Protein AF-A0A9P6HDK7-F1 (afdb_monomer_lite)

Structure (mmCIF, N/CA/C/O backbone):
data_AF-A0A9P6HDK7-F1
#
_entry.id   AF-A0A9P6HDK7-F1
#
loop_
_atom_site.group_PDB
_atom_site.id
_atom_site.type_symbol
_atom_site.label_atom_id
_atom_site.label_alt_id
_atom_site.label_comp_id
_atom_site.label_asym_id
_atom_site.label_entity_id
_atom_site.label_seq_id
_atom_site.pdbx_PDB_ins_code
_atom_site.Cartn_x
_atom_site.Cartn_y
_atom_site.Cartn_z
_atom_site.occupancy
_atom_site.B_iso_or_equiv
_atom_site.auth_seq_id
_atom_site.auth_comp_id
_atom_site.auth_asym_id
_atom_site.auth_atom_id
_atom_site.pdbx_PDB_model_num
ATOM 1 N N . MET A 1 1 ? 44.008 28.160 -62.468 1.00 41.75 1 MET A N 1
ATOM 2 C CA . MET A 1 1 ? 43.367 28.700 -61.251 1.00 41.75 1 MET A CA 1
ATOM 3 C C . MET A 1 1 ? 42.923 27.518 -60.408 1.00 41.75 1 MET A C 1
ATOM 5 O O . MET A 1 1 ? 41.932 26.890 -60.746 1.00 41.75 1 MET A O 1
ATOM 9 N N . PHE A 1 2 ? 43.710 27.154 -59.396 1.00 43.47 2 PHE A N 1
ATOM 10 C CA . PHE A 1 2 ? 43.341 26.137 -58.410 1.00 43.47 2 PHE A CA 1
ATOM 11 C C . PHE A 1 2 ? 42.835 26.874 -57.169 1.00 43.47 2 PHE A C 1
ATOM 13 O O . PHE A 1 2 ? 43.587 27.640 -56.569 1.00 43.47 2 PHE A O 1
ATOM 20 N N . SER A 1 3 ? 41.558 26.700 -56.834 1.00 50.00 3 SER A N 1
ATOM 21 C CA . SER A 1 3 ? 40.968 27.258 -55.615 1.00 50.00 3 SER A CA 1
ATOM 22 C C . SER A 1 3 ? 41.380 26.408 -54.417 1.00 50.00 3 SER A C 1
ATOM 24 O O . SER A 1 3 ? 41.172 25.196 -54.413 1.00 50.00 3 SER A O 1
ATOM 26 N N . ALA A 1 4 ? 41.979 27.046 -53.414 1.00 47.69 4 ALA A N 1
ATOM 27 C CA . ALA A 1 4 ? 42.346 26.405 -52.159 1.00 47.69 4 ALA A CA 1
ATOM 28 C C . ALA A 1 4 ? 41.087 26.008 -51.355 1.00 47.69 4 ALA A C 1
ATOM 30 O O . ALA A 1 4 ? 40.116 26.772 -51.338 1.00 47.69 4 ALA A O 1
ATOM 31 N N . PRO A 1 5 ? 41.079 24.843 -50.682 1.00 58.12 5 PRO A N 1
ATOM 32 C CA . PRO A 1 5 ? 39.959 24.425 -49.851 1.00 58.12 5 PRO A CA 1
ATOM 33 C C . PRO A 1 5 ? 39.894 25.267 -48.570 1.00 58.12 5 PRO A C 1
ATOM 35 O O . PRO A 1 5 ? 40.908 25.552 -47.936 1.00 58.12 5 PRO A O 1
ATOM 38 N N . ASN A 1 6 ? 38.678 25.673 -48.211 1.00 60.56 6 ASN A N 1
ATOM 39 C CA . ASN A 1 6 ? 38.375 26.518 -47.061 1.00 60.56 6 ASN A CA 1
ATOM 40 C C . ASN A 1 6 ? 38.597 25.734 -45.744 1.00 60.56 6 ASN A C 1
ATOM 42 O O . ASN A 1 6 ? 37.865 24.774 -45.500 1.00 60.56 6 ASN A O 1
ATOM 46 N N . PRO A 1 7 ? 39.563 26.108 -44.882 1.00 51.38 7 PRO A N 1
ATOM 47 C CA . PRO A 1 7 ? 39.950 25.321 -43.704 1.00 51.38 7 PRO A CA 1
ATOM 48 C C . PRO A 1 7 ? 38.969 25.408 -42.517 1.00 51.38 7 PRO A C 1
ATOM 50 O O . PRO A 1 7 ? 39.287 24.940 -41.428 1.00 51.38 7 PRO A O 1
ATOM 53 N N . PHE A 1 8 ? 37.776 25.984 -42.701 1.00 51.53 8 PHE A N 1
ATOM 54 C CA . PHE A 1 8 ? 36.836 26.282 -41.610 1.00 51.53 8 PHE A CA 1
ATOM 55 C C . PHE A 1 8 ? 35.529 25.474 -41.619 1.00 51.53 8 PHE A C 1
ATOM 57 O O . PHE A 1 8 ? 34.615 25.786 -40.860 1.00 51.53 8 PHE A O 1
ATOM 64 N N . LEU A 1 9 ? 35.414 24.421 -42.431 1.00 54.66 9 LEU A N 1
ATOM 65 C CA . LEU A 1 9 ? 34.203 23.592 -42.495 1.00 54.66 9 LEU A CA 1
ATOM 66 C C . LEU A 1 9 ? 34.465 22.162 -42.017 1.00 54.66 9 LEU A C 1
ATOM 68 O O . LEU A 1 9 ? 34.482 21.239 -42.820 1.00 54.66 9 LEU A O 1
ATOM 72 N N . SER A 1 10 ? 34.669 21.982 -4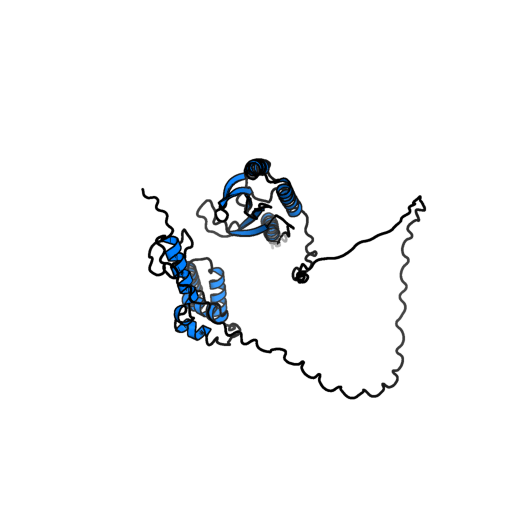0.711 1.00 54.62 10 SER A N 1
ATOM 73 C CA . SER A 1 10 ? 34.245 20.770 -39.992 1.00 54.62 10 SER A CA 1
ATOM 74 C C . SER A 1 10 ? 34.500 20.936 -38.494 1.00 54.62 10 SER A C 1
ATOM 76 O O . SER A 1 10 ? 35.514 20.498 -37.954 1.00 54.62 10 SER A O 1
ATOM 78 N N . THR A 1 11 ? 33.571 21.576 -37.795 1.00 50.28 11 THR A N 1
ATOM 79 C CA . THR A 1 11 ? 33.378 21.307 -36.371 1.00 50.28 11 THR A CA 1
ATOM 80 C C . THR A 1 11 ? 32.037 20.605 -36.260 1.00 50.28 11 THR A C 1
ATOM 82 O O . THR A 1 11 ? 30.977 21.208 -36.410 1.00 50.28 11 THR A O 1
ATOM 85 N N . SER A 1 12 ? 32.085 19.283 -36.079 1.00 56.12 12 SER A N 1
ATOM 86 C CA . SER A 1 12 ? 30.898 18.525 -35.681 1.00 56.12 12 SER A CA 1
ATOM 87 C C . SER A 1 12 ? 30.286 19.224 -34.461 1.00 56.12 12 SER A C 1
ATOM 89 O O . SER A 1 12 ? 31.049 19.617 -33.570 1.00 56.12 12 SER A O 1
ATOM 91 N N . PRO A 1 13 ? 28.958 19.441 -34.409 1.00 60.94 13 PRO A N 1
ATOM 92 C CA . PRO A 1 13 ? 28.339 20.097 -33.270 1.00 60.94 13 PRO A CA 1
ATOM 93 C C . PRO A 1 13 ? 28.726 19.315 -32.020 1.00 60.94 13 PRO A C 1
ATOM 95 O O . PRO A 1 13 ? 28.462 18.117 -31.929 1.00 60.94 13 PRO A O 1
ATOM 98 N N . VAL A 1 14 ? 29.409 19.989 -31.092 1.00 55.28 14 VAL A N 1
ATOM 99 C CA . VAL A 1 14 ? 29.781 19.427 -29.794 1.00 55.28 14 VAL A CA 1
ATOM 100 C C . VAL A 1 14 ? 28.498 18.890 -29.172 1.00 55.28 14 VAL A C 1
ATOM 102 O O . VAL A 1 14 ? 27.627 19.673 -28.783 1.00 55.28 14 VAL A O 1
ATOM 105 N N . GLN A 1 15 ? 28.349 17.563 -29.140 1.00 50.09 15 GLN A N 1
ATOM 106 C CA . GLN A 1 15 ? 27.247 16.914 -28.449 1.00 50.09 15 GLN A CA 1
ATOM 107 C C . GLN A 1 15 ? 27.383 17.296 -26.982 1.00 50.09 15 GLN A C 1
ATOM 109 O O . GLN A 1 15 ? 28.271 16.820 -26.275 1.00 50.09 15 GLN A O 1
ATOM 114 N N . ARG A 1 16 ? 26.540 18.230 -26.537 1.00 41.41 16 ARG A N 1
ATOM 115 C CA . ARG A 1 16 ? 26.439 18.542 -25.118 1.0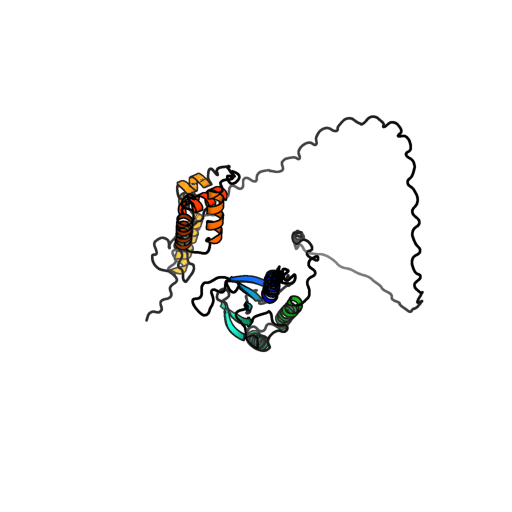0 41.41 16 ARG A CA 1
ATOM 116 C C . ARG A 1 16 ? 25.972 17.260 -24.429 1.00 41.41 16 ARG A C 1
ATOM 118 O O . ARG A 1 16 ? 24.997 16.673 -24.903 1.00 41.41 16 ARG A O 1
ATOM 125 N N . PRO A 1 17 ? 26.648 16.808 -23.361 1.00 45.66 17 PRO A N 1
ATOM 126 C CA . PRO A 1 17 ? 26.163 15.672 -22.596 1.00 45.66 17 PRO A CA 1
ATOM 127 C C . PRO A 1 17 ? 24.722 15.965 -22.178 1.00 45.66 17 PRO A C 1
ATOM 129 O O . PRO A 1 17 ? 24.416 17.074 -21.731 1.00 45.66 17 PRO A O 1
ATOM 132 N N . VAL A 1 18 ? 23.832 14.995 -22.391 1.00 56.94 18 VAL A N 1
ATOM 133 C CA . VAL A 1 18 ? 22.441 15.084 -21.948 1.00 56.94 18 VAL A CA 1
ATOM 134 C C . VAL A 1 18 ? 22.488 15.243 -20.435 1.00 56.94 18 VAL A C 1
ATOM 136 O O . VAL A 1 18 ? 22.852 14.308 -19.728 1.00 56.94 18 VAL A O 1
ATOM 139 N N . ILE A 1 19 ? 22.203 1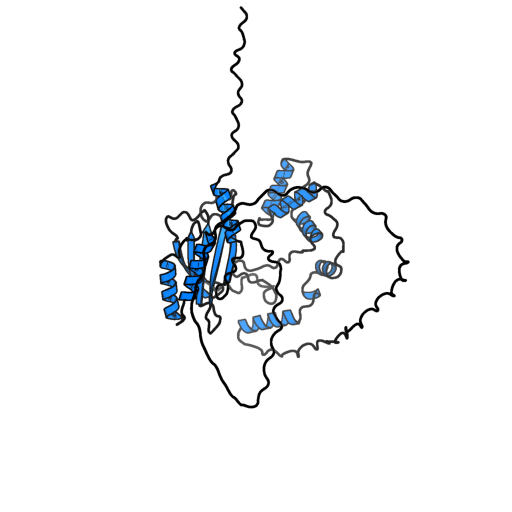6.450 -19.947 1.00 44.91 19 ILE A N 1
ATOM 140 C CA . ILE A 1 19 ? 22.095 16.709 -18.513 1.00 44.91 19 ILE A CA 1
ATOM 141 C C . ILE A 1 19 ? 20.895 15.876 -18.049 1.00 44.91 19 ILE A C 1
ATOM 143 O O . ILE A 1 19 ? 19.796 16.106 -18.564 1.00 44.91 19 ILE A O 1
ATOM 147 N N . PRO A 1 20 ? 21.076 14.888 -17.151 1.00 59.00 20 PRO A N 1
ATOM 148 C CA . PRO A 1 20 ? 19.958 14.141 -16.592 1.00 59.00 20 PRO A CA 1
ATOM 149 C C . PRO A 1 20 ? 18.943 15.132 -16.029 1.00 59.00 20 PRO A C 1
ATOM 151 O O . PRO A 1 20 ? 19.341 16.131 -15.427 1.00 59.00 20 PRO A O 1
ATOM 154 N N . ASP A 1 21 ? 17.650 14.893 -16.252 1.00 70.44 21 ASP A N 1
ATOM 155 C CA . ASP A 1 21 ? 16.604 15.766 -15.725 1.00 70.44 21 ASP A CA 1
ATOM 156 C C . ASP A 1 21 ? 16.749 15.850 -14.199 1.00 70.44 21 ASP A C 1
ATOM 158 O O . ASP A 1 21 ? 16.409 14.917 -13.470 1.00 70.44 21 ASP A O 1
ATOM 162 N N . ALA A 1 22 ? 17.292 16.969 -13.714 1.00 68.56 22 ALA A N 1
ATOM 163 C CA . ALA A 1 22 ? 17.588 17.168 -12.303 1.00 68.56 22 ALA A CA 1
ATOM 164 C C . ALA A 1 22 ? 16.329 17.006 -11.443 1.00 68.56 22 ALA A C 1
ATOM 166 O O . ALA A 1 22 ? 16.421 16.566 -10.299 1.00 68.56 22 ALA A O 1
ATOM 167 N N . ARG A 1 23 ? 15.142 17.295 -11.997 1.00 64.75 23 ARG A N 1
ATOM 168 C CA . ARG A 1 23 ? 13.869 17.083 -11.301 1.00 64.75 23 ARG A CA 1
ATOM 169 C C . ARG A 1 23 ? 13.606 15.604 -11.072 1.00 64.75 23 ARG A C 1
ATOM 171 O O . ARG A 1 23 ? 13.202 15.236 -9.974 1.00 64.75 23 ARG A O 1
ATOM 178 N N . ARG A 1 24 ? 13.887 14.765 -12.070 1.00 68.75 24 ARG A N 1
ATOM 179 C CA . ARG A 1 24 ? 13.762 13.313 -11.957 1.00 68.75 24 ARG A CA 1
ATOM 180 C C . ARG A 1 24 ? 14.722 12.755 -10.910 1.00 68.75 24 ARG A C 1
ATOM 182 O O . ARG A 1 24 ? 14.274 12.020 -10.043 1.00 68.75 24 ARG A O 1
ATOM 189 N N . SER A 1 25 ? 15.993 13.155 -10.924 1.00 72.44 25 SER A N 1
ATOM 190 C CA . SER A 1 25 ? 16.971 12.681 -9.931 1.00 72.44 25 SER A CA 1
ATOM 191 C C . SER A 1 25 ? 16.644 13.137 -8.505 1.00 72.44 25 SER A C 1
ATOM 193 O O . SER A 1 25 ? 16.777 12.358 -7.565 1.00 72.44 25 SER A O 1
ATOM 195 N N . ILE A 1 26 ? 16.168 14.377 -8.328 1.00 72.38 26 ILE A N 1
ATOM 196 C CA . ILE A 1 26 ? 15.697 14.872 -7.024 1.00 72.38 26 ILE A CA 1
ATOM 197 C C . ILE A 1 26 ? 14.477 14.075 -6.559 1.00 72.38 26 ILE A C 1
ATOM 199 O O . ILE A 1 26 ? 14.370 13.746 -5.380 1.00 72.38 26 ILE A O 1
ATOM 203 N N . TRP A 1 27 ? 13.555 13.765 -7.467 1.00 74.12 27 TRP A N 1
ATOM 204 C CA . TRP A 1 27 ? 12.338 13.044 -7.127 1.00 74.12 27 TRP A CA 1
ATOM 205 C C . TRP A 1 27 ? 12.604 11.563 -6.819 1.00 74.12 27 TRP A C 1
ATOM 207 O O . TRP A 1 27 ? 12.094 11.055 -5.829 1.00 74.12 27 TRP A O 1
ATOM 217 N N . GLU A 1 28 ? 13.477 10.895 -7.577 1.00 75.19 28 GLU A N 1
ATOM 218 C CA . GLU A 1 28 ? 13.961 9.541 -7.272 1.00 75.19 28 GLU A CA 1
ATOM 219 C C . GLU A 1 28 ? 14.665 9.497 -5.907 1.00 75.19 28 GLU A C 1
ATOM 221 O O . GLU A 1 28 ? 14.397 8.602 -5.108 1.00 75.19 28 GLU A O 1
ATOM 226 N N . TYR A 1 29 ? 15.492 10.499 -5.584 1.00 78.12 29 TYR A N 1
ATOM 227 C CA . TYR A 1 29 ? 16.086 10.631 -4.252 1.00 78.12 29 TYR A CA 1
ATOM 228 C C . TYR A 1 29 ? 15.018 10.783 -3.159 1.00 78.12 29 TYR A C 1
ATOM 230 O O . TYR A 1 29 ? 15.067 10.072 -2.157 1.00 78.12 29 TYR A O 1
ATOM 238 N N . LYS A 1 30 ? 14.026 11.661 -3.357 1.00 74.94 30 LYS A N 1
ATOM 239 C CA . LYS A 1 30 ? 12.909 11.853 -2.415 1.00 74.94 30 LYS A CA 1
ATOM 240 C C . LYS A 1 30 ? 12.080 10.580 -2.238 1.00 74.94 30 LYS A C 1
ATOM 242 O O . LYS A 1 30 ? 11.722 10.259 -1.114 1.00 74.94 30 LYS A O 1
ATOM 247 N N . LEU A 1 31 ? 11.838 9.830 -3.312 1.00 74.88 31 LEU A N 1
ATOM 248 C CA . LEU A 1 31 ? 11.148 8.543 -3.258 1.00 74.88 31 LEU A CA 1
ATOM 249 C C . LEU A 1 31 ? 11.963 7.494 -2.486 1.00 74.88 31 LEU A C 1
ATOM 251 O O . LEU A 1 31 ? 11.425 6.757 -1.672 1.00 74.88 31 LEU A O 1
ATOM 255 N N . ILE A 1 32 ? 13.275 7.415 -2.703 1.00 75.12 32 ILE A N 1
ATOM 256 C CA . ILE A 1 32 ? 14.125 6.498 -1.931 1.00 75.12 32 ILE A CA 1
ATOM 257 C C . ILE A 1 32 ? 14.120 6.897 -0.450 1.00 75.12 32 ILE A C 1
ATOM 259 O O . ILE A 1 32 ? 14.027 6.033 0.417 1.00 75.12 32 ILE A O 1
ATOM 263 N N . ARG A 1 33 ? 14.170 8.201 -0.153 1.00 73.44 33 ARG A N 1
ATOM 264 C CA . ARG A 1 33 ? 14.093 8.745 1.211 1.00 73.44 33 ARG A CA 1
ATOM 265 C C . ARG A 1 33 ? 12.756 8.450 1.879 1.00 73.44 33 ARG A C 1
ATOM 267 O O . ARG A 1 33 ? 12.758 8.090 3.049 1.00 73.44 33 ARG A O 1
ATOM 274 N N . SER A 1 34 ? 11.637 8.551 1.161 1.00 70.25 34 SER A N 1
ATOM 275 C CA . SER A 1 34 ? 10.319 8.233 1.717 1.00 70.25 34 SER A CA 1
ATOM 276 C C . SER A 1 34 ? 10.161 6.759 2.084 1.00 70.25 34 SER A C 1
ATOM 278 O O . SER A 1 34 ? 9.397 6.441 2.993 1.00 70.25 34 SER A O 1
ATOM 280 N N . LEU A 1 35 ? 10.901 5.877 1.408 1.00 67.88 35 LEU A N 1
ATOM 281 C CA . LEU A 1 35 ? 10.925 4.436 1.660 1.00 67.88 35 LEU A CA 1
ATOM 282 C C . LEU A 1 35 ? 11.931 4.013 2.736 1.00 67.88 35 LEU A C 1
ATOM 284 O O . LEU A 1 35 ? 11.882 2.869 3.191 1.00 67.88 35 LEU A O 1
ATOM 288 N N . GLN A 1 36 ? 12.845 4.894 3.154 1.00 67.50 36 GLN A N 1
ATOM 289 C CA . GLN A 1 36 ? 13.684 4.604 4.312 1.00 67.50 36 GLN A CA 1
ATOM 290 C C . GLN A 1 36 ? 12.775 4.492 5.535 1.00 67.50 36 GLN A C 1
ATOM 292 O O . GLN A 1 36 ? 11.951 5.369 5.789 1.00 67.50 36 GLN A O 1
ATOM 297 N N . VAL A 1 37 ? 12.903 3.383 6.267 1.00 56.88 37 VAL A N 1
ATOM 298 C CA . VAL A 1 37 ? 12.168 3.157 7.513 1.00 56.88 37 VAL A CA 1
ATOM 299 C C . VAL A 1 37 ? 12.607 4.235 8.497 1.00 56.88 37 VAL A C 1
ATOM 301 O O . VAL A 1 37 ? 13.642 4.108 9.154 1.00 56.88 37 VAL A O 1
ATOM 304 N N . ASN A 1 38 ? 11.842 5.320 8.575 1.00 54.56 38 ASN A N 1
ATOM 305 C CA . ASN A 1 38 ? 12.026 6.311 9.612 1.00 54.56 38 ASN A CA 1
ATOM 306 C C . ASN A 1 38 ? 11.535 5.659 10.900 1.00 54.56 38 ASN A C 1
ATOM 308 O O . ASN A 1 38 ? 10.346 5.405 11.082 1.00 54.56 38 ASN A O 1
ATOM 312 N N . ARG A 1 39 ? 12.486 5.311 11.771 1.00 49.25 39 ARG A N 1
ATOM 313 C CA . ARG A 1 39 ? 12.210 4.814 13.117 1.00 49.25 39 ARG A CA 1
ATOM 314 C C . ARG A 1 39 ? 11.599 5.951 13.929 1.00 49.25 39 ARG A C 1
ATOM 316 O O . ARG A 1 39 ? 12.302 6.667 14.632 1.00 49.25 39 ARG A O 1
ATOM 323 N N . THR A 1 40 ? 10.296 6.143 13.828 1.00 52.06 40 THR A N 1
ATOM 324 C CA . THR A 1 40 ? 9.562 6.900 14.836 1.00 52.06 40 THR A CA 1
ATOM 325 C C . THR A 1 40 ? 9.427 6.003 16.059 1.00 52.06 40 THR A C 1
ATOM 327 O O . THR A 1 40 ? 8.794 4.951 16.018 1.00 52.06 40 THR A O 1
ATOM 330 N N . ASN A 1 41 ? 10.104 6.376 17.141 1.00 51.25 41 ASN A N 1
ATOM 331 C CA . ASN A 1 41 ? 9.980 5.693 18.423 1.00 51.25 41 ASN A CA 1
ATOM 332 C C . ASN A 1 41 ? 8.571 5.933 19.003 1.00 51.25 41 ASN A C 1
ATOM 334 O O . ASN A 1 41 ? 8.119 7.075 19.047 1.00 51.25 41 ASN A O 1
ATOM 338 N N . GLY A 1 42 ? 7.909 4.891 19.518 1.00 58.97 42 GLY A N 1
ATOM 339 C CA . GLY A 1 42 ? 6.686 5.026 20.323 1.00 58.97 42 GLY A CA 1
ATOM 340 C C . GLY A 1 42 ? 5.363 4.910 19.550 1.00 58.97 42 GLY A C 1
ATOM 341 O O . GLY A 1 42 ? 5.171 3.972 18.784 1.00 58.97 42 GLY A O 1
ATOM 342 N N . LEU A 1 43 ? 4.429 5.834 19.818 1.00 52.19 43 LEU A N 1
ATOM 343 C CA . LEU A 1 43 ? 3.000 5.793 19.439 1.00 52.19 43 LEU A CA 1
ATOM 344 C C . LEU A 1 43 ? 2.702 5.892 17.932 1.00 52.19 43 LEU A C 1
ATOM 346 O O . LEU A 1 43 ? 1.545 5.778 17.535 1.00 52.19 43 LEU A O 1
ATOM 350 N N . LEU A 1 44 ? 3.714 6.107 17.095 1.00 58.53 44 LEU A N 1
ATOM 351 C CA . LEU A 1 44 ? 3.556 6.319 15.664 1.00 58.53 44 LEU A CA 1
ATOM 352 C C . LEU A 1 44 ? 4.075 5.103 14.901 1.00 58.53 44 LEU A C 1
ATOM 354 O O . LEU A 1 44 ? 5.273 4.820 14.865 1.00 58.53 44 LEU A O 1
ATOM 358 N N . THR A 1 45 ? 3.155 4.390 14.255 1.00 64.69 45 THR A N 1
ATOM 359 C CA . THR A 1 45 ? 3.510 3.356 13.283 1.00 64.69 45 THR A CA 1
ATOM 360 C C . THR A 1 45 ? 3.564 3.976 11.894 1.00 64.69 45 THR A C 1
ATOM 362 O O . THR A 1 45 ? 2.531 4.387 11.365 1.00 64.69 45 THR A O 1
ATOM 365 N N . HIS A 1 46 ? 4.770 4.065 11.327 1.00 72.31 46 HIS A N 1
ATOM 366 C CA . HIS A 1 46 ? 5.013 4.592 9.985 1.00 72.31 46 HIS A CA 1
ATOM 367 C C . HIS A 1 46 ? 5.076 3.447 8.970 1.00 72.31 46 HIS A C 1
ATOM 369 O O . HIS A 1 46 ? 5.981 2.616 9.013 1.00 72.31 46 HIS A O 1
ATOM 375 N N . PHE A 1 47 ? 4.127 3.422 8.033 1.00 69.50 47 PHE A N 1
ATOM 376 C CA . PHE A 1 47 ? 4.152 2.493 6.902 1.00 69.50 47 PHE A CA 1
ATOM 377 C C . PHE A 1 47 ? 4.418 3.260 5.608 1.00 69.50 47 PHE A C 1
ATOM 379 O O . PHE A 1 47 ? 3.497 3.899 5.088 1.00 69.50 47 PHE A O 1
ATOM 386 N N . PRO A 1 48 ? 5.652 3.234 5.080 1.00 70.44 48 PRO A N 1
ATOM 387 C CA . PRO A 1 48 ? 5.903 3.696 3.729 1.00 70.44 48 PRO A CA 1
ATOM 388 C C . PRO A 1 48 ? 5.432 2.624 2.743 1.00 70.44 48 PRO A C 1
ATOM 390 O O . PRO A 1 48 ? 5.922 1.494 2.758 1.00 70.44 48 PRO A O 1
ATOM 393 N N . TYR A 1 49 ? 4.481 2.966 1.876 1.00 70.81 49 TYR A N 1
ATOM 394 C CA . TYR A 1 49 ? 4.049 2.080 0.797 1.00 70.81 49 TYR A CA 1
ATOM 395 C C . TYR A 1 49 ? 4.253 2.732 -0.568 1.00 70.81 49 TYR A C 1
ATOM 397 O O . TYR A 1 49 ? 3.919 3.897 -0.795 1.00 70.81 49 TYR A O 1
ATOM 405 N N . TYR A 1 50 ? 4.804 1.947 -1.491 1.00 71.62 50 TYR A N 1
ATOM 406 C CA . TYR A 1 50 ? 4.976 2.333 -2.882 1.00 71.62 50 TYR A CA 1
ATOM 407 C C . TYR A 1 50 ? 3.643 2.227 -3.613 1.00 71.62 50 TYR A C 1
ATOM 409 O O . TYR A 1 50 ? 3.103 1.130 -3.759 1.00 71.62 50 TYR A O 1
ATOM 417 N N . ARG A 1 51 ? 3.130 3.349 -4.122 1.00 66.88 51 ARG A N 1
ATOM 418 C CA . ARG A 1 51 ? 1.878 3.347 -4.875 1.00 66.88 51 ARG A CA 1
ATOM 419 C C . ARG A 1 51 ? 2.139 3.680 -6.339 1.00 66.88 51 ARG A C 1
ATOM 421 O O . ARG A 1 51 ? 2.462 4.829 -6.652 1.00 66.88 51 ARG A O 1
ATOM 428 N N . PRO A 1 52 ? 1.976 2.719 -7.264 1.00 59.25 52 PRO A N 1
ATOM 429 C CA . PRO A 1 52 ? 1.880 3.062 -8.670 1.00 59.25 52 PRO A CA 1
ATOM 430 C C . PRO A 1 52 ? 0.558 3.812 -8.861 1.00 59.25 52 PRO A C 1
ATOM 432 O O . PRO A 1 52 ? -0.519 3.216 -8.814 1.00 59.25 52 PRO A O 1
ATOM 435 N N . PHE A 1 53 ? 0.615 5.131 -9.051 1.00 56.03 53 PHE A N 1
ATOM 436 C CA . PHE A 1 53 ? -0.547 5.849 -9.552 1.00 56.03 53 PHE A CA 1
ATOM 437 C C . PHE A 1 53 ? -0.669 5.489 -11.033 1.00 56.03 53 PHE A C 1
ATOM 439 O O . PHE A 1 53 ? 0.033 6.038 -11.883 1.00 56.03 53 PHE A O 1
ATOM 446 N N . ALA A 1 54 ? -1.548 4.537 -11.358 1.00 47.47 54 ALA A N 1
ATOM 447 C CA . ALA A 1 54 ? -2.124 4.512 -12.696 1.00 47.47 54 ALA A CA 1
ATOM 448 C C . ALA A 1 54 ? -2.721 5.909 -12.898 1.00 47.47 54 ALA A C 1
ATOM 450 O O . ALA A 1 54 ? -3.523 6.330 -12.064 1.00 47.47 54 ALA A O 1
ATOM 451 N N . ALA A 1 55 ? -2.216 6.653 -13.887 1.00 42.81 55 ALA A N 1
ATOM 452 C CA . ALA A 1 55 ? -2.525 8.062 -14.100 1.00 42.81 55 ALA A CA 1
ATOM 453 C C . ALA A 1 55 ? -4.019 8.317 -13.846 1.00 42.81 55 ALA A C 1
ATOM 455 O O . ALA A 1 55 ? -4.872 7.817 -14.575 1.00 42.81 55 ALA A O 1
ATOM 456 N N . LEU A 1 56 ? -4.326 9.033 -12.758 1.00 43.78 56 LEU A N 1
ATOM 457 C CA . LEU A 1 56 ? -5.705 9.313 -12.344 1.00 43.78 56 LEU A CA 1
ATOM 458 C C . LEU A 1 56 ? -6.430 10.236 -13.333 1.00 43.78 56 LEU A C 1
ATOM 460 O O . LEU A 1 56 ? -7.630 10.432 -13.197 1.00 43.78 56 LEU A O 1
ATOM 464 N N . ASP A 1 57 ? -5.729 10.746 -14.346 1.00 44.44 57 ASP A N 1
ATOM 465 C CA . ASP A 1 57 ? -6.318 11.468 -15.459 1.00 44.44 57 ASP A CA 1
ATOM 466 C C . ASP A 1 57 ? -5.614 11.121 -16.775 1.00 44.44 57 ASP A C 1
ATOM 468 O O . ASP A 1 57 ? -4.386 11.116 -16.862 1.00 44.44 57 ASP A O 1
ATOM 472 N N . ALA A 1 58 ? -6.441 10.911 -17.801 1.00 42.41 58 ALA A N 1
ATOM 473 C CA . ALA A 1 58 ? -6.125 10.672 -19.209 1.00 42.41 58 ALA A CA 1
ATOM 474 C C . ALA A 1 58 ? -5.515 9.299 -19.540 1.00 42.41 58 ALA A C 1
ATOM 476 O O . ALA A 1 58 ? -4.460 8.923 -19.046 1.00 42.41 58 ALA A O 1
ATOM 477 N N . GLY A 1 59 ? -6.173 8.571 -20.453 1.00 44.41 59 GLY A N 1
ATOM 478 C CA . GLY A 1 59 ? -5.793 7.247 -20.964 1.00 44.41 59 GLY A CA 1
ATOM 479 C C . GLY A 1 59 ? -4.501 7.233 -21.787 1.00 44.41 59 GLY A C 1
ATOM 480 O O . GLY A 1 59 ? -4.488 6.800 -22.935 1.00 44.41 59 GLY A O 1
ATOM 481 N N . VAL A 1 60 ? -3.414 7.702 -21.188 1.00 41.00 60 VAL A N 1
ATOM 482 C CA . VAL A 1 60 ? -2.055 7.670 -21.699 1.00 41.00 60 VAL A CA 1
ATOM 483 C C . VAL A 1 60 ? -1.293 6.703 -20.798 1.00 41.00 60 VAL A C 1
ATOM 485 O O . VAL A 1 60 ? -0.699 7.069 -19.791 1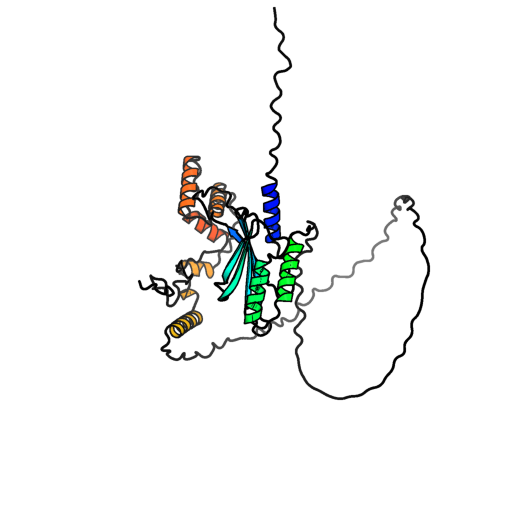.00 41.00 60 VAL A O 1
ATOM 488 N N . THR A 1 61 ? -1.352 5.423 -21.154 1.00 41.66 61 THR A N 1
ATOM 489 C CA . THR A 1 61 ? -0.636 4.321 -20.493 1.00 41.66 61 THR A CA 1
ATOM 490 C C . THR A 1 61 ? 0.819 4.218 -20.952 1.00 41.66 61 THR A C 1
ATOM 492 O O . THR A 1 61 ? 1.388 3.129 -20.950 1.00 41.66 61 THR A O 1
ATOM 495 N N . THR A 1 62 ? 1.438 5.311 -21.400 1.00 40.75 62 THR A N 1
ATOM 496 C CA . THR A 1 62 ? 2.856 5.278 -21.765 1.00 40.75 62 THR A CA 1
ATOM 497 C C . THR A 1 62 ? 3.712 5.533 -20.526 1.00 40.75 62 THR A C 1
ATOM 499 O O . THR A 1 62 ? 3.544 6.577 -19.892 1.00 40.75 62 THR A O 1
ATOM 502 N N . PRO A 1 63 ? 4.640 4.620 -20.186 1.00 44.75 63 PRO A N 1
ATOM 503 C CA . PRO A 1 63 ? 5.664 4.852 -19.176 1.00 44.75 63 PRO A CA 1
ATOM 504 C C . PRO A 1 63 ? 6.401 6.188 -19.393 1.00 44.75 63 PRO A C 1
ATOM 506 O O . PRO A 1 63 ? 6.555 6.617 -20.539 1.00 44.75 63 PRO A O 1
ATOM 509 N N . PRO A 1 64 ? 6.931 6.812 -18.327 1.00 48.53 64 PRO A N 1
ATOM 510 C CA . PRO A 1 64 ? 7.024 6.281 -16.969 1.00 48.53 64 PRO A CA 1
ATOM 511 C C . PRO A 1 64 ? 5.740 6.511 -16.162 1.00 48.53 64 PRO A C 1
ATOM 513 O O . PRO A 1 64 ? 5.171 7.600 -16.178 1.00 48.53 64 PRO A O 1
ATOM 516 N N . PHE A 1 65 ? 5.303 5.486 -15.425 1.00 53.12 65 PHE A N 1
ATOM 517 C CA . PHE A 1 65 ? 4.266 5.638 -14.405 1.00 53.12 65 PHE A CA 1
ATOM 518 C C . PHE A 1 65 ? 4.662 6.780 -13.462 1.00 53.12 65 PHE A C 1
ATOM 520 O O . PHE A 1 65 ? 5.816 6.846 -13.031 1.00 53.12 65 PHE A O 1
ATOM 527 N N . LEU A 1 66 ? 3.731 7.683 -13.150 1.00 58.78 66 LEU A N 1
ATOM 528 C CA . LEU A 1 66 ? 3.956 8.682 -12.109 1.00 58.78 66 LEU A CA 1
ATOM 529 C C . LEU A 1 66 ? 3.953 7.932 -10.780 1.00 58.78 66 LEU A C 1
ATOM 531 O O . LEU A 1 66 ? 2.913 7.561 -10.240 1.00 58.78 66 LEU A O 1
ATOM 535 N N . LEU A 1 67 ? 5.151 7.611 -10.315 1.00 67.88 67 LEU A N 1
ATOM 536 C CA . LEU A 1 67 ? 5.351 6.915 -9.060 1.00 67.88 67 LEU A CA 1
ATOM 537 C C . LEU A 1 67 ? 4.979 7.859 -7.915 1.00 67.88 67 LEU A C 1
ATOM 539 O O . LEU A 1 67 ? 5.121 9.073 -8.034 1.00 67.88 67 LEU A O 1
ATOM 543 N N . GLY A 1 68 ? 4.503 7.317 -6.804 1.00 82.25 68 GLY A N 1
ATOM 544 C CA . GLY A 1 68 ? 4.301 8.085 -5.586 1.00 82.25 68 GLY A CA 1
ATOM 545 C C . GLY A 1 68 ? 4.516 7.228 -4.350 1.00 82.25 68 GLY A C 1
ATOM 546 O O . GLY A 1 68 ? 4.756 6.021 -4.447 1.00 82.25 68 GLY A O 1
ATOM 547 N N . ALA A 1 69 ? 4.457 7.868 -3.191 1.00 86.38 69 ALA A N 1
ATOM 548 C CA . ALA A 1 69 ? 4.595 7.207 -1.903 1.00 86.38 69 ALA A CA 1
ATOM 549 C C . ALA A 1 69 ? 3.465 7.633 -0.973 1.00 86.38 69 ALA A C 1
ATOM 551 O O . ALA A 1 69 ? 3.088 8.803 -0.942 1.00 86.38 69 ALA A O 1
ATOM 552 N N . ASP A 1 70 ? 2.960 6.676 -0.205 1.00 88.25 70 ASP A N 1
ATOM 553 C CA . ASP A 1 70 ? 2.019 6.927 0.877 1.00 88.25 70 ASP A CA 1
ATOM 554 C C . ASP A 1 70 ? 2.743 6.693 2.211 1.00 88.25 70 ASP A C 1
ATOM 556 O O . ASP A 1 70 ? 3.395 5.665 2.401 1.00 88.25 70 ASP A O 1
ATOM 560 N N . HIS A 1 71 ? 2.627 7.646 3.134 1.00 90.50 71 HIS A N 1
ATOM 561 C CA . HIS A 1 71 ? 3.055 7.516 4.524 1.00 90.50 71 HIS A CA 1
ATOM 562 C C . HIS A 1 71 ? 1.817 7.453 5.402 1.00 90.50 71 HIS A C 1
ATOM 564 O O . HIS A 1 71 ? 1.065 8.424 5.469 1.00 90.50 71 HIS A O 1
ATOM 570 N N . GLN A 1 72 ? 1.600 6.325 6.065 1.00 92.12 72 GLN A N 1
ATOM 571 C CA . GLN A 1 72 ? 0.512 6.168 7.022 1.00 92.12 72 GLN A CA 1
ATOM 572 C C . GLN A 1 72 ? 1.024 6.360 8.447 1.00 92.12 72 GLN A C 1
ATOM 574 O O . GLN A 1 72 ? 2.057 5.798 8.802 1.00 92.12 72 GLN A O 1
ATOM 579 N N . PHE A 1 73 ? 0.262 7.104 9.245 1.00 92.75 73 PHE A N 1
ATOM 580 C CA . PHE A 1 73 ? 0.501 7.389 10.653 1.00 92.75 73 PHE A CA 1
ATOM 581 C C . PHE A 1 73 ? -0.755 7.022 11.447 1.00 92.75 73 PHE A C 1
ATOM 583 O O . PHE A 1 73 ? -1.843 7.522 11.153 1.00 92.75 73 PHE A O 1
ATOM 590 N N . LEU A 1 74 ? -0.624 6.139 12.433 1.00 92.69 74 LEU A N 1
ATOM 591 C CA . LEU A 1 74 ? -1.726 5.729 13.306 1.00 92.69 74 LEU A CA 1
ATOM 592 C C . LEU A 1 74 ? -1.623 6.452 14.648 1.00 92.69 74 LEU A C 1
ATOM 594 O O . LEU A 1 74 ? -0.550 6.469 15.242 1.00 92.69 74 LEU A O 1
ATOM 598 N N . TRP A 1 75 ? -2.735 7.012 15.118 1.00 93.44 75 TRP A N 1
ATOM 599 C CA . TRP A 1 75 ? -2.881 7.476 16.493 1.00 93.44 75 TRP A CA 1
ATOM 600 C C . TRP A 1 75 ? -3.712 6.451 17.259 1.00 93.44 75 TRP A C 1
ATOM 602 O O . TRP A 1 75 ? -4.884 6.245 16.938 1.00 93.44 75 TRP A O 1
ATOM 612 N N . ASN A 1 76 ? -3.097 5.785 18.233 1.00 91.62 76 ASN A N 1
ATOM 613 C CA . ASN A 1 76 ? -3.724 4.723 19.015 1.00 91.62 76 ASN A CA 1
ATOM 614 C C . ASN A 1 76 ? -4.159 5.239 20.386 1.00 91.62 76 ASN A C 1
ATOM 616 O O . ASN A 1 76 ? -3.535 6.135 20.942 1.00 91.62 76 ASN A O 1
ATOM 620 N N . SER A 1 77 ? -5.220 4.644 20.925 1.00 90.44 77 SER A N 1
ATOM 621 C CA . SER A 1 77 ? -5.681 4.911 22.281 1.00 90.44 77 SER A CA 1
ATOM 622 C C . SER A 1 77 ? -4.752 4.279 23.309 1.00 90.44 77 SER A C 1
ATOM 624 O O . SER A 1 77 ? -4.534 3.069 23.264 1.00 90.44 77 SER A O 1
ATOM 626 N N . ASP A 1 78 ? -4.321 5.052 24.305 1.00 87.06 78 ASP A N 1
ATOM 627 C CA . ASP A 1 78 ? -3.498 4.533 25.412 1.00 87.06 78 ASP A CA 1
ATOM 628 C C . ASP A 1 78 ? -4.237 3.519 26.306 1.00 87.06 78 ASP A C 1
ATOM 630 O O . ASP A 1 78 ? -3.617 2.761 27.047 1.00 87.06 78 ASP A O 1
ATOM 634 N N . LEU A 1 79 ? -5.575 3.516 26.272 1.00 89.44 79 LEU A N 1
ATOM 635 C CA . LEU A 1 79 ? -6.406 2.691 27.152 1.00 89.44 79 LEU A CA 1
ATOM 636 C C . LEU A 1 79 ? -6.847 1.391 26.483 1.00 89.44 79 LEU A C 1
ATOM 638 O O . LEU A 1 79 ? -6.904 0.350 27.132 1.00 89.44 79 LEU A O 1
ATOM 642 N N . THR A 1 80 ? -7.227 1.465 25.208 1.00 92.12 80 THR A N 1
ATOM 643 C CA . THR A 1 80 ? -7.833 0.342 24.479 1.00 92.12 80 THR A CA 1
ATOM 644 C C . THR A 1 80 ? -6.939 -0.215 23.381 1.00 92.12 80 THR A C 1
ATOM 646 O O . THR A 1 80 ? -7.333 -1.187 22.741 1.00 92.12 80 THR A O 1
ATOM 649 N N . GLU A 1 81 ? -5.800 0.427 23.104 1.00 89.25 81 GLU A N 1
ATOM 650 C CA . GLU A 1 81 ? -4.919 0.155 21.957 1.00 89.25 81 GLU A CA 1
ATOM 651 C C . GLU A 1 81 ? -5.619 0.271 20.586 1.00 89.25 81 GLU A C 1
ATOM 653 O O . GLU A 1 81 ? -5.042 -0.041 19.545 1.00 89.25 81 GLU A O 1
ATOM 658 N N . SER A 1 82 ? -6.868 0.749 20.545 1.00 91.69 82 SER A N 1
ATOM 659 C CA . SER A 1 82 ? -7.615 0.920 19.300 1.00 91.69 82 SER A CA 1
ATOM 660 C C . SER A 1 82 ? -7.172 2.178 18.561 1.00 91.69 82 SER A C 1
ATOM 662 O O . SER A 1 82 ? -6.915 3.206 19.186 1.00 91.69 82 SER A O 1
ATOM 664 N N . VAL A 1 83 ? -7.179 2.137 17.230 1.00 93.44 83 VAL A N 1
ATOM 665 C CA . VAL A 1 83 ? -6.848 3.294 16.386 1.00 93.44 83 VAL A CA 1
ATOM 666 C C . VAL A 1 83 ? -7.922 4.378 16.524 1.00 93.44 83 VAL A C 1
ATOM 668 O O . VAL A 1 83 ? -9.065 4.179 16.113 1.00 93.44 83 VAL A O 1
ATOM 671 N N . LEU A 1 84 ? -7.544 5.532 17.071 1.00 94.25 84 LEU A N 1
ATOM 672 C CA . LEU A 1 84 ? -8.399 6.712 17.222 1.00 94.25 84 LEU A CA 1
ATOM 673 C C . LEU A 1 84 ? -8.499 7.503 15.919 1.00 94.25 84 LEU A C 1
ATOM 675 O O . LEU A 1 84 ? -9.589 7.900 15.516 1.00 94.25 84 LEU A O 1
ATOM 679 N N . ALA A 1 85 ? -7.374 7.694 15.228 1.00 96.06 85 ALA A N 1
ATOM 680 C CA . ALA A 1 85 ? -7.337 8.348 13.927 1.00 96.06 85 ALA A CA 1
ATOM 681 C C . ALA A 1 85 ? -6.171 7.843 13.073 1.00 96.06 85 ALA A C 1
ATOM 683 O O . ALA A 1 85 ? -5.196 7.275 13.564 1.00 96.06 85 ALA A O 1
ATOM 684 N N . THR A 1 86 ? -6.264 8.066 11.766 1.00 95.81 86 THR A N 1
ATOM 685 C CA . THR A 1 86 ? -5.165 7.822 10.826 1.00 95.81 86 THR A CA 1
ATOM 686 C C . THR A 1 86 ? -4.837 9.095 10.056 1.00 95.81 86 THR A C 1
ATOM 688 O O . THR A 1 86 ? -5.739 9.758 9.552 1.00 95.81 86 THR A O 1
ATOM 691 N N . VAL A 1 87 ? -3.556 9.418 9.901 1.00 96.44 87 VAL A N 1
ATOM 692 C CA . VAL A 1 87 ? -3.089 10.480 9.002 1.00 96.44 87 VAL A CA 1
ATOM 693 C C . VAL A 1 87 ? -2.304 9.840 7.862 1.00 96.44 87 VAL A C 1
ATOM 695 O O . VAL A 1 87 ? -1.461 8.980 8.094 1.00 96.44 87 VAL A O 1
ATOM 698 N N . TYR A 1 88 ? -2.591 10.237 6.627 1.00 95.00 88 TYR A N 1
ATOM 699 C CA . TYR A 1 88 ? -1.871 9.810 5.432 1.00 95.00 88 TYR A CA 1
ATOM 700 C C . TYR A 1 88 ? -1.187 11.008 4.785 1.00 95.00 88 TYR A C 1
ATOM 702 O O . TYR A 1 88 ? -1.856 11.999 4.498 1.00 95.00 88 TYR A O 1
ATOM 710 N N . PHE A 1 89 ? 0.103 10.902 4.474 1.00 94.69 89 PHE A N 1
ATOM 711 C CA . PHE A 1 89 ? 0.762 11.792 3.517 1.00 94.69 89 PHE A CA 1
ATOM 712 C C . PHE A 1 89 ? 0.951 11.044 2.203 1.00 94.69 89 PHE A C 1
ATOM 714 O O . PHE A 1 89 ? 1.766 10.130 2.120 1.00 94.69 89 PHE A O 1
ATOM 721 N N . SER A 1 90 ? 0.178 11.419 1.188 1.00 92.69 90 SER A N 1
ATOM 722 C CA . SER A 1 90 ? 0.272 10.866 -0.159 1.00 92.69 90 SER A CA 1
ATOM 723 C C . SER A 1 90 ? 1.024 11.844 -1.048 1.00 92.69 90 SER A C 1
ATOM 725 O O . SER A 1 90 ? 0.535 12.942 -1.345 1.00 92.69 90 SER A O 1
ATOM 727 N N . ILE A 1 91 ? 2.232 11.451 -1.444 1.00 90.38 91 ILE A N 1
ATOM 728 C CA . ILE A 1 91 ? 3.121 12.266 -2.263 1.00 90.38 91 ILE A CA 1
ATOM 729 C C . ILE A 1 91 ? 3.195 11.732 -3.689 1.00 90.38 91 ILE A C 1
ATOM 731 O O . ILE A 1 91 ? 3.489 10.560 -3.925 1.00 90.38 91 ILE A O 1
ATOM 735 N N . SER A 1 92 ? 2.931 12.602 -4.661 1.00 87.62 92 SER A N 1
ATOM 736 C CA . SER A 1 92 ? 2.982 12.254 -6.082 1.00 87.62 92 SER A CA 1
ATOM 737 C C . SER A 1 92 ? 3.388 13.460 -6.924 1.00 87.62 92 SER A C 1
ATOM 739 O O . SER A 1 92 ? 2.856 14.550 -6.714 1.00 87.62 92 SER A O 1
ATOM 741 N N . PRO A 1 93 ? 4.253 13.301 -7.941 1.00 83.88 93 PRO A N 1
ATOM 742 C CA . PRO A 1 93 ? 4.602 14.385 -8.855 1.00 83.88 93 PRO A CA 1
ATOM 743 C C . PRO A 1 93 ? 3.383 14.888 -9.649 1.00 83.88 93 PRO A C 1
ATOM 745 O O . PRO A 1 93 ? 3.422 15.992 -10.186 1.00 83.88 93 PRO A O 1
ATOM 748 N N . ALA A 1 94 ? 2.287 14.117 -9.688 1.00 83.88 94 ALA A N 1
ATOM 749 C CA . ALA A 1 94 ? 1.010 14.542 -10.256 1.00 83.88 94 ALA A CA 1
ATOM 750 C C . ALA A 1 94 ? 0.269 15.585 -9.393 1.00 83.88 94 ALA A C 1
ATOM 752 O O . ALA A 1 94 ? -0.578 16.317 -9.901 1.00 83.88 94 ALA A O 1
ATOM 753 N N . PHE A 1 95 ? 0.559 15.675 -8.091 1.00 87.88 95 PHE A N 1
ATOM 754 C CA . PHE A 1 95 ? -0.145 16.545 -7.140 1.00 87.88 95 PHE A CA 1
ATOM 755 C C . PHE A 1 95 ? 0.439 17.963 -7.107 1.00 87.88 95 PHE A C 1
ATOM 757 O O . PHE A 1 95 ? 0.864 18.474 -6.066 1.00 87.88 95 PHE A O 1
ATOM 764 N N . TYR A 1 96 ? 0.452 18.621 -8.266 1.00 83.69 96 TYR A N 1
ATOM 765 C CA . TYR A 1 96 ? 0.949 19.987 -8.406 1.00 83.69 96 TYR A CA 1
ATOM 766 C C . TYR A 1 96 ? -0.117 21.012 -7.987 1.00 83.69 96 TYR A C 1
ATOM 768 O O . TYR A 1 96 ? -0.842 21.576 -8.808 1.00 83.69 96 TYR A O 1
ATOM 776 N N . PHE A 1 97 ? -0.227 21.234 -6.677 1.00 90.12 97 PHE A N 1
ATOM 777 C CA . PHE A 1 97 ? -1.108 22.236 -6.075 1.00 90.12 97 PHE A CA 1
ATOM 778 C C . PHE A 1 97 ? -0.292 23.371 -5.427 1.00 90.12 97 PHE A C 1
ATOM 780 O O . PHE A 1 97 ? 0.815 23.110 -4.945 1.00 90.12 97 PHE A O 1
ATOM 787 N N . PRO A 1 98 ? -0.833 24.607 -5.340 1.00 92.62 98 PRO A N 1
ATOM 788 C CA . PRO A 1 98 ? -0.175 25.719 -4.638 1.00 92.62 98 PRO A CA 1
ATOM 789 C C . PRO A 1 98 ? 0.059 25.457 -3.142 1.00 92.62 98 PRO A C 1
ATOM 791 O O . PRO A 1 98 ? 0.957 26.039 -2.545 1.00 92.62 98 PRO A O 1
ATOM 794 N N . SER A 1 99 ? -0.761 24.593 -2.545 1.00 94.50 99 SER A N 1
ATOM 795 C CA . SER A 1 99 ? -0.735 24.202 -1.136 1.00 94.50 99 SER A CA 1
ATOM 796 C C . SER A 1 99 ? -1.219 22.749 -0.990 1.00 94.50 99 SER A C 1
ATOM 798 O O . SER A 1 99 ? -1.919 22.256 -1.885 1.00 94.50 99 SER A O 1
ATOM 800 N N . PRO A 1 100 ? -0.862 22.044 0.101 1.00 96.38 100 PRO A N 1
ATOM 801 C CA . PRO A 1 100 ? -1.298 20.670 0.315 1.00 96.38 100 PRO A CA 1
ATOM 802 C C . PRO A 1 100 ? -2.818 20.610 0.428 1.00 96.38 100 PRO A C 1
ATOM 804 O O . PRO A 1 100 ? -3.438 21.417 1.126 1.00 96.38 100 PRO A O 1
ATOM 807 N N . ARG A 1 101 ? -3.427 19.633 -0.248 1.00 96.88 101 ARG A N 1
ATOM 808 C CA . ARG A 1 101 ? -4.867 19.384 -0.140 1.00 96.88 101 ARG A CA 1
ATOM 809 C C . ARG A 1 101 ? -5.127 18.389 0.973 1.00 96.88 101 ARG A C 1
ATOM 811 O O . ARG A 1 101 ? -4.497 17.340 1.010 1.00 96.88 101 ARG A O 1
ATOM 818 N N . VAL A 1 102 ? -6.066 18.710 1.854 1.00 97.19 102 VAL A N 1
ATOM 819 C CA . VAL A 1 102 ? -6.412 17.868 3.002 1.00 97.19 102 VAL A CA 1
ATOM 820 C C . VAL A 1 102 ? -7.848 17.384 2.849 1.00 97.19 102 VAL A C 1
ATOM 822 O O . VAL A 1 102 ? -8.752 18.181 2.605 1.00 97.19 102 VAL A O 1
ATOM 825 N N . HIS A 1 103 ? -8.048 16.076 2.969 1.00 96.38 103 HIS A N 1
ATOM 826 C CA . HIS A 1 103 ? -9.340 15.415 2.830 1.00 96.38 103 HIS A CA 1
ATOM 827 C C . HIS A 1 103 ? -9.640 14.555 4.054 1.00 96.38 103 HIS A C 1
ATOM 829 O O . HIS A 1 103 ? -8.759 13.866 4.561 1.00 96.38 103 HIS A O 1
ATOM 835 N N . LEU A 1 104 ? -10.899 14.557 4.488 1.00 96.62 104 LEU A N 1
ATOM 836 C CA . LEU A 1 104 ? -11.389 13.658 5.528 1.00 96.62 104 LEU A CA 1
ATOM 837 C C . LEU A 1 104 ? -12.011 12.413 4.892 1.00 96.62 104 LEU A C 1
ATOM 839 O O . LEU A 1 104 ? -12.734 12.509 3.900 1.00 96.62 104 LEU A O 1
ATOM 843 N N . THR A 1 105 ? -11.758 11.250 5.473 1.00 95.94 105 THR A N 1
ATOM 844 C CA . THR A 1 105 ? -12.362 9.978 5.073 1.00 95.94 105 THR A CA 1
ATOM 845 C C . THR A 1 105 ? -12.417 9.021 6.267 1.00 95.94 105 THR A C 1
ATOM 847 O O . THR A 1 105 ? -12.183 9.412 7.411 1.00 95.94 105 THR A O 1
ATOM 850 N N . THR A 1 106 ? -12.732 7.758 6.012 1.00 94.94 106 THR A N 1
ATOM 851 C CA . THR A 1 106 ? -12.668 6.670 6.986 1.00 94.94 106 THR A CA 1
ATOM 852 C C . THR A 1 106 ? -11.635 5.653 6.521 1.00 94.94 106 THR A C 1
ATOM 854 O O . THR A 1 106 ? -11.638 5.240 5.360 1.00 94.94 106 THR A O 1
ATOM 857 N N . ASN A 1 107 ? -10.748 5.236 7.421 1.00 92.62 107 ASN A N 1
ATOM 858 C CA . ASN A 1 107 ? -9.816 4.152 7.148 1.00 92.62 107 ASN A CA 1
ATOM 859 C C . ASN A 1 107 ? -10.609 2.841 7.018 1.00 92.62 107 ASN A C 1
ATOM 861 O O . ASN A 1 107 ? -11.322 2.437 7.934 1.00 92.62 107 ASN A O 1
ATOM 865 N N . ILE A 1 108 ? -10.505 2.177 5.867 1.00 88.00 108 ILE A N 1
ATOM 866 C CA . ILE A 1 108 ? -11.295 0.974 5.565 1.00 88.00 108 ILE A CA 1
ATOM 867 C C . ILE A 1 108 ? -10.911 -0.238 6.421 1.00 88.00 108 ILE A C 1
ATOM 869 O O . ILE A 1 108 ? -11.728 -1.141 6.576 1.00 88.00 108 ILE A O 1
ATOM 873 N N . HIS A 1 109 ? -9.688 -0.265 6.956 1.00 86.69 109 HIS A N 1
ATOM 874 C CA . HIS A 1 109 ? -9.168 -1.386 7.736 1.00 86.69 109 HIS A CA 1
ATOM 875 C C . HIS A 1 109 ? -9.488 -1.237 9.221 1.00 86.69 109 HIS A C 1
ATOM 877 O O . HIS A 1 109 ? -9.870 -2.207 9.868 1.00 86.69 109 HIS A O 1
ATOM 883 N N . THR A 1 110 ? -9.348 -0.025 9.759 1.00 90.81 110 THR A N 1
ATOM 884 C CA . THR A 1 110 ? -9.542 0.252 11.192 1.00 90.81 110 THR A CA 1
ATOM 885 C C . THR A 1 110 ? -10.929 0.808 11.504 1.00 90.81 110 THR A C 1
ATOM 887 O O . THR A 1 110 ? -11.302 0.890 12.669 1.00 90.81 110 THR A O 1
ATOM 890 N N . HIS A 1 111 ? -11.687 1.224 10.483 1.00 92.56 111 HIS A N 1
ATOM 891 C CA . HIS A 1 111 ? -12.942 1.974 10.605 1.00 92.56 111 HIS A CA 1
ATOM 892 C C . HIS A 1 111 ? -12.827 3.291 11.395 1.00 92.56 111 HIS A C 1
ATOM 894 O O . HIS A 1 111 ? -13.845 3.890 11.739 1.00 92.56 111 HIS A O 1
ATOM 900 N N . SER A 1 112 ? -11.606 3.773 11.641 1.00 94.56 112 SER A N 1
ATOM 901 C CA . SER A 1 112 ? -11.350 5.045 12.314 1.00 94.56 112 SER A CA 1
ATOM 902 C C . SER A 1 112 ? -11.456 6.220 11.332 1.00 94.56 112 SER A C 1
ATOM 904 O O . SER A 1 112 ? -11.266 6.043 10.120 1.00 94.56 112 SER A O 1
ATOM 906 N N . PRO A 1 113 ? -11.701 7.445 11.822 1.00 97.31 113 PRO A N 1
ATOM 907 C CA . PRO A 1 113 ? -11.504 8.651 11.033 1.00 97.31 113 PRO A CA 1
ATOM 908 C C . PRO A 1 113 ? -10.096 8.705 10.428 1.00 97.31 113 PRO A C 1
ATOM 910 O O . PRO A 1 113 ? -9.115 8.272 11.042 1.00 97.31 113 PRO A O 1
ATOM 913 N N . ALA A 1 114 ? -9.999 9.225 9.208 1.00 97.06 114 ALA A N 1
ATOM 914 C CA . ALA A 1 114 ? -8.744 9.354 8.489 1.00 97.06 114 ALA A CA 1
ATOM 915 C C . ALA A 1 114 ? -8.611 10.724 7.820 1.00 97.06 114 ALA A C 1
ATOM 917 O O . ALA A 1 114 ? -9.561 11.239 7.232 1.00 97.06 114 ALA A O 1
ATOM 918 N N . ILE A 1 115 ? -7.409 11.289 7.883 1.00 97.88 115 ILE A N 1
ATOM 919 C CA . ILE A 1 115 ? -7.028 12.549 7.248 1.00 97.88 115 ILE A CA 1
ATOM 920 C C . ILE A 1 115 ? -6.017 12.218 6.154 1.00 97.88 115 ILE A C 1
ATOM 922 O O . ILE A 1 115 ? -4.983 11.619 6.430 1.00 97.88 115 ILE A O 1
ATOM 926 N N . ILE A 1 116 ? -6.297 12.597 4.913 1.00 96.62 116 ILE A N 1
ATOM 927 C CA . ILE A 1 116 ? -5.398 12.401 3.775 1.00 96.62 116 ILE A CA 1
ATOM 928 C C . ILE A 1 116 ? -4.852 13.755 3.342 1.00 96.62 116 ILE A C 1
ATOM 930 O O . ILE A 1 116 ? -5.616 14.633 2.947 1.00 96.62 116 ILE A O 1
ATOM 934 N N . VAL A 1 117 ? -3.532 13.900 3.366 1.00 96.75 117 VAL A N 1
ATOM 935 C CA . VAL A 1 117 ? -2.800 15.043 2.825 1.00 96.75 117 VAL A CA 1
ATOM 936 C C . VAL A 1 117 ? -2.227 14.648 1.467 1.00 96.75 117 VAL A C 1
ATOM 938 O O . VAL A 1 117 ? -1.394 13.750 1.382 1.00 96.75 117 VAL A O 1
ATOM 941 N N . LEU A 1 118 ? -2.683 15.308 0.405 1.00 95.00 118 LEU A N 1
ATOM 942 C CA . LEU A 1 118 ? -2.217 15.116 -0.967 1.00 95.00 118 LEU A CA 1
ATOM 943 C C . LEU A 1 118 ? -1.288 16.264 -1.356 1.00 95.00 118 LEU A C 1
ATOM 945 O O . LEU A 1 118 ? -1.710 17.429 -1.352 1.00 95.00 118 LEU A O 1
ATOM 949 N N . TRP A 1 119 ? -0.048 15.952 -1.737 1.00 94.56 119 TRP A N 1
ATOM 950 C CA . TRP A 1 119 ? 0.876 16.965 -2.250 1.00 94.56 119 TRP A CA 1
ATOM 951 C C . TRP A 1 119 ? 1.994 16.385 -3.128 1.00 94.56 119 TRP A C 1
ATOM 953 O O . TRP A 1 119 ? 2.110 15.176 -3.282 1.00 94.56 119 TRP A O 1
ATOM 963 N N . TRP A 1 120 ? 2.819 17.230 -3.748 1.00 90.38 120 TRP A N 1
ATOM 964 C CA . TRP A 1 120 ? 3.962 16.766 -4.544 1.00 90.38 120 TRP A CA 1
ATOM 965 C C . TRP A 1 120 ? 5.189 16.429 -3.685 1.00 90.38 120 TRP A C 1
ATOM 967 O O . TRP A 1 120 ? 6.135 15.818 -4.182 1.00 90.38 120 TRP A O 1
ATOM 977 N N . GLU A 1 121 ? 5.157 16.790 -2.399 1.00 91.12 121 GLU A N 1
ATOM 978 C CA . GLU A 1 121 ? 6.212 16.568 -1.412 1.00 91.12 121 GLU A CA 1
ATOM 979 C C . GLU A 1 121 ? 5.638 16.541 0.020 1.00 91.12 121 GLU A C 1
ATOM 981 O O . GLU A 1 121 ? 4.531 17.025 0.255 1.00 91.12 121 GLU A O 1
ATOM 986 N N . ILE A 1 122 ? 6.384 15.978 0.980 1.00 92.44 122 ILE A N 1
ATOM 987 C CA . ILE A 1 122 ? 6.044 16.048 2.408 1.00 92.44 122 ILE A CA 1
ATOM 988 C C . ILE A 1 122 ? 6.084 17.514 2.862 1.00 92.44 122 ILE A C 1
ATOM 990 O O . ILE A 1 122 ? 7.086 18.199 2.623 1.00 92.44 122 ILE A O 1
ATOM 994 N N . PRO A 1 123 ? 5.019 18.015 3.510 1.00 94.00 123 PRO A N 1
ATOM 995 C CA . PRO A 1 123 ? 4.969 19.403 3.938 1.00 94.00 123 PRO A CA 1
ATOM 996 C C . PRO A 1 123 ? 6.089 19.698 4.948 1.00 94.00 123 PRO A C 1
ATOM 998 O O . PRO A 1 123 ? 6.427 18.849 5.765 1.00 94.00 123 PRO A O 1
ATOM 1001 N N . THR A 1 124 ? 6.680 20.894 4.904 1.00 92.69 124 THR A N 1
ATOM 1002 C CA . THR A 1 124 ? 7.716 21.306 5.875 1.00 92.69 124 THR A CA 1
ATOM 1003 C C . THR A 1 124 ? 7.155 21.480 7.285 1.00 92.69 124 THR A C 1
ATOM 1005 O O . THR A 1 124 ? 7.875 21.321 8.264 1.00 92.69 124 THR A O 1
ATOM 1008 N N . GLU A 1 125 ? 5.865 21.794 7.378 1.00 94.75 125 GLU A N 1
ATOM 1009 C CA . GLU A 1 125 ? 5.104 21.978 8.612 1.00 94.75 125 GLU A CA 1
ATOM 1010 C C . GLU A 1 125 ? 3.731 21.330 8.444 1.00 94.75 125 GLU A C 1
ATOM 1012 O O . GLU A 1 125 ? 3.180 21.319 7.339 1.00 94.75 125 GLU A O 1
ATOM 1017 N N . LEU A 1 126 ? 3.153 20.789 9.516 1.00 96.12 126 LEU A N 1
ATOM 1018 C CA . LEU A 1 126 ? 1.846 20.147 9.426 1.00 96.12 126 LEU A CA 1
ATOM 1019 C C . LEU A 1 126 ? 0.769 21.166 8.987 1.00 96.12 126 LEU A C 1
ATOM 1021 O O . LEU A 1 126 ? 0.648 22.224 9.607 1.00 96.12 126 LEU A O 1
ATOM 1025 N N . PRO A 1 127 ? -0.042 20.882 7.945 1.00 97.25 127 PRO A N 1
ATOM 1026 C CA . PRO A 1 127 ? -1.077 21.816 7.515 1.00 97.25 127 PRO A CA 1
ATOM 1027 C C . PRO A 1 127 ? -2.077 22.095 8.642 1.00 97.25 127 PRO A C 1
ATOM 1029 O O . PRO A 1 127 ? -2.551 21.166 9.293 1.00 97.25 127 PRO A O 1
ATOM 1032 N N . TYR A 1 128 ? -2.455 23.363 8.829 1.00 96.94 128 TYR A N 1
ATOM 1033 C CA . TYR A 1 128 ? -3.360 23.781 9.909 1.00 96.94 128 TYR A CA 1
ATOM 1034 C C . TYR A 1 128 ? -4.684 23.000 9.933 1.00 96.94 128 TYR A C 1
ATOM 1036 O O . TYR A 1 128 ? -5.153 22.610 10.997 1.00 96.94 128 TYR A O 1
ATOM 1044 N N . SER A 1 129 ? -5.240 22.678 8.763 1.00 97.19 129 SER A N 1
ATOM 1045 C CA . SER A 1 129 ? -6.460 21.872 8.651 1.00 97.19 129 SER A CA 1
ATOM 1046 C C . SER A 1 129 ? -6.311 20.457 9.218 1.00 97.19 129 SER A C 1
ATOM 1048 O O . SER A 1 129 ? -7.275 19.909 9.740 1.00 97.19 129 SER A O 1
ATOM 1050 N N . VAL A 1 130 ? -5.115 19.857 9.171 1.00 97.06 130 VAL A N 1
ATOM 1051 C CA . VAL A 1 130 ? -4.857 18.564 9.829 1.00 97.06 130 VAL A CA 1
ATOM 1052 C C . VAL A 1 130 ? -4.980 18.718 11.343 1.00 97.06 130 VAL A C 1
ATOM 1054 O O . VAL A 1 130 ? -5.631 17.895 11.980 1.00 97.06 130 VAL A O 1
ATOM 1057 N N . ILE A 1 131 ? -4.411 19.789 11.907 1.00 96.94 131 ILE A N 1
ATOM 1058 C CA . ILE A 1 131 ? -4.492 20.090 13.342 1.00 96.94 131 ILE A CA 1
ATOM 1059 C C . ILE A 1 131 ? -5.953 20.315 13.750 1.00 96.94 131 ILE A C 1
ATOM 1061 O O . ILE A 1 131 ? -6.406 19.710 14.715 1.00 96.94 131 ILE A O 1
ATOM 1065 N N . GLU A 1 132 ? -6.719 21.104 12.989 1.00 96.69 132 GLU A N 1
ATOM 1066 C CA . GLU A 1 132 ? -8.148 21.325 13.258 1.00 96.69 132 GLU A CA 1
ATOM 1067 C C . GLU A 1 132 ? -8.950 20.015 13.299 1.00 96.69 132 GLU A C 1
ATOM 1069 O O . GLU A 1 132 ? -9.780 19.821 14.192 1.00 96.69 132 GLU A O 1
ATOM 1074 N N . TYR A 1 133 ? -8.695 19.094 12.365 1.00 97.00 133 TYR A N 1
ATOM 1075 C CA . TYR A 1 133 ? -9.359 17.792 12.370 1.00 97.00 133 TYR A CA 1
ATOM 1076 C C . TYR A 1 133 ? -8.939 16.930 13.561 1.00 97.00 133 TYR A C 1
ATOM 1078 O O . TYR A 1 133 ? -9.802 16.309 14.181 1.00 97.00 133 TYR A O 1
ATOM 1086 N N . LEU A 1 134 ? -7.658 16.918 13.927 1.00 95.50 134 LEU A N 1
ATOM 1087 C CA . LEU A 1 134 ? -7.194 16.163 15.091 1.00 95.50 134 LEU A CA 1
ATOM 1088 C C . LEU A 1 134 ? -7.788 16.703 16.403 1.00 95.50 134 LEU A C 1
ATOM 1090 O O . LEU A 1 134 ? -8.289 15.906 17.191 1.00 95.50 134 LEU A O 1
ATOM 1094 N N . VAL A 1 135 ? -7.875 18.028 16.576 1.00 95.31 135 VAL A N 1
ATOM 1095 C CA . VAL A 1 135 ? -8.593 18.660 17.705 1.00 95.31 135 VAL A CA 1
ATOM 1096 C C . VAL A 1 135 ? -10.059 18.218 17.739 1.00 95.31 135 VAL A C 1
ATOM 1098 O O . VAL A 1 135 ? -10.641 18.003 18.802 1.00 95.31 135 VAL A O 1
ATOM 1101 N N . SER A 1 136 ? -10.697 18.082 16.572 1.00 94.06 136 SER A N 1
ATOM 1102 C CA . SER A 1 136 ? -12.083 17.608 16.514 1.00 94.06 136 SER A CA 1
ATOM 1103 C C . SER A 1 136 ? -12.227 16.151 16.972 1.00 94.06 136 SER A C 1
ATOM 1105 O O . SER A 1 136 ? -13.245 15.812 17.571 1.00 94.06 136 SER A O 1
ATOM 1107 N N . PHE A 1 137 ? -11.214 15.311 16.736 1.00 92.12 137 PHE A N 1
ATOM 1108 C CA . PHE A 1 137 ? -11.195 13.909 17.156 1.00 92.12 137 PHE A CA 1
ATOM 1109 C C . PHE A 1 137 ? -10.834 13.740 18.633 1.00 92.12 137 PHE A C 1
ATOM 1111 O O . PHE A 1 137 ? -11.471 12.930 19.299 1.00 92.12 137 PHE A O 1
ATOM 1118 N N . GLU A 1 138 ? -9.904 14.539 19.164 1.00 89.69 138 GLU A N 1
ATOM 1119 C CA . GLU A 1 138 ? -9.586 14.597 20.602 1.00 89.69 138 GLU A CA 1
ATOM 1120 C C . GLU A 1 138 ? -10.850 14.783 21.445 1.00 89.69 138 GLU A C 1
ATOM 1122 O O . GLU A 1 138 ? -11.087 14.044 22.399 1.00 89.69 138 GLU A O 1
ATOM 1127 N N . ARG A 1 139 ? -11.717 15.718 21.042 1.00 88.88 139 ARG A N 1
ATOM 1128 C CA . ARG A 1 139 ? -12.990 15.990 21.730 1.00 88.88 139 ARG A CA 1
ATOM 1129 C C . ARG A 1 139 ? -13.951 14.800 21.756 1.00 88.88 139 ARG A C 1
ATOM 1131 O O . ARG A 1 139 ? -14.924 14.838 22.500 1.00 88.88 139 ARG A O 1
ATOM 1138 N N . LEU A 1 140 ? -13.737 13.795 20.907 1.00 86.50 140 LEU A N 1
ATOM 1139 C CA . LEU A 1 140 ? -14.541 12.574 20.861 1.00 86.50 140 LEU A CA 1
ATOM 1140 C C . LEU A 1 140 ? -13.914 11.433 21.670 1.00 86.50 140 LEU A C 1
ATOM 1142 O O . LEU A 1 140 ? -14.642 10.523 22.063 1.00 86.50 140 LEU A O 1
ATOM 1146 N N . SER A 1 141 ? -12.595 11.449 21.882 1.00 88.38 141 SER A N 1
ATOM 1147 C CA . SER A 1 141 ? -11.858 10.369 22.547 1.00 88.38 141 SER A CA 1
ATOM 1148 C C . SER A 1 141 ? -11.412 10.685 23.975 1.00 88.38 141 SER A C 1
ATOM 1150 O O . SER A 1 141 ? -10.976 9.762 24.659 1.00 88.38 141 SER A O 1
ATOM 1152 N N . ASP A 1 142 ? -11.485 11.947 24.415 1.00 90.81 142 ASP A N 1
ATOM 1153 C CA . ASP A 1 142 ? -10.954 12.431 25.702 1.00 90.81 142 ASP A CA 1
ATOM 1154 C C . ASP A 1 142 ? -9.460 12.083 25.909 1.00 90.81 142 ASP A C 1
ATOM 1156 O O . ASP A 1 142 ? -9.004 11.862 27.032 1.00 90.81 142 ASP A O 1
ATOM 1160 N N . GLN A 1 143 ? -8.684 12.008 24.818 1.00 90.00 143 GLN A N 1
ATOM 1161 C CA . GLN A 1 143 ? -7.247 11.701 24.846 1.00 90.00 143 GLN A CA 1
ATOM 1162 C C . GLN A 1 143 ? -6.423 12.842 24.266 1.00 90.00 143 GLN A C 1
ATOM 1164 O O . GLN A 1 143 ? -6.761 13.354 23.203 1.00 90.00 143 GLN A O 1
ATOM 1169 N N . ASP A 1 144 ? -5.313 13.162 24.932 1.00 91.81 144 ASP A N 1
ATOM 1170 C CA . ASP A 1 144 ? -4.368 14.182 24.483 1.00 91.81 144 ASP A CA 1
ATOM 1171 C C . ASP A 1 144 ? -3.690 13.753 23.171 1.00 91.81 144 ASP A C 1
ATOM 1173 O O . ASP A 1 144 ? -3.000 12.732 23.098 1.00 91.81 144 ASP A O 1
ATOM 1177 N N . PHE A 1 145 ? -3.913 14.533 22.116 1.00 92.75 145 PHE A N 1
ATOM 1178 C CA . PHE A 1 145 ? -3.367 14.288 20.780 1.00 92.75 145 PHE A CA 1
ATOM 1179 C C . PHE A 1 145 ? -2.057 15.050 20.525 1.00 92.75 145 PHE A C 1
ATOM 1181 O O . PHE A 1 145 ? -1.402 14.826 19.501 1.00 92.75 145 PHE A O 1
ATOM 1188 N N . GLU A 1 146 ? -1.649 15.933 21.440 1.00 94.31 146 GLU A N 1
ATOM 1189 C CA . GLU A 1 146 ? -0.471 16.787 21.297 1.00 94.31 146 GLU A CA 1
ATOM 1190 C C . GLU A 1 146 ? 0.827 15.980 21.078 1.00 94.31 146 GLU A C 1
ATOM 1192 O O . GLU A 1 146 ? 1.580 16.314 20.155 1.00 94.31 146 GLU A O 1
ATOM 1197 N N . PRO A 1 147 ? 1.088 14.856 21.788 1.00 92.50 147 PRO A N 1
ATOM 1198 C CA . PRO A 1 147 ? 2.264 14.028 21.514 1.00 92.50 147 PRO A CA 1
ATOM 1199 C C . PRO A 1 147 ? 2.287 13.469 20.084 1.00 92.50 147 PRO A C 1
ATOM 1201 O O . PRO A 1 147 ? 3.352 13.360 19.473 1.00 92.50 147 PRO A O 1
ATOM 1204 N N . PHE A 1 148 ? 1.119 13.135 19.525 1.00 92.75 148 PHE A N 1
ATOM 1205 C CA . PHE A 1 148 ? 1.002 12.635 18.155 1.00 92.75 148 PHE A CA 1
ATOM 1206 C C . PHE A 1 148 ? 1.288 13.743 17.130 1.00 92.75 148 PHE A C 1
ATOM 1208 O O . PHE A 1 148 ? 2.037 13.525 16.176 1.00 92.75 148 PHE A O 1
ATOM 1215 N N . VAL A 1 149 ? 0.778 14.958 17.355 1.00 94.75 149 VAL A N 1
ATOM 1216 C CA . VAL A 1 149 ? 1.079 16.131 16.511 1.00 94.75 149 VAL A CA 1
ATOM 1217 C C . VAL A 1 149 ? 2.557 16.488 16.543 1.00 94.75 149 VAL A C 1
ATOM 1219 O O . VAL A 1 149 ? 3.137 16.788 15.497 1.00 94.75 149 VAL A O 1
ATOM 1222 N N . GLN A 1 150 ? 3.188 16.438 17.715 1.00 93.38 150 GLN A N 1
ATOM 1223 C CA . GLN A 1 150 ? 4.621 16.690 17.852 1.00 93.38 150 GLN A CA 1
ATOM 1224 C C . GLN A 1 150 ? 5.441 15.685 17.040 1.00 93.38 150 GLN A C 1
ATOM 1226 O O . GLN A 1 150 ? 6.350 16.089 16.318 1.00 93.38 150 GLN A O 1
ATOM 1231 N N . GLN A 1 151 ? 5.077 14.400 17.071 1.00 91.62 151 GLN A N 1
ATOM 1232 C CA . GLN A 1 151 ? 5.743 13.374 16.263 1.00 91.62 151 GLN A CA 1
ATOM 1233 C C . GLN A 1 151 ? 5.528 13.574 14.754 1.00 91.62 151 GLN A C 1
ATOM 1235 O O . GLN A 1 151 ? 6.474 13.414 13.984 1.00 91.62 151 GLN A O 1
ATOM 1240 N N . LEU A 1 152 ? 4.328 13.978 14.318 1.00 92.94 152 LEU A N 1
ATOM 1241 C CA . LEU A 1 152 ? 4.072 14.319 12.912 1.00 92.94 152 LEU A CA 1
ATOM 1242 C C . LEU A 1 152 ? 4.900 15.527 12.453 1.00 92.94 152 LEU A C 1
ATOM 1244 O O . LEU A 1 152 ? 5.490 15.494 11.375 1.00 92.94 152 LEU A O 1
ATOM 1248 N N . ASN A 1 153 ? 4.973 16.582 13.267 1.00 93.56 153 ASN A N 1
ATOM 1249 C CA . ASN A 1 153 ? 5.796 17.754 12.967 1.00 93.56 153 ASN A CA 1
ATOM 1250 C C . ASN A 1 153 ? 7.286 17.407 12.925 1.00 93.56 153 ASN A C 1
ATOM 1252 O O . ASN A 1 153 ? 7.983 17.841 12.009 1.00 93.56 153 ASN A O 1
ATOM 1256 N N . GLN A 1 154 ? 7.762 16.594 13.870 1.00 90.44 154 GLN A N 1
ATOM 1257 C CA . GLN A 1 154 ? 9.144 16.124 13.879 1.00 90.44 154 GLN A CA 1
ATOM 1258 C C . GLN A 1 154 ? 9.456 15.325 12.611 1.00 90.44 154 GLN A C 1
ATOM 1260 O O . GLN A 1 154 ? 10.457 15.593 11.955 1.00 90.44 154 GLN A O 1
ATOM 1265 N N . PHE A 1 155 ? 8.561 14.422 12.194 1.00 90.06 155 PHE A N 1
ATOM 1266 C CA . PHE A 1 155 ? 8.705 13.693 10.934 1.00 90.06 155 PHE A CA 1
ATOM 1267 C C . PHE A 1 155 ? 8.818 14.641 9.729 1.00 90.06 155 PHE A C 1
ATOM 1269 O O . PHE A 1 155 ? 9.703 14.461 8.891 1.00 90.06 155 PHE A O 1
ATOM 1276 N N . CYS A 1 156 ? 7.953 15.660 9.640 1.00 91.50 156 CYS A N 1
ATOM 1277 C CA . CYS A 1 156 ? 8.006 16.656 8.567 1.00 91.50 156 CYS A CA 1
ATOM 1278 C C . CYS A 1 156 ? 9.368 17.368 8.516 1.00 91.50 156 CYS A C 1
ATOM 1280 O O . CYS A 1 156 ? 9.925 17.543 7.435 1.00 91.50 156 CYS A O 1
ATOM 1282 N N . GLN A 1 157 ? 9.937 17.728 9.668 1.00 90.44 157 GLN A N 1
ATOM 1283 C CA . GLN A 1 157 ? 11.245 18.387 9.759 1.00 90.44 157 GLN A CA 1
ATOM 1284 C C . GLN A 1 157 ? 12.406 17.437 9.419 1.00 90.44 157 GLN A C 1
ATOM 1286 O O . GLN A 1 157 ? 13.296 17.780 8.634 1.00 90.44 157 GLN A O 1
ATOM 1291 N N . ASP A 1 158 ? 12.380 16.219 9.958 1.00 85.75 158 ASP A N 1
ATOM 1292 C CA . ASP A 1 158 ? 13.414 15.201 9.748 1.00 85.75 158 ASP A CA 1
ATOM 1293 C C . ASP A 1 158 ? 13.476 14.739 8.291 1.00 85.75 158 ASP A C 1
ATOM 1295 O O . ASP A 1 158 ? 14.556 14.451 7.767 1.00 85.75 158 ASP A O 1
ATOM 1299 N N . TYR A 1 159 ? 12.333 14.718 7.599 1.00 86.12 159 TYR A N 1
ATOM 1300 C CA . TYR A 1 159 ? 12.257 14.363 6.183 1.00 86.12 159 TYR A CA 1
ATOM 1301 C C . TYR A 1 159 ? 13.174 15.244 5.317 1.00 86.12 159 TYR A C 1
ATOM 1303 O O . TYR A 1 159 ? 13.872 14.743 4.427 1.00 86.12 159 TYR A O 1
ATOM 1311 N N . HIS A 1 160 ? 13.226 16.544 5.624 1.00 86.25 160 HIS A N 1
ATOM 1312 C CA . HIS A 1 160 ? 14.039 17.538 4.913 1.00 86.25 160 HIS A CA 1
ATOM 1313 C C . HIS A 1 160 ? 15.480 17.630 5.420 1.00 86.25 160 HIS A C 1
ATOM 1315 O O . HIS A 1 160 ? 16.314 18.290 4.794 1.00 86.25 160 HIS A O 1
ATOM 1321 N N . SER A 1 161 ? 15.802 16.960 6.526 1.00 84.75 161 SER A N 1
ATOM 1322 C CA . SER A 1 161 ? 17.155 16.968 7.068 1.00 84.75 161 SER A CA 1
ATOM 1323 C C . SER A 1 161 ? 18.111 16.179 6.157 1.00 84.75 161 SER A C 1
ATOM 1325 O O . SER A 1 161 ? 17.768 15.080 5.700 1.00 84.75 161 SER A O 1
ATOM 1327 N N . PRO A 1 162 ? 19.316 16.707 5.857 1.00 77.06 162 PRO A N 1
ATOM 1328 C CA . PRO A 1 162 ? 20.293 15.998 5.040 1.00 77.06 162 PRO A CA 1
ATOM 1329 C C . PRO A 1 162 ? 20.691 14.692 5.725 1.00 77.06 162 PRO A C 1
ATOM 1331 O O . PRO A 1 162 ? 21.202 14.714 6.842 1.00 77.06 162 PRO A O 1
ATOM 1334 N N . VAL A 1 163 ? 20.511 13.558 5.048 1.00 67.94 163 VAL A N 1
ATOM 1335 C CA . VAL A 1 163 ? 21.078 12.293 5.519 1.00 67.94 163 VAL A CA 1
ATOM 1336 C C . VAL A 1 163 ? 22.393 12.056 4.817 1.00 67.94 163 VAL A C 1
ATOM 1338 O O . VAL A 1 163 ? 22.477 12.009 3.589 1.00 67.94 163 VAL A O 1
ATOM 1341 N N . HIS A 1 164 ? 23.446 11.940 5.620 1.00 62.78 164 HIS A N 1
ATOM 1342 C CA . HIS A 1 164 ? 24.761 11.632 5.102 1.00 62.78 164 HIS A CA 1
ATOM 1343 C C . HIS A 1 164 ? 24.722 10.207 4.522 1.00 62.78 164 HIS A C 1
ATOM 1345 O O . HIS A 1 164 ? 24.368 9.277 5.248 1.00 62.78 164 HIS A O 1
ATOM 1351 N N . PRO A 1 165 ? 25.129 9.986 3.257 1.00 53.66 165 PRO A N 1
ATOM 1352 C CA . PRO A 1 165 ? 25.056 8.671 2.608 1.00 53.66 165 PRO A CA 1
ATOM 1353 C C . PRO A 1 165 ? 25.896 7.577 3.295 1.00 53.66 165 PRO A C 1
ATOM 1355 O O . PRO A 1 165 ? 25.789 6.414 2.934 1.00 53.66 165 PRO A O 1
ATOM 1358 N N . TYR A 1 166 ? 26.712 7.942 4.289 1.00 52.12 166 TYR A N 1
ATOM 1359 C CA . TYR A 1 166 ? 27.599 7.052 5.040 1.00 52.12 166 TYR A CA 1
ATOM 1360 C C . TYR A 1 166 ? 27.150 6.797 6.489 1.00 52.12 166 TYR A C 1
ATOM 1362 O O . TYR A 1 166 ? 27.853 6.110 7.219 1.00 52.12 166 TYR A O 1
ATOM 1370 N N . GLN A 1 167 ? 26.000 7.329 6.920 1.00 47.16 167 GLN A N 1
ATOM 1371 C CA . GLN A 1 167 ? 25.420 7.052 8.246 1.00 47.16 167 GLN A CA 1
ATOM 1372 C C . GLN A 1 167 ? 24.454 5.856 8.237 1.00 47.16 167 GLN A C 1
ATOM 1374 O O . GLN A 1 167 ? 23.605 5.724 9.114 1.00 47.16 167 GLN A O 1
ATOM 1379 N N . THR A 1 168 ? 24.581 4.957 7.259 1.00 46.66 168 THR A N 1
ATOM 1380 C CA . THR A 1 168 ? 23.971 3.624 7.323 1.00 46.66 168 THR A CA 1
ATOM 1381 C C . THR A 1 168 ? 24.769 2.786 8.321 1.00 46.66 168 THR A C 1
ATOM 1383 O O . THR A 1 168 ? 25.537 1.903 7.947 1.00 46.66 168 THR A O 1
ATOM 1386 N N . GLU A 1 169 ? 24.641 3.079 9.616 1.00 42.25 169 GLU A N 1
ATOM 1387 C CA . GLU A 1 169 ? 24.962 2.050 10.598 1.00 42.25 169 GLU A CA 1
ATOM 1388 C C . GLU A 1 169 ? 24.057 0.846 10.308 1.00 42.25 169 GLU A C 1
ATOM 1390 O O . GLU A 1 169 ? 22.850 0.976 10.095 1.00 42.25 169 GLU A O 1
ATOM 1395 N N . SER A 1 170 ? 24.692 -0.315 10.171 1.00 35.03 170 SER A N 1
ATOM 1396 C CA . SER A 1 170 ? 24.101 -1.576 9.728 1.00 35.03 170 SER A CA 1
ATOM 1397 C C . SER A 1 170 ? 22.767 -1.874 10.442 1.00 35.03 170 SER A C 1
ATOM 1399 O O . SER A 1 170 ? 22.771 -2.046 11.661 1.00 35.03 170 SER A O 1
ATOM 1401 N N . PRO A 1 171 ? 21.623 -2.015 9.744 1.00 41.69 171 PRO A N 1
ATOM 1402 C CA . PRO A 1 171 ? 20.336 -2.283 10.392 1.00 41.69 171 PRO A CA 1
ATOM 1403 C C . PRO A 1 171 ? 20.122 -3.762 10.773 1.00 41.69 171 PRO A C 1
ATOM 1405 O O . PRO A 1 171 ? 19.001 -4.145 11.091 1.00 41.69 171 PRO A O 1
ATOM 1408 N N . LEU A 1 172 ? 21.165 -4.600 10.764 1.00 32.78 172 LEU A N 1
ATOM 1409 C CA . LEU A 1 172 ? 21.078 -6.027 11.111 1.00 32.78 172 LEU A CA 1
ATOM 1410 C C . LEU A 1 172 ? 21.876 -6.406 12.366 1.00 32.78 172 LEU A C 1
ATOM 1412 O O . LEU A 1 172 ? 22.363 -7.527 12.471 1.00 32.78 172 LEU A O 1
ATOM 1416 N N . SER A 1 173 ? 21.973 -5.509 13.348 1.00 31.98 173 SER A N 1
ATOM 1417 C CA . SER A 1 173 ? 22.089 -5.969 14.734 1.00 31.98 173 SER A CA 1
ATOM 1418 C C . SER A 1 173 ? 20.673 -6.029 15.297 1.00 31.98 173 SER A C 1
ATOM 1420 O O . SER A 1 173 ? 20.118 -5.029 15.747 1.00 31.98 173 SER A O 1
ATOM 1422 N N . LEU A 1 174 ? 20.043 -7.197 15.162 1.00 33.31 174 LEU A N 1
ATOM 1423 C CA . LEU A 1 174 ? 18.907 -7.563 15.998 1.00 33.31 174 LEU A CA 1
ATOM 1424 C C . LEU A 1 174 ? 19.445 -7.611 17.427 1.00 33.31 174 LEU A C 1
ATOM 1426 O O . LEU A 1 174 ? 20.030 -8.616 17.832 1.00 33.31 174 LEU A O 1
ATOM 1430 N N . ASP A 1 175 ? 19.297 -6.518 18.169 1.00 30.91 175 ASP A N 1
ATOM 1431 C CA . ASP A 1 175 ? 19.440 -6.579 19.614 1.00 30.91 175 ASP A CA 1
ATOM 1432 C C . ASP A 1 175 ? 18.383 -7.563 20.115 1.00 30.91 175 ASP A C 1
ATOM 1434 O O . ASP A 1 175 ? 17.174 -7.326 20.050 1.00 30.91 175 ASP A O 1
ATOM 1438 N N . ILE A 1 176 ? 18.873 -8.728 20.531 1.00 34.25 176 ILE A N 1
ATOM 1439 C CA . ILE A 1 176 ? 18.123 -9.748 21.248 1.00 34.25 176 ILE A CA 1
ATOM 1440 C C . ILE A 1 176 ? 17.418 -9.026 22.407 1.00 34.25 176 ILE A C 1
ATOM 1442 O O . ILE A 1 176 ? 18.104 -8.365 23.194 1.00 34.25 176 ILE A O 1
ATOM 1446 N N . PRO A 1 177 ? 16.081 -9.104 22.538 1.00 36.31 177 PRO A N 1
ATOM 1447 C CA . PRO A 1 177 ? 15.412 -8.492 23.675 1.00 36.31 177 PRO A CA 1
ATOM 1448 C C . PRO A 1 177 ? 15.966 -9.109 24.970 1.00 36.31 177 PRO A C 1
ATOM 1450 O O . PRO A 1 177 ? 16.199 -10.323 25.013 1.00 36.31 177 PRO A O 1
ATOM 1453 N N . PRO A 1 178 ? 16.195 -8.315 26.032 1.00 39.41 178 PRO A N 1
ATOM 1454 C CA . PRO A 1 178 ? 16.615 -8.868 27.312 1.00 39.41 178 PRO A CA 1
ATOM 1455 C C . PRO A 1 178 ? 15.572 -9.895 27.787 1.00 39.41 178 PRO A C 1
ATOM 1457 O O . PRO A 1 178 ? 14.377 -9.713 27.527 1.00 39.41 178 PRO A O 1
ATOM 1460 N N . PRO A 1 179 ? 15.989 -10.983 28.461 1.00 34.38 179 PRO A N 1
ATOM 1461 C CA . PRO A 1 179 ? 15.061 -12.022 28.877 1.00 34.38 179 PRO A CA 1
ATOM 1462 C C . PRO A 1 179 ? 13.990 -11.430 29.795 1.00 34.38 179 PRO A C 1
ATOM 1464 O O . PRO A 1 179 ? 14.281 -10.628 30.687 1.00 34.38 179 PRO A O 1
ATOM 1467 N N . LEU A 1 180 ? 12.746 -11.838 29.545 1.00 29.75 180 LEU A N 1
ATOM 1468 C CA . LEU A 1 180 ? 11.566 -11.439 30.302 1.00 29.75 180 LEU A CA 1
ATOM 1469 C C . LEU A 1 180 ? 11.796 -11.671 31.800 1.00 29.75 180 LEU A C 1
ATOM 1471 O O . LEU A 1 180 ? 11.980 -12.799 32.256 1.00 29.75 180 LEU A O 1
ATOM 1475 N N . ILE A 1 181 ? 11.766 -10.578 32.559 1.00 31.97 181 ILE A N 1
ATOM 1476 C CA . ILE A 1 181 ? 11.769 -10.593 34.018 1.00 31.97 181 ILE A CA 1
ATOM 1477 C C . ILE A 1 181 ? 10.448 -11.215 34.481 1.00 31.97 181 ILE A C 1
ATOM 1479 O O . ILE A 1 181 ? 9.380 -10.613 34.376 1.00 31.97 181 ILE A O 1
ATOM 1483 N N . SER A 1 182 ? 10.528 -12.424 35.023 1.00 32.44 182 SER A N 1
ATOM 1484 C CA . SER A 1 182 ? 9.458 -13.055 35.791 1.00 32.44 182 SER A CA 1
ATOM 1485 C C . SER A 1 182 ? 9.224 -12.304 37.110 1.00 32.44 182 SER A C 1
ATOM 1487 O O . SER A 1 182 ? 10.152 -12.100 37.891 1.00 32.44 182 SER A O 1
ATOM 1489 N N . THR A 1 183 ? 7.974 -11.945 37.391 1.00 33.94 183 THR A N 1
ATOM 1490 C CA . THR A 1 183 ? 7.469 -11.501 38.709 1.00 33.94 183 THR A CA 1
ATOM 1491 C C . THR A 1 183 ? 6.291 -12.404 39.118 1.00 33.94 183 THR A C 1
ATOM 1493 O O . THR A 1 183 ? 5.741 -13.060 38.233 1.00 33.94 183 THR A O 1
ATOM 1496 N N . PRO A 1 184 ? 5.794 -12.429 40.379 1.00 45.75 184 PRO A N 1
ATOM 1497 C CA . PRO A 1 184 ? 6.354 -11.998 41.671 1.00 45.75 184 PRO A CA 1
ATOM 1498 C C . PRO A 1 184 ? 6.225 -13.064 42.799 1.00 45.75 184 PRO A C 1
ATOM 1500 O O . PRO A 1 184 ? 5.384 -13.958 42.755 1.00 45.75 184 PRO A O 1
ATOM 1503 N N . GLY A 1 185 ? 6.987 -12.903 43.889 1.00 30.30 185 GLY A N 1
ATOM 1504 C CA . GLY A 1 185 ? 6.798 -13.631 45.153 1.00 30.30 185 GLY A CA 1
ATOM 1505 C C . GLY A 1 185 ? 7.207 -12.778 46.362 1.00 30.30 185 GLY A C 1
ATOM 1506 O O . GLY A 1 185 ? 8.368 -12.424 46.513 1.00 30.30 185 GLY A O 1
ATOM 1507 N N . THR A 1 186 ? 6.218 -12.410 47.175 1.00 34.84 186 THR A N 1
ATOM 1508 C CA . THR A 1 186 ? 6.206 -11.527 48.370 1.00 34.84 186 THR A CA 1
ATOM 1509 C C . THR A 1 186 ? 6.971 -12.080 49.608 1.00 34.84 186 THR A C 1
ATOM 1511 O O . THR A 1 186 ? 7.458 -13.202 49.553 1.00 34.84 186 THR A O 1
ATOM 1514 N N . PRO A 1 187 ? 6.892 -11.462 50.814 1.00 55.06 187 PRO A N 1
ATOM 1515 C CA . PRO A 1 187 ? 7.554 -10.239 51.306 1.00 55.06 187 PRO A CA 1
ATOM 1516 C C . PRO A 1 187 ? 8.378 -10.509 52.605 1.00 55.06 187 PRO A C 1
ATOM 1518 O O . PRO A 1 187 ? 8.212 -11.561 53.199 1.00 55.06 187 PRO A O 1
ATOM 1521 N N . PHE A 1 188 ? 9.208 -9.572 53.107 1.00 30.89 188 PHE A N 1
ATOM 1522 C CA . PHE A 1 188 ? 9.315 -9.215 54.551 1.00 30.89 188 PHE A CA 1
ATOM 1523 C C . PHE A 1 188 ? 10.451 -8.210 54.892 1.00 30.89 188 PHE A C 1
ATOM 1525 O O . PHE A 1 188 ? 11.602 -8.406 54.528 1.00 30.89 188 PHE A O 1
ATOM 1532 N N . LYS A 1 189 ? 10.067 -7.228 55.737 1.00 32.12 189 LYS A N 1
ATOM 1533 C CA . LYS A 1 189 ? 10.784 -6.522 56.838 1.00 32.12 189 LYS A CA 1
ATOM 1534 C C . LYS A 1 189 ? 11.920 -5.497 56.571 1.00 32.12 189 LYS A C 1
ATOM 1536 O O . LYS A 1 189 ? 13.069 -5.856 56.376 1.00 32.12 189 LYS A O 1
ATOM 1541 N N . THR A 1 190 ? 11.557 -4.207 56.734 1.00 32.94 190 THR A N 1
ATOM 1542 C CA . THR A 1 190 ? 12.069 -3.172 57.699 1.00 32.94 190 THR A CA 1
ATOM 1543 C C . THR A 1 190 ? 13.468 -3.393 58.324 1.00 32.94 190 THR A C 1
ATOM 1545 O O . THR A 1 190 ? 13.700 -4.487 58.822 1.00 32.94 190 THR A O 1
ATOM 1548 N N . ARG A 1 191 ? 14.387 -2.427 58.541 1.00 35.00 191 ARG A N 1
ATOM 1549 C CA . ARG A 1 191 ? 14.337 -0.986 58.936 1.00 35.00 191 ARG A CA 1
ATOM 1550 C C . ARG A 1 191 ? 15.809 -0.396 58.922 1.00 35.00 191 ARG A C 1
ATOM 1552 O O . ARG A 1 191 ? 16.646 -1.076 58.346 1.00 35.00 191 ARG A O 1
ATOM 1559 N N . PRO A 1 192 ? 16.175 0.785 59.499 1.00 55.81 192 PRO A N 1
ATOM 1560 C CA . PRO A 1 192 ? 16.620 2.003 58.789 1.00 55.81 192 PRO A CA 1
ATOM 1561 C C . PRO A 1 192 ? 18.036 2.539 59.195 1.00 55.81 192 PRO A C 1
ATOM 1563 O O . PRO A 1 192 ? 18.792 1.818 59.835 1.00 55.81 192 PRO A O 1
ATOM 1566 N N . ASP A 1 193 ? 18.294 3.827 58.873 1.00 35.41 193 ASP A N 1
ATOM 1567 C CA . ASP A 1 193 ? 19.258 4.815 59.448 1.00 35.41 193 ASP A CA 1
ATOM 1568 C C . ASP A 1 193 ? 20.518 5.151 58.600 1.00 35.41 193 ASP A C 1
ATOM 1570 O O . ASP A 1 193 ? 21.383 4.307 58.410 1.00 35.41 193 ASP A O 1
ATOM 1574 N N . THR A 1 194 ? 20.517 6.271 57.836 1.00 39.12 194 THR A N 1
ATOM 1575 C CA . THR A 1 194 ? 21.025 7.669 58.096 1.00 39.12 194 THR A CA 1
ATOM 1576 C C . THR A 1 194 ? 22.560 7.859 57.977 1.00 39.12 194 THR A C 1
ATOM 1578 O O . THR A 1 194 ? 23.286 6.891 58.151 1.00 39.12 194 THR A O 1
ATOM 1581 N N . PRO A 1 195 ? 23.128 9.084 57.797 1.00 51.12 195 PRO A N 1
ATOM 1582 C CA . PRO A 1 195 ? 22.692 10.297 57.074 1.00 51.12 195 PRO A CA 1
ATOM 1583 C C . PRO A 1 195 ? 23.794 10.955 56.168 1.00 51.12 195 PRO A C 1
ATOM 1585 O O . PRO A 1 195 ? 24.952 10.550 56.142 1.00 51.12 195 PRO A O 1
ATOM 1588 N N . HIS A 1 196 ? 23.394 12.025 55.459 1.00 38.38 196 HIS A N 1
ATOM 1589 C CA . HIS A 1 196 ? 24.174 13.068 54.735 1.00 38.38 196 HIS A CA 1
ATOM 1590 C C . HIS A 1 196 ? 25.211 13.816 55.628 1.00 38.38 196 HIS A C 1
ATOM 1592 O O . HIS A 1 196 ? 25.049 13.744 56.849 1.00 38.38 196 HIS A O 1
ATOM 1598 N N . PRO A 1 197 ? 26.222 14.579 55.109 1.00 51.25 197 PRO A N 1
ATOM 1599 C CA . PRO A 1 197 ? 26.049 15.913 54.459 1.00 51.25 197 PRO A CA 1
ATOM 1600 C C . PRO A 1 197 ? 27.051 16.224 53.297 1.00 51.25 197 PRO A C 1
ATOM 1602 O O . PRO A 1 197 ? 28.114 15.631 53.202 1.00 51.25 197 PRO A O 1
ATOM 1605 N N . SER A 1 198 ? 26.668 16.942 52.229 1.00 37.38 198 SER A N 1
ATOM 1606 C CA . SER A 1 198 ? 26.710 18.412 51.992 1.00 37.38 198 SER A CA 1
ATOM 1607 C C . SER A 1 198 ? 28.108 19.065 51.947 1.00 37.38 198 SER A C 1
ATOM 1609 O O . SER A 1 198 ? 28.778 19.108 52.972 1.00 37.38 198 SER A O 1
ATOM 1611 N N . ALA A 1 199 ? 28.487 19.626 50.782 1.00 33.88 199 ALA A N 1
ATOM 1612 C CA . ALA A 1 199 ? 28.926 21.027 50.575 1.00 33.88 199 ALA A CA 1
ATOM 1613 C C . ALA A 1 199 ? 29.813 21.208 49.312 1.00 33.88 199 ALA A C 1
ATOM 1615 O O . ALA A 1 199 ? 30.901 20.653 49.207 1.00 33.88 199 ALA A O 1
ATOM 1616 N N . ASN A 1 200 ? 29.351 22.053 48.384 1.00 38.06 200 ASN A N 1
ATOM 1617 C CA . ASN A 1 200 ? 30.156 22.835 47.417 1.00 38.06 200 ASN A CA 1
ATOM 1618 C C . ASN A 1 200 ? 30.800 24.042 48.161 1.00 38.06 200 ASN A C 1
ATOM 1620 O O . ASN A 1 200 ? 30.276 24.329 49.244 1.00 38.06 200 ASN A O 1
ATOM 1624 N N . PRO A 1 201 ? 31.806 24.823 47.654 1.00 49.19 201 PRO A N 1
ATOM 1625 C CA . PRO A 1 201 ? 31.801 25.446 46.303 1.00 49.19 201 PRO A CA 1
ATOM 1626 C C . PRO A 1 201 ? 33.156 25.922 45.649 1.00 49.19 201 PRO A C 1
ATOM 1628 O O . PRO A 1 201 ? 34.215 25.892 46.261 1.00 49.19 201 PRO A O 1
ATOM 1631 N N . LEU A 1 202 ? 33.036 26.496 44.428 1.00 34.59 202 LEU A N 1
ATOM 1632 C CA . LEU A 1 202 ? 33.801 27.624 43.804 1.00 34.59 202 LEU A CA 1
ATOM 1633 C C . LEU A 1 202 ? 35.239 27.447 43.205 1.00 34.59 202 LEU A C 1
ATOM 1635 O O . LEU A 1 202 ? 36.219 27.552 43.924 1.00 34.59 202 LEU A O 1
ATOM 1639 N N . ALA A 1 203 ? 35.306 27.328 41.854 1.00 34.59 203 ALA A N 1
ATOM 1640 C CA . ALA A 1 203 ? 36.041 28.116 40.803 1.00 34.59 203 ALA A CA 1
ATOM 1641 C C . ALA A 1 203 ? 37.541 28.563 40.960 1.00 34.59 203 ALA A C 1
ATOM 1643 O O . ALA A 1 203 ? 38.077 28.544 42.057 1.00 34.59 203 ALA A O 1
ATOM 1644 N N . PRO A 1 204 ? 38.204 29.203 39.952 1.00 50.59 204 PRO A N 1
ATOM 1645 C CA . PRO A 1 204 ? 38.435 28.865 38.528 1.00 50.59 204 PRO A CA 1
ATOM 1646 C C . PRO A 1 204 ? 39.920 29.057 38.067 1.00 50.59 204 PRO A C 1
ATOM 1648 O O . PRO A 1 204 ? 40.608 29.960 38.526 1.00 50.59 204 PRO A O 1
ATOM 1651 N N . HIS A 1 205 ? 40.400 28.328 37.051 1.00 38.75 205 HIS A N 1
ATOM 1652 C CA . HIS A 1 205 ? 41.621 28.635 36.262 1.00 38.75 205 HIS A CA 1
ATOM 1653 C C . HIS A 1 205 ? 41.559 27.825 34.951 1.00 38.75 205 HIS A C 1
ATOM 1655 O O . HIS A 1 205 ? 40.995 26.742 34.962 1.00 38.75 205 HIS A O 1
ATOM 1661 N N . LYS A 1 206 ? 42.113 28.180 33.791 1.00 40.09 206 LYS A N 1
ATOM 1662 C CA . LYS A 1 206 ? 42.682 29.382 33.164 1.00 40.09 206 LYS A CA 1
ATOM 1663 C C . LYS A 1 206 ? 42.762 29.012 31.667 1.00 40.09 206 LYS A C 1
ATOM 1665 O O . LYS A 1 206 ? 43.038 27.860 31.347 1.00 40.09 206 LYS A O 1
ATOM 1670 N N . HIS A 1 207 ? 42.532 29.969 30.773 1.00 39.59 207 HIS A N 1
ATOM 1671 C CA . HIS A 1 207 ? 42.846 29.835 29.348 1.00 39.59 207 HIS A CA 1
ATOM 1672 C C . HIS A 1 207 ? 44.354 29.617 29.150 1.00 39.59 207 HIS A C 1
ATOM 1674 O O . HIS A 1 207 ? 45.141 30.415 29.658 1.00 39.59 207 HIS A O 1
ATOM 1680 N N . GLU A 1 208 ? 44.750 28.612 28.366 1.00 39.62 208 GLU A N 1
ATOM 1681 C CA . GLU A 1 208 ? 46.098 28.533 27.800 1.00 39.62 208 GLU A CA 1
ATOM 1682 C C . GLU A 1 208 ? 46.046 28.169 26.311 1.00 39.62 208 GLU A C 1
ATOM 1684 O O . GLU A 1 208 ? 45.149 27.480 25.827 1.00 39.62 208 GLU A O 1
ATOM 1689 N N . ILE A 1 209 ? 46.974 28.790 25.596 1.00 42.72 209 ILE A N 1
ATOM 1690 C CA . ILE A 1 209 ? 46.966 29.144 24.184 1.00 42.72 209 ILE A CA 1
ATOM 1691 C C . ILE A 1 209 ? 47.559 28.019 23.332 1.00 42.72 209 ILE A C 1
ATOM 1693 O O . ILE A 1 209 ? 48.569 27.412 23.679 1.00 42.72 209 ILE A O 1
ATOM 1697 N N . SER A 1 210 ? 46.937 27.809 22.175 1.00 37.50 210 SER A N 1
ATOM 1698 C CA . SER A 1 210 ? 47.363 26.943 21.079 1.00 37.50 210 SER A CA 1
ATOM 1699 C C . SER A 1 210 ? 48.826 27.155 20.663 1.00 37.50 210 SER A C 1
ATOM 1701 O O . SER A 1 210 ? 49.222 28.267 20.316 1.00 37.50 210 SER A O 1
ATOM 1703 N N . GLN A 1 211 ? 49.597 26.067 20.584 1.00 47.50 211 GLN A N 1
ATOM 1704 C CA . GLN A 1 211 ? 50.837 25.997 19.803 1.00 47.50 211 GLN A CA 1
ATOM 1705 C C . GLN A 1 211 ? 50.679 25.010 18.630 1.00 47.50 211 GLN A C 1
ATOM 1707 O O . GLN A 1 211 ? 49.991 23.996 18.777 1.00 47.50 211 GLN A O 1
ATOM 1712 N N . PRO A 1 212 ? 51.282 25.294 17.458 1.00 53.16 212 PRO A N 1
ATOM 1713 C CA . PRO A 1 212 ? 51.141 24.481 16.251 1.00 53.16 212 PRO A CA 1
ATOM 1714 C C . PRO A 1 212 ? 52.071 23.249 16.248 1.00 53.16 212 PRO A C 1
ATOM 1716 O O . PRO A 1 212 ? 53.136 23.275 16.869 1.00 53.16 212 PRO A O 1
ATOM 1719 N N . PRO A 1 213 ? 51.711 22.169 15.524 1.00 55.19 213 PRO A N 1
ATOM 1720 C CA . PRO A 1 213 ? 52.477 20.928 15.520 1.00 55.19 213 PRO A CA 1
ATOM 1721 C C . PRO A 1 213 ? 53.750 21.021 14.665 1.00 55.19 213 PRO A C 1
ATOM 1723 O O . PRO A 1 213 ? 53.743 21.493 13.529 1.00 55.19 213 PRO A O 1
ATOM 1726 N N . THR A 1 214 ? 54.848 20.514 15.223 1.00 47.75 214 THR A N 1
ATOM 1727 C CA . THR A 1 214 ? 56.156 20.332 14.575 1.00 47.75 214 THR A CA 1
ATOM 1728 C C . THR A 1 214 ? 56.169 19.058 13.704 1.00 47.75 214 THR A C 1
ATOM 1730 O O . THR A 1 214 ? 55.453 18.101 14.014 1.00 47.75 214 THR A O 1
ATOM 1733 N N . PRO A 1 215 ? 56.977 18.986 12.624 1.00 52.22 215 PRO A N 1
ATOM 1734 C CA . PRO A 1 215 ? 56.954 17.865 11.686 1.00 52.22 215 PRO A CA 1
ATOM 1735 C C . PRO A 1 215 ? 57.665 16.622 12.244 1.00 52.22 215 PRO A C 1
ATOM 1737 O O . PRO A 1 215 ? 58.782 16.702 12.756 1.00 52.22 215 PRO A O 1
ATOM 1740 N N . ARG A 1 216 ? 57.028 15.451 12.097 1.00 44.97 216 ARG A N 1
ATOM 1741 C CA . ARG A 1 216 ? 57.597 14.138 12.439 1.00 44.97 216 ARG A CA 1
ATOM 1742 C C . ARG A 1 216 ? 58.783 13.798 11.535 1.00 44.97 216 ARG A C 1
ATOM 1744 O O . ARG A 1 216 ? 58.640 13.673 10.323 1.00 44.97 216 ARG A 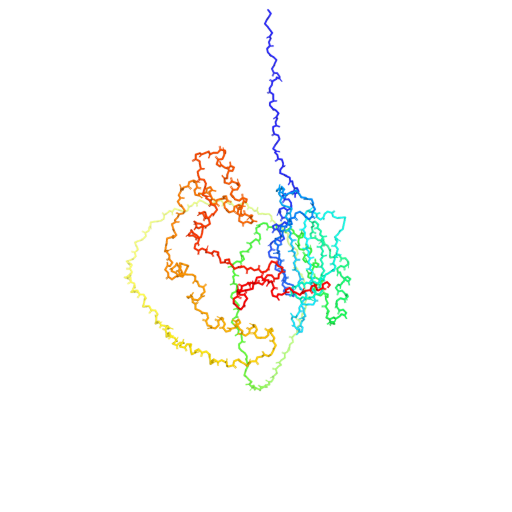O 1
ATOM 1751 N N . ASN A 1 217 ? 59.925 13.576 12.174 1.00 47.09 217 ASN A N 1
ATOM 1752 C CA . ASN A 1 217 ? 61.141 13.027 11.591 1.00 47.09 217 ASN A CA 1
ATOM 1753 C C . ASN A 1 217 ? 60.985 11.502 11.422 1.00 47.09 217 ASN A C 1
ATOM 1755 O O . ASN A 1 217 ? 60.716 10.793 12.395 1.00 47.09 217 ASN A O 1
ATOM 1759 N N . LEU A 1 218 ? 61.120 10.999 10.194 1.00 45.53 218 LEU A N 1
ATOM 1760 C CA . LEU A 1 218 ? 61.067 9.571 9.867 1.00 45.53 218 LEU A CA 1
ATOM 1761 C C . LEU A 1 218 ? 62.379 8.897 10.292 1.00 45.53 218 LEU A C 1
ATOM 1763 O O . LEU A 1 218 ? 63.448 9.244 9.796 1.00 45.53 218 LEU A O 1
ATOM 1767 N N . SER A 1 219 ? 62.300 7.928 11.204 1.00 55.41 219 SER A N 1
ATOM 1768 C CA . SER A 1 219 ? 63.429 7.053 11.548 1.00 55.41 219 SER A CA 1
ATOM 1769 C C . SER A 1 219 ? 63.496 5.840 10.604 1.00 55.41 219 SER A C 1
ATOM 1771 O O . SER A 1 219 ? 62.445 5.332 10.207 1.00 55.41 219 SER A O 1
ATOM 1773 N N . PRO A 1 220 ? 64.702 5.361 10.241 1.00 66.44 220 PRO A N 1
ATOM 1774 C CA . PRO A 1 220 ? 64.891 4.215 9.350 1.00 66.44 220 PRO A CA 1
ATOM 1775 C C . PRO A 1 220 ? 64.585 2.870 10.043 1.00 66.44 220 PRO A C 1
ATOM 1777 O O . PRO A 1 220 ? 64.597 2.793 11.275 1.00 66.44 220 PRO A O 1
ATOM 1780 N N . PRO A 1 221 ? 64.315 1.798 9.272 1.00 57.16 221 PRO A N 1
ATOM 1781 C CA . PRO A 1 221 ? 63.860 0.522 9.816 1.00 57.16 221 PRO A CA 1
ATOM 1782 C C . PRO A 1 221 ? 64.981 -0.237 10.548 1.00 57.16 221 PRO A C 1
ATOM 1784 O O . PRO A 1 221 ? 66.148 -0.156 10.149 1.00 57.16 221 PRO A O 1
ATOM 1787 N N . PRO A 1 222 ? 64.652 -1.014 11.598 1.00 54.78 222 PRO A N 1
ATOM 1788 C CA . PRO A 1 222 ? 65.636 -1.789 12.330 1.00 54.78 222 PRO A CA 1
ATOM 1789 C C . PRO A 1 222 ? 66.052 -3.054 11.570 1.00 54.78 222 PRO A C 1
ATOM 1791 O O . PRO A 1 222 ? 65.268 -3.732 10.909 1.00 54.78 222 PRO A O 1
ATOM 1794 N N . ARG A 1 223 ? 67.342 -3.346 11.714 1.00 52.62 223 ARG A N 1
ATOM 1795 C CA . ARG A 1 223 ? 68.095 -4.468 11.156 1.00 52.62 223 ARG A CA 1
ATOM 1796 C C . ARG A 1 223 ? 67.612 -5.797 11.751 1.00 52.62 223 ARG A C 1
ATOM 1798 O O . ARG A 1 223 ? 67.505 -5.930 12.968 1.00 52.62 223 ARG A O 1
ATOM 1805 N N . SER A 1 224 ? 67.365 -6.778 10.891 1.00 47.03 224 SER A N 1
ATOM 1806 C CA . SER A 1 224 ? 66.956 -8.145 11.223 1.00 47.03 224 SER A CA 1
ATOM 1807 C C . SER A 1 224 ? 67.990 -8.867 12.099 1.00 47.03 224 SER A C 1
ATOM 1809 O O . SER A 1 224 ? 69.152 -9.012 11.717 1.00 47.03 224 SER A O 1
ATOM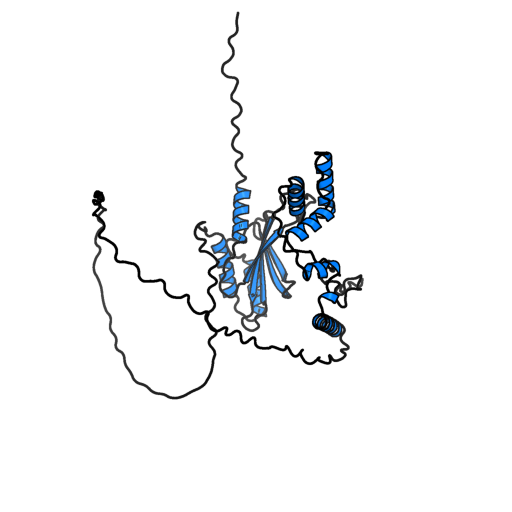 1811 N N . GLN A 1 225 ? 67.557 -9.330 13.276 1.00 57.62 225 GLN A N 1
ATOM 1812 C CA . GLN A 1 225 ? 68.316 -10.248 14.132 1.00 57.62 225 GLN A CA 1
ATOM 1813 C C . GLN A 1 225 ? 68.051 -11.718 13.746 1.00 57.62 225 GLN A C 1
ATOM 1815 O O . GLN A 1 225 ? 66.963 -12.023 13.250 1.00 57.62 225 GLN A O 1
ATOM 1820 N N . PRO A 1 226 ? 69.009 -12.639 13.975 1.00 53.38 226 PRO A N 1
ATOM 1821 C CA . PRO A 1 226 ? 68.841 -14.057 13.679 1.00 53.38 226 PRO A CA 1
ATOM 1822 C C . PRO A 1 226 ? 67.953 -14.745 14.722 1.00 53.38 226 PRO A C 1
ATOM 1824 O O . PRO A 1 226 ? 68.123 -14.572 15.927 1.00 53.38 226 PRO A O 1
ATOM 1827 N N . SER A 1 227 ? 67.019 -15.555 14.236 1.00 48.72 227 SER A N 1
ATOM 1828 C CA . SER A 1 227 ? 66.075 -16.356 15.013 1.00 48.72 227 SER A CA 1
ATOM 1829 C C . SER A 1 227 ? 66.754 -17.517 15.749 1.00 48.72 227 SER A C 1
ATOM 1831 O O . SER A 1 227 ? 67.341 -18.400 15.123 1.00 48.72 227 SER A O 1
ATOM 1833 N N . SER A 1 228 ? 66.614 -17.538 17.075 1.00 62.91 228 SER A N 1
ATOM 1834 C CA . SER A 1 228 ? 66.927 -18.683 17.940 1.00 62.91 228 SER A CA 1
ATOM 1835 C C . SER A 1 228 ? 66.035 -19.900 17.626 1.00 62.91 228 SER A C 1
ATOM 1837 O O . SER A 1 228 ? 64.895 -19.724 17.185 1.00 62.91 228 SER A O 1
ATOM 1839 N N . PRO A 1 229 ? 66.509 -21.139 17.866 1.00 60.22 229 PRO A N 1
ATOM 1840 C CA . PRO A 1 229 ? 65.766 -22.351 17.538 1.00 60.22 229 PRO A CA 1
ATOM 1841 C C . PRO A 1 229 ? 64.525 -22.521 18.425 1.00 60.22 229 PRO A C 1
ATOM 1843 O O . PRO A 1 229 ? 64.577 -22.398 19.649 1.00 60.22 229 PRO A O 1
ATOM 1846 N N . ARG A 1 230 ? 63.396 -22.815 17.774 1.00 63.34 230 ARG A N 1
ATOM 1847 C CA . ARG A 1 230 ? 62.088 -23.056 18.394 1.00 63.34 230 ARG A CA 1
ATOM 1848 C C . ARG A 1 230 ? 62.107 -24.388 19.167 1.00 63.34 230 ARG A C 1
ATOM 1850 O O . ARG A 1 230 ? 62.573 -25.380 18.608 1.00 63.34 230 ARG A O 1
ATOM 1857 N N . PRO A 1 231 ? 61.585 -24.452 20.404 1.00 68.56 231 PRO A N 1
ATOM 1858 C CA . PRO A 1 231 ? 61.417 -25.720 21.109 1.00 68.56 231 PRO A CA 1
ATOM 1859 C C . PRO A 1 231 ? 60.379 -26.619 20.405 1.00 68.56 231 PRO A C 1
ATOM 1861 O O . PRO A 1 231 ? 59.497 -26.107 19.701 1.00 68.56 231 PRO A O 1
ATOM 1864 N N . PRO A 1 232 ? 60.475 -27.953 20.565 1.00 69.38 232 PRO A N 1
ATOM 1865 C CA . PRO A 1 232 ? 59.572 -28.896 19.916 1.00 69.38 232 PRO A CA 1
ATOM 1866 C C . PRO A 1 232 ? 58.133 -28.693 20.397 1.00 69.38 232 PRO A C 1
ATOM 1868 O O . PRO A 1 232 ? 57.873 -28.424 21.569 1.00 69.38 232 PRO A O 1
ATOM 1871 N N . SER A 1 233 ? 57.198 -28.788 19.452 1.00 70.00 233 SER A N 1
ATOM 1872 C CA . SER A 1 233 ? 55.770 -28.592 19.710 1.00 70.00 233 SER A CA 1
ATOM 1873 C C . SER A 1 233 ? 55.212 -29.754 20.544 1.00 70.00 233 SER A C 1
ATOM 1875 O O . SER A 1 233 ? 55.586 -30.900 20.285 1.00 70.00 233 SER A O 1
ATOM 1877 N N . PRO A 1 234 ? 54.332 -29.494 21.527 1.00 74.12 234 PRO A N 1
ATOM 1878 C CA . PRO A 1 234 ? 53.656 -30.557 22.261 1.00 74.12 234 PRO A CA 1
ATOM 1879 C C . PRO A 1 234 ? 52.723 -31.355 21.331 1.00 74.12 234 PRO A C 1
ATOM 1881 O O . PRO A 1 234 ? 52.263 -30.819 20.317 1.00 74.12 234 PRO A O 1
ATOM 1884 N N . PRO A 1 235 ? 52.448 -32.632 21.652 1.00 78.00 235 PRO A N 1
ATOM 1885 C CA . PRO A 1 235 ? 51.577 -33.476 20.844 1.00 78.00 235 PRO A CA 1
ATOM 1886 C C . PRO A 1 235 ? 50.142 -32.921 20.794 1.00 78.00 235 PRO A C 1
ATOM 1888 O O . PRO A 1 235 ? 49.703 -32.262 21.742 1.00 78.00 235 PRO A O 1
ATOM 1891 N N . PRO A 1 236 ? 49.409 -33.175 19.694 1.00 71.56 236 PRO A N 1
ATOM 1892 C CA . PRO A 1 236 ? 48.058 -32.665 19.505 1.00 71.56 236 PRO A CA 1
ATOM 1893 C C . PRO A 1 236 ? 47.115 -33.213 20.579 1.00 71.56 236 PRO A C 1
ATOM 1895 O O . PRO A 1 236 ? 47.114 -34.409 20.874 1.00 71.56 236 PRO A O 1
ATOM 1898 N N . ALA A 1 237 ? 46.317 -32.317 21.160 1.00 69.25 237 ALA A N 1
ATOM 1899 C CA . ALA A 1 237 ? 45.269 -32.689 22.098 1.00 69.25 237 ALA A CA 1
ATOM 1900 C C . ALA A 1 237 ? 44.239 -33.608 21.410 1.00 69.25 237 ALA A C 1
ATOM 1902 O O . ALA A 1 237 ? 43.960 -33.424 20.219 1.00 69.25 237 ALA A O 1
ATOM 1903 N N . PRO A 1 238 ? 43.666 -34.589 22.131 1.00 76.44 238 PRO A N 1
ATOM 1904 C CA . PRO A 1 238 ? 42.585 -35.406 21.599 1.00 76.44 238 PRO A CA 1
ATOM 1905 C C . PRO A 1 238 ? 41.369 -34.529 21.249 1.00 76.44 238 PRO A C 1
ATOM 1907 O O . PRO A 1 238 ? 41.163 -33.487 21.880 1.00 76.44 238 PRO A O 1
ATOM 1910 N N . PRO A 1 239 ? 40.565 -34.928 20.247 1.00 74.06 239 PRO A N 1
ATOM 1911 C CA . PRO A 1 239 ? 39.404 -34.158 19.828 1.00 74.06 239 PRO A CA 1
ATOM 1912 C C . PRO A 1 239 ? 38.410 -34.010 20.990 1.00 74.06 239 PRO A C 1
ATOM 1914 O O . PRO A 1 239 ? 38.243 -34.953 21.772 1.00 74.06 239 PRO A O 1
ATOM 1917 N N . PRO A 1 240 ? 37.751 -32.844 21.119 1.00 64.62 240 PRO A N 1
ATOM 1918 C CA . PRO A 1 240 ? 36.755 -32.633 22.154 1.00 64.62 240 PRO A CA 1
ATOM 1919 C C . PRO A 1 240 ? 35.629 -33.651 21.991 1.00 64.62 240 PRO A C 1
ATOM 1921 O O . PRO A 1 240 ? 35.119 -33.880 20.892 1.00 64.62 240 PRO A O 1
ATOM 1924 N N . THR A 1 241 ? 35.266 -34.284 23.101 1.00 67.56 241 THR A N 1
ATOM 1925 C CA . THR A 1 241 ? 34.109 -35.172 23.181 1.00 67.56 241 THR A CA 1
ATOM 1926 C C . THR A 1 241 ? 32.863 -34.357 22.819 1.00 67.56 241 THR A C 1
ATOM 1928 O O . THR A 1 241 ? 32.731 -33.235 23.319 1.00 67.56 241 THR A O 1
ATOM 1931 N N . PRO A 1 242 ? 31.967 -34.858 21.948 1.00 67.25 242 PRO A N 1
ATOM 1932 C CA . PRO A 1 242 ? 30.724 -34.157 21.662 1.00 67.25 242 PRO A CA 1
ATOM 1933 C C . PRO A 1 242 ? 29.942 -33.960 22.970 1.00 67.25 242 PRO A C 1
ATOM 1935 O O . PRO A 1 242 ? 29.956 -34.858 23.820 1.00 67.25 242 PRO A O 1
ATOM 1938 N N . PRO A 1 243 ? 29.299 -32.795 23.165 1.00 61.56 243 PRO A N 1
ATOM 1939 C CA . PRO A 1 243 ? 28.462 -32.575 24.334 1.00 61.56 243 PRO A CA 1
ATOM 1940 C C . PRO A 1 243 ? 27.357 -33.643 24.390 1.00 61.56 243 PRO A C 1
ATOM 1942 O O . PRO A 1 243 ? 26.935 -34.131 23.334 1.00 61.56 243 PRO A O 1
ATOM 1945 N N . PRO A 1 244 ? 26.887 -34.020 25.594 1.00 48.34 244 PRO A N 1
ATOM 1946 C CA . PRO A 1 244 ? 25.736 -34.897 25.720 1.00 48.34 244 PRO A CA 1
ATOM 1947 C C . PRO A 1 244 ? 24.576 -34.287 24.935 1.00 48.34 244 PRO A C 1
ATOM 1949 O O . PRO A 1 244 ? 24.289 -33.095 25.047 1.00 48.34 244 PRO A O 1
ATOM 1952 N N . SER A 1 245 ? 23.955 -35.096 24.087 1.00 53.44 245 SER A N 1
ATOM 1953 C CA . SER A 1 245 ? 22.761 -34.711 23.357 1.00 53.44 245 SER A CA 1
ATOM 1954 C C . SER A 1 245 ? 21.604 -34.562 24.345 1.00 53.44 245 SER A C 1
ATOM 1956 O O . SER A 1 245 ? 20.864 -35.515 24.559 1.00 53.44 245 SER A O 1
ATOM 1958 N N . ASP A 1 246 ? 21.414 -33.362 24.894 1.00 42.72 246 ASP A N 1
ATOM 1959 C CA . ASP A 1 246 ? 20.204 -32.945 25.628 1.00 42.72 246 ASP A CA 1
ATOM 1960 C C . ASP A 1 246 ? 18.987 -32.770 24.692 1.00 42.72 246 ASP A C 1
ATOM 1962 O O . ASP A 1 246 ? 18.067 -32.001 24.950 1.00 42.72 246 ASP A O 1
ATOM 1966 N N . PHE A 1 247 ? 18.954 -33.516 23.587 1.00 45.06 247 PHE A N 1
ATOM 1967 C CA . PHE A 1 247 ? 17.717 -33.798 22.878 1.00 45.06 247 PHE A CA 1
ATOM 1968 C C . PHE A 1 247 ? 17.140 -35.093 23.447 1.00 45.06 247 PHE A C 1
ATOM 1970 O O . PHE A 1 247 ? 16.992 -36.087 22.732 1.00 45.06 247 PHE A O 1
ATOM 1977 N N . ASP A 1 248 ? 16.769 -35.057 24.730 1.00 43.34 248 ASP A N 1
ATOM 1978 C CA . ASP A 1 248 ? 15.551 -35.749 25.130 1.00 43.34 248 ASP A CA 1
ATOM 1979 C C . ASP A 1 248 ? 14.443 -35.069 24.334 1.00 43.34 248 ASP A C 1
ATOM 1981 O O . ASP A 1 248 ? 13.968 -33.970 24.615 1.00 43.34 248 ASP A O 1
ATOM 1985 N N . ARG A 1 249 ? 14.175 -35.694 23.194 1.00 47.66 249 ARG A N 1
ATOM 1986 C CA . ARG A 1 249 ? 13.083 -35.402 22.297 1.00 47.66 249 ARG A CA 1
ATOM 1987 C C . ARG A 1 249 ? 11.844 -35.629 23.144 1.00 47.66 249 ARG A C 1
ATOM 1989 O O . ARG A 1 249 ? 11.398 -36.765 23.262 1.00 47.66 249 ARG A O 1
ATOM 1996 N N . ASP A 1 250 ? 11.368 -34.562 23.785 1.00 38.97 250 ASP A N 1
ATOM 1997 C CA . ASP A 1 250 ? 10.054 -34.529 24.396 1.00 38.97 250 ASP A CA 1
ATOM 1998 C C . ASP A 1 250 ? 9.109 -35.107 23.355 1.00 38.97 250 ASP A C 1
ATOM 2000 O O . ASP A 1 250 ? 8.881 -34.533 22.283 1.00 38.97 250 ASP A O 1
ATOM 2004 N N . ASP A 1 251 ? 8.644 -36.308 23.667 1.00 43.56 251 ASP A N 1
ATOM 2005 C CA . ASP A 1 251 ? 7.627 -37.049 22.963 1.00 43.56 251 ASP A CA 1
ATOM 2006 C C . ASP A 1 251 ? 6.331 -36.268 23.211 1.00 43.56 251 ASP A C 1
ATOM 2008 O O . ASP A 1 251 ? 5.453 -36.648 23.984 1.00 43.56 251 ASP A O 1
ATOM 2012 N N . TYR A 1 252 ? 6.247 -35.082 22.601 1.00 48.28 252 TYR A N 1
ATOM 2013 C CA . TYR A 1 252 ? 5.041 -34.291 22.472 1.00 48.28 252 TYR A CA 1
ATOM 2014 C C . TYR A 1 252 ? 4.177 -35.054 21.475 1.00 48.28 252 TYR A C 1
ATOM 2016 O O . TYR A 1 252 ? 3.963 -34.652 20.330 1.00 48.28 252 TYR A O 1
ATOM 2024 N N . VAL A 1 253 ? 3.666 -36.200 21.925 1.00 45.50 253 VAL A N 1
ATOM 2025 C CA . VAL A 1 253 ? 2.428 -36.759 21.426 1.00 45.50 253 VAL A CA 1
ATOM 2026 C C . VAL A 1 253 ? 1.422 -35.636 21.630 1.00 45.50 253 VAL A C 1
ATOM 2028 O O . VAL A 1 253 ? 0.861 -35.466 22.713 1.00 45.50 253 VAL A O 1
ATOM 2031 N N . ARG A 1 254 ? 1.257 -34.799 20.596 1.00 48.75 254 ARG A N 1
ATOM 2032 C CA . ARG A 1 254 ? 0.128 -33.888 20.452 1.00 48.75 254 ARG A CA 1
ATOM 2033 C C . ARG A 1 254 ? -1.087 -34.789 20.515 1.00 48.75 254 ARG A C 1
ATOM 2035 O O . ARG A 1 254 ? -1.528 -35.342 19.512 1.00 48.75 254 ARG A O 1
ATOM 2042 N N . THR A 1 255 ? -1.599 -34.977 21.721 1.00 50.72 255 THR A N 1
ATOM 2043 C CA . THR A 1 255 ? -2.952 -35.451 21.902 1.00 50.72 255 THR A CA 1
ATOM 2044 C C . THR A 1 255 ? -3.800 -34.423 21.164 1.00 50.72 255 THR A C 1
ATOM 2046 O O . THR A 1 255 ? -3.719 -33.233 21.489 1.00 50.72 255 THR A O 1
ATOM 2049 N N . PRO A 1 256 ? -4.502 -34.819 20.086 1.00 54.38 256 PRO A N 1
ATOM 2050 C CA . PRO A 1 256 ? -5.326 -33.878 19.355 1.00 54.38 256 PRO A CA 1
ATOM 2051 C C . PRO A 1 256 ? -6.285 -33.248 20.367 1.00 54.38 256 PRO A C 1
ATOM 2053 O O . PRO A 1 256 ? -6.818 -33.977 21.217 1.00 54.38 256 PRO A O 1
ATOM 2056 N N . PRO A 1 257 ? -6.464 -31.915 20.339 1.00 54.22 257 PRO A N 1
ATOM 2057 C CA . PRO A 1 257 ? -7.364 -31.257 21.267 1.00 54.22 257 PRO A CA 1
ATOM 2058 C C . PRO A 1 257 ? -8.719 -31.974 21.227 1.00 54.22 257 PRO A C 1
ATOM 2060 O O . PRO A 1 257 ? -9.149 -32.418 20.154 1.00 54.22 257 PRO A O 1
ATOM 2063 N N . PRO A 1 258 ? -9.374 -32.165 22.385 1.00 55.84 258 PRO A N 1
ATOM 2064 C CA . PRO A 1 258 ? -10.649 -32.861 22.436 1.00 55.84 258 PRO A CA 1
ATOM 2065 C C . PRO A 1 258 ? -11.598 -32.202 21.438 1.00 55.84 258 PRO A C 1
ATOM 2067 O O . PRO A 1 258 ? -11.819 -30.996 21.521 1.00 55.84 258 PRO A O 1
ATOM 2070 N N . ARG A 1 259 ? -12.121 -32.993 20.485 1.00 56.22 259 ARG A N 1
ATOM 2071 C CA . ARG A 1 259 ? -13.046 -32.526 19.442 1.00 56.22 259 ARG A CA 1
ATOM 2072 C C . ARG A 1 259 ? -14.181 -31.756 20.106 1.00 56.22 259 ARG A C 1
ATOM 2074 O O . ARG A 1 259 ? -15.088 -32.357 20.690 1.00 56.22 259 ARG A O 1
ATOM 2081 N N . VAL A 1 260 ? -14.111 -30.429 20.044 1.00 55.94 260 VAL A N 1
ATOM 2082 C CA . VAL A 1 260 ? -15.137 -29.558 20.601 1.00 55.94 260 VAL A CA 1
ATOM 2083 C C . VAL A 1 260 ? -16.390 -29.821 19.781 1.00 55.94 260 VAL A C 1
ATOM 2085 O O . VAL A 1 260 ? -16.418 -29.599 18.573 1.00 55.94 260 VAL A O 1
ATOM 2088 N N . LYS A 1 261 ? -17.438 -30.352 20.417 1.00 56.41 261 LYS A N 1
ATOM 2089 C CA . LYS A 1 261 ? -18.749 -30.461 19.775 1.00 56.41 261 LYS A CA 1
ATOM 2090 C C . LYS A 1 261 ? -19.285 -29.048 19.610 1.00 56.41 261 LYS A C 1
ATOM 2092 O O . LYS A 1 261 ? -19.827 -28.470 20.549 1.00 56.41 261 LYS A O 1
ATOM 2097 N N . ILE A 1 262 ? -19.077 -28.489 18.428 1.00 55.66 262 ILE A N 1
ATOM 2098 C CA . ILE A 1 262 ? -19.533 -27.153 18.085 1.00 55.66 262 ILE A CA 1
ATOM 2099 C C . ILE A 1 262 ? -21.073 -27.149 18.114 1.00 55.66 262 ILE A C 1
ATOM 2101 O O . ILE A 1 262 ? -21.697 -27.970 17.435 1.00 55.66 262 ILE A O 1
ATOM 2105 N N . PRO A 1 263 ? -21.715 -26.265 18.898 1.00 59.84 263 PRO A N 1
ATOM 2106 C CA . PRO A 1 263 ? -23.167 -26.183 18.940 1.00 59.84 263 PRO A CA 1
ATOM 2107 C C . PRO A 1 263 ? -23.725 -25.767 17.573 1.00 59.84 263 PRO A C 1
ATOM 2109 O O . PRO A 1 263 ? -23.176 -24.895 16.900 1.00 59.84 263 PRO A O 1
ATOM 2112 N N . HIS A 1 264 ? -24.850 -26.361 17.167 1.00 59.03 264 HIS A N 1
ATOM 2113 C CA . HIS A 1 264 ? -25.587 -25.913 15.985 1.00 59.03 264 HIS A CA 1
ATOM 2114 C C . HIS A 1 264 ? -26.073 -24.475 16.206 1.00 59.03 264 HIS A C 1
ATOM 2116 O O . HIS A 1 264 ? -27.001 -24.233 16.977 1.00 59.03 264 HIS A O 1
ATOM 2122 N N . THR A 1 265 ? -25.430 -23.511 15.545 1.00 65.00 265 THR A N 1
ATOM 2123 C CA . THR A 1 265 ? -25.792 -22.091 15.653 1.00 65.00 265 THR A CA 1
ATOM 2124 C C . THR A 1 265 ? -26.767 -21.706 14.543 1.00 65.00 265 THR A C 1
ATOM 2126 O O . THR A 1 265 ? -26.591 -22.089 13.386 1.00 65.00 265 THR A O 1
ATOM 2129 N N . ILE A 1 266 ? -27.784 -20.914 14.889 1.00 71.50 266 ILE A N 1
ATOM 2130 C CA . ILE A 1 266 ? -28.776 -20.388 13.937 1.00 71.50 266 ILE A CA 1
ATOM 2131 C C . ILE A 1 266 ? -28.214 -19.165 13.181 1.00 71.50 266 ILE A C 1
ATOM 2133 O O . ILE A 1 266 ? -28.750 -18.767 12.150 1.00 71.50 266 ILE A O 1
ATOM 2137 N N . ILE A 1 267 ? -27.110 -18.574 13.656 1.00 80.94 267 ILE A N 1
ATOM 2138 C CA . ILE A 1 267 ? -26.526 -17.354 13.089 1.00 80.94 267 ILE A CA 1
ATOM 2139 C C . ILE A 1 267 ? -25.644 -17.725 11.881 1.00 80.94 267 ILE A C 1
ATOM 2141 O O . ILE A 1 267 ? -24.580 -18.320 12.071 1.00 80.94 267 ILE A O 1
ATOM 2145 N N . PRO A 1 268 ? -26.007 -17.334 10.640 1.00 78.06 268 PRO A N 1
ATOM 2146 C CA . PRO A 1 268 ? -25.328 -17.817 9.434 1.00 78.06 268 PRO A CA 1
ATOM 2147 C C . PRO A 1 268 ? -23.829 -17.506 9.384 1.00 78.06 268 PRO A C 1
ATOM 2149 O O . PRO A 1 268 ? -23.045 -18.343 8.952 1.00 78.06 268 PRO A O 1
ATOM 2152 N N . LYS A 1 269 ? -23.417 -16.325 9.865 1.00 75.94 269 LYS A N 1
ATOM 2153 C CA . LYS A 1 269 ? -21.999 -15.936 9.906 1.00 75.94 269 LYS A CA 1
ATOM 2154 C C . LYS A 1 269 ? -21.184 -16.830 10.834 1.00 75.94 269 LYS A C 1
ATOM 2156 O O . LYS A 1 269 ? -20.108 -17.266 10.455 1.00 75.94 269 LYS A O 1
ATOM 2161 N N . ILE A 1 270 ? -21.723 -17.125 12.018 1.00 83.88 270 ILE A N 1
ATOM 2162 C CA . ILE A 1 270 ? -21.056 -17.991 12.993 1.00 83.88 270 ILE A CA 1
ATOM 2163 C C . ILE A 1 270 ? -20.964 -19.408 12.425 1.00 83.88 270 ILE A C 1
ATOM 2165 O O . ILE A 1 270 ? -19.900 -20.009 12.485 1.00 83.88 270 ILE A O 1
ATOM 2169 N N . ARG A 1 271 ? -22.033 -19.911 11.791 1.00 84.81 271 ARG A N 1
ATOM 2170 C CA . ARG A 1 271 ? -22.012 -21.217 11.118 1.00 84.81 271 ARG A CA 1
ATOM 2171 C C . ARG A 1 271 ? -20.893 -21.316 10.078 1.00 84.81 271 ARG A C 1
ATOM 2173 O O . ARG A 1 271 ? -20.124 -22.265 10.130 1.00 84.81 271 ARG A O 1
ATOM 2180 N N . ILE A 1 272 ? -20.766 -20.328 9.193 1.00 85.75 272 ILE A N 1
ATOM 2181 C CA . ILE A 1 272 ? -19.706 -20.324 8.175 1.00 85.75 272 ILE A CA 1
ATOM 2182 C C . ILE A 1 272 ? -18.312 -20.258 8.813 1.00 85.75 272 ILE A C 1
ATOM 2184 O O . ILE A 1 272 ? -17.424 -21.000 8.406 1.00 85.75 272 ILE A O 1
ATOM 2188 N N . SER A 1 273 ? -18.107 -19.420 9.836 1.00 86.88 273 SER A N 1
ATOM 2189 C CA . SER A 1 273 ? -16.828 -19.377 10.559 1.00 86.88 273 SER A CA 1
ATOM 2190 C C . SER A 1 273 ? -16.467 -20.733 11.171 1.00 86.88 273 SER A C 1
ATOM 2192 O O . SER A 1 273 ? -15.318 -21.151 11.092 1.00 86.88 273 SER A O 1
ATOM 2194 N N . LEU A 1 274 ? -17.443 -21.439 11.743 1.00 87.19 274 LEU A N 1
ATOM 2195 C CA . LEU A 1 274 ? -17.245 -22.771 12.315 1.00 87.19 274 LEU A CA 1
ATOM 2196 C C . LEU A 1 274 ? -16.952 -23.832 11.246 1.00 87.19 274 LEU A C 1
ATOM 2198 O O . LEU A 1 274 ? -16.141 -24.721 11.486 1.00 87.19 274 LEU A O 1
ATOM 2202 N N . GLU A 1 275 ? -17.568 -23.732 10.066 1.00 88.19 275 GLU A N 1
ATOM 2203 C CA . GLU A 1 275 ? -17.251 -24.601 8.927 1.00 88.19 275 GLU A CA 1
ATOM 2204 C C . GLU A 1 275 ? -15.810 -24.382 8.444 1.00 88.19 275 GLU A C 1
ATOM 2206 O O . GLU A 1 275 ? -15.091 -25.357 8.244 1.00 88.19 275 GLU A O 1
ATOM 2211 N N . PHE A 1 276 ? -15.342 -23.132 8.349 1.00 89.00 276 PHE A N 1
ATOM 2212 C CA . PHE A 1 276 ? -13.933 -22.845 8.056 1.00 89.00 276 PHE A CA 1
ATOM 2213 C C . PHE A 1 276 ? -12.987 -23.410 9.121 1.00 89.00 276 PHE A C 1
ATOM 2215 O O . PHE A 1 276 ? -11.997 -24.041 8.762 1.00 89.00 276 PHE A O 1
ATOM 2222 N N . ILE A 1 277 ? -13.293 -23.225 10.412 1.00 87.56 277 ILE A N 1
ATOM 2223 C CA . ILE A 1 277 ? -12.489 -23.788 11.513 1.00 87.56 277 ILE A CA 1
ATOM 2224 C C . ILE A 1 277 ? -12.368 -25.302 11.348 1.00 87.56 277 ILE A C 1
ATOM 2226 O O . ILE A 1 277 ? -11.262 -25.832 11.360 1.00 87.56 277 ILE A O 1
ATOM 2230 N N . ARG A 1 278 ? -13.491 -25.984 11.107 1.00 87.31 278 ARG A N 1
ATOM 2231 C CA . ARG A 1 278 ? -13.508 -27.430 10.899 1.00 87.31 278 ARG A CA 1
ATOM 2232 C C . ARG A 1 278 ? -12.656 -27.852 9.703 1.00 87.31 278 ARG A C 1
ATOM 2234 O O . ARG A 1 278 ? -11.916 -28.821 9.803 1.00 87.31 278 ARG A O 1
ATOM 2241 N N . MET A 1 279 ? -12.736 -27.127 8.589 1.00 87.25 279 MET A N 1
ATOM 2242 C CA . MET A 1 279 ? -11.921 -27.430 7.412 1.00 87.25 279 MET A CA 1
ATOM 2243 C C . MET A 1 279 ? -10.428 -27.244 7.671 1.00 87.25 279 MET A C 1
ATOM 2245 O O . MET A 1 279 ? -9.640 -28.014 7.145 1.00 87.25 279 MET A O 1
ATOM 2249 N N . VAL A 1 280 ? -10.034 -26.260 8.482 1.00 87.31 280 VAL A N 1
ATOM 2250 C CA . VAL A 1 280 ? -8.631 -26.078 8.883 1.00 87.31 280 VAL A CA 1
ATOM 2251 C C . VAL A 1 280 ? -8.180 -27.196 9.828 1.00 87.31 280 VAL A C 1
ATOM 2253 O O . VAL A 1 280 ? -7.072 -27.697 9.679 1.00 87.31 280 VAL A O 1
ATOM 2256 N N . GLU A 1 281 ? -9.029 -27.618 10.768 1.00 86.19 281 GLU A N 1
ATOM 2257 C CA . GLU A 1 281 ? -8.739 -28.736 11.681 1.00 86.19 281 GLU A CA 1
ATOM 2258 C C . GLU A 1 281 ? -8.623 -30.087 10.956 1.00 86.19 281 GLU A C 1
ATOM 2260 O O . GLU A 1 281 ? -7.826 -30.935 11.356 1.00 86.19 281 GLU A O 1
ATOM 2265 N N . GLU A 1 282 ? -9.427 -30.297 9.911 1.00 87.25 282 GLU A N 1
ATOM 2266 C CA . GLU A 1 282 ? -9.458 -31.524 9.104 1.00 87.25 282 GLU A CA 1
ATOM 2267 C C . GLU A 1 282 ? -8.522 -31.462 7.879 1.00 87.25 282 GLU A C 1
ATOM 2269 O O . GLU A 1 282 ? -8.401 -32.458 7.168 1.00 87.25 282 GLU A O 1
ATOM 2274 N N . ALA A 1 283 ? -7.862 -30.326 7.620 1.00 85.12 283 ALA A N 1
ATOM 2275 C CA . ALA A 1 283 ? -7.013 -30.141 6.447 1.00 85.12 283 ALA A CA 1
ATOM 2276 C C . ALA A 1 283 ? -5.808 -31.089 6.474 1.00 85.12 283 ALA A C 1
ATOM 2278 O O . ALA A 1 283 ? -4.967 -31.032 7.372 1.00 85.12 283 ALA A O 1
ATOM 2279 N N . THR A 1 284 ? -5.683 -31.903 5.432 1.00 84.31 284 THR A N 1
ATOM 2280 C CA . THR A 1 284 ? -4.475 -32.680 5.136 1.00 84.31 284 THR A CA 1
ATOM 2281 C C . THR A 1 284 ? -3.853 -32.199 3.830 1.00 84.31 284 THR A C 1
ATOM 2283 O O . THR A 1 284 ? -4.529 -31.565 3.014 1.00 84.31 284 THR A O 1
ATOM 2286 N N . LEU A 1 285 ? -2.571 -32.498 3.604 1.00 79.25 285 LEU A N 1
ATOM 2287 C CA . LEU A 1 285 ? -1.898 -32.115 2.359 1.00 79.25 285 LEU A CA 1
ATOM 2288 C C . LEU A 1 285 ? -2.632 -32.694 1.134 1.00 79.25 285 LEU A C 1
ATOM 2290 O O . LEU A 1 285 ? -2.872 -31.987 0.163 1.00 79.25 285 LEU A O 1
ATOM 2294 N N . GLU A 1 286 ? -3.121 -33.928 1.219 1.00 79.56 286 GLU A N 1
ATOM 2295 C CA . GLU A 1 286 ? -3.876 -34.601 0.153 1.00 79.56 286 GLU A CA 1
ATOM 2296 C C . GLU A 1 286 ? -5.205 -33.916 -0.175 1.00 79.56 286 GLU A C 1
ATOM 2298 O O . GLU A 1 286 ? -5.686 -33.998 -1.300 1.00 79.56 286 GLU A O 1
ATOM 2303 N N . THR A 1 287 ? -5.824 -33.257 0.808 1.00 73.44 287 THR A N 1
ATOM 2304 C CA . THR A 1 287 ? -7.085 -32.532 0.591 1.00 73.44 287 THR A CA 1
ATOM 2305 C C . THR A 1 287 ? -6.886 -31.139 0.009 1.00 73.44 287 THR A C 1
ATOM 2307 O O . THR A 1 287 ? -7.841 -30.570 -0.515 1.00 73.44 287 THR A O 1
ATOM 2310 N N . GLN A 1 288 ? -5.673 -30.589 0.116 1.00 72.88 288 GLN A N 1
ATOM 2311 C CA . GLN A 1 288 ? -5.375 -29.211 -0.269 1.00 72.88 288 GLN A CA 1
ATOM 2312 C C . GLN A 1 288 ? -4.590 -29.114 -1.573 1.00 72.88 288 GLN A C 1
ATOM 2314 O O . GLN A 1 288 ? -4.735 -28.117 -2.268 1.00 72.88 288 GLN A O 1
ATOM 2319 N N . PHE A 1 289 ? -3.791 -30.125 -1.917 1.00 72.06 289 PHE A N 1
ATOM 2320 C CA . PHE A 1 289 ? -2.936 -30.123 -3.102 1.00 72.06 289 PHE A CA 1
ATOM 2321 C C . PHE A 1 289 ? -3.451 -31.097 -4.166 1.00 72.06 289 PHE A C 1
ATOM 2323 O O . PHE A 1 289 ? -3.959 -32.176 -3.853 1.00 72.06 289 PHE A O 1
ATOM 2330 N N . GLY A 1 290 ? -3.303 -30.723 -5.441 1.00 77.00 290 GLY A N 1
ATOM 2331 C CA . GLY A 1 290 ? -3.485 -31.663 -6.544 1.00 77.00 290 GLY A CA 1
ATOM 2332 C C . GLY A 1 290 ? -2.444 -32.789 -6.480 1.00 77.00 290 GLY A C 1
ATOM 2333 O O . GLY A 1 290 ? -1.407 -32.627 -5.839 1.00 77.00 290 GLY A O 1
ATOM 2334 N N . PRO A 1 291 ? -2.681 -33.936 -7.141 1.00 75.88 291 PRO A N 1
ATOM 2335 C CA . PRO A 1 291 ? -1.758 -35.071 -7.085 1.00 75.88 291 PRO A CA 1
ATOM 2336 C C . PRO A 1 291 ? -0.350 -34.719 -7.589 1.00 75.88 291 PRO A C 1
ATOM 2338 O O . PRO A 1 291 ? 0.626 -35.217 -7.036 1.00 75.88 291 PRO A O 1
ATOM 2341 N N . ASP A 1 292 ? -0.251 -33.842 -8.592 1.00 74.88 292 ASP A N 1
ATOM 2342 C CA . ASP A 1 292 ? 1.025 -33.408 -9.164 1.00 74.88 292 ASP A CA 1
ATOM 2343 C C . ASP A 1 292 ? 1.777 -32.461 -8.210 1.00 74.88 292 ASP A C 1
ATOM 2345 O O . ASP A 1 292 ? 2.938 -32.713 -7.892 1.00 74.88 292 ASP A O 1
ATOM 2349 N N . ASP A 1 293 ? 1.099 -31.436 -7.676 1.00 74.69 293 ASP A N 1
ATOM 2350 C CA . ASP A 1 293 ? 1.689 -30.477 -6.724 1.00 74.69 293 ASP A CA 1
ATOM 2351 C C . ASP A 1 293 ? 2.105 -31.164 -5.419 1.00 74.69 293 ASP A C 1
ATOM 2353 O O . ASP A 1 293 ? 3.130 -30.841 -4.822 1.00 74.69 293 ASP A O 1
ATOM 2357 N N . LEU A 1 294 ? 1.305 -32.134 -4.965 1.00 80.88 294 LEU A N 1
ATOM 2358 C CA . LEU A 1 294 ? 1.603 -32.911 -3.771 1.00 80.88 294 LEU A CA 1
ATOM 2359 C C . LEU A 1 294 ? 2.830 -33.800 -3.980 1.00 80.88 294 LEU A C 1
ATOM 2361 O O . LEU A 1 294 ? 3.655 -33.904 -3.078 1.00 80.88 294 LEU A O 1
ATOM 2365 N N . ALA A 1 295 ? 2.958 -34.435 -5.149 1.00 80.44 295 ALA A N 1
ATOM 2366 C CA . ALA A 1 295 ? 4.137 -35.228 -5.476 1.00 80.44 295 ALA A CA 1
ATOM 2367 C C . ALA A 1 295 ? 5.405 -34.359 -5.482 1.00 80.44 295 ALA A C 1
ATOM 2369 O O . ALA A 1 295 ? 6.416 -34.769 -4.922 1.00 80.44 295 ALA A O 1
ATOM 2370 N N . GLU A 1 296 ? 5.329 -33.146 -6.035 1.00 75.50 296 GLU A N 1
ATOM 2371 C CA . GLU A 1 296 ? 6.438 -32.184 -6.029 1.00 75.50 296 GLU A CA 1
ATOM 2372 C C . GLU A 1 296 ? 6.764 -31.662 -4.619 1.00 75.50 296 GLU A C 1
ATOM 2374 O O . GLU A 1 296 ? 7.932 -31.505 -4.269 1.00 75.50 296 GLU A O 1
ATOM 2379 N N . LEU A 1 297 ? 5.753 -31.439 -3.774 1.00 75.12 297 LEU A N 1
ATOM 2380 C CA . LEU A 1 297 ? 5.945 -30.989 -2.393 1.00 75.12 297 LEU A CA 1
ATOM 2381 C C . LEU A 1 297 ? 6.552 -32.080 -1.495 1.00 75.12 297 LEU A C 1
ATOM 2383 O O . LEU A 1 297 ? 7.338 -31.778 -0.595 1.00 75.12 297 LEU A O 1
ATOM 2387 N N . LEU A 1 298 ? 6.155 -33.339 -1.704 1.00 80.75 298 LEU A N 1
ATOM 2388 C CA . LEU A 1 298 ? 6.632 -34.489 -0.930 1.00 80.75 298 LEU A CA 1
ATOM 2389 C C . LEU A 1 298 ? 8.008 -34.982 -1.388 1.00 80.75 298 LEU A C 1
ATOM 2391 O O . LEU A 1 298 ? 8.742 -35.538 -0.571 1.00 80.75 298 LEU A O 1
ATOM 2395 N N . ASP A 1 299 ? 8.357 -34.767 -2.657 1.00 77.75 299 ASP A N 1
ATOM 2396 C CA . ASP A 1 299 ? 9.665 -35.081 -3.235 1.00 77.75 299 ASP A CA 1
ATOM 2397 C C . ASP A 1 299 ? 10.239 -33.847 -3.960 1.00 77.75 299 ASP A C 1
ATOM 2399 O O . ASP A 1 299 ? 10.224 -33.777 -5.196 1.00 77.75 299 ASP A O 1
ATOM 2403 N N . PRO A 1 300 ? 10.719 -32.834 -3.205 1.00 66.94 300 PRO A N 1
ATOM 2404 C CA . PRO A 1 300 ? 11.277 -31.627 -3.794 1.00 66.94 300 PRO A CA 1
ATOM 2405 C C . PRO A 1 300 ? 12.514 -32.003 -4.603 1.00 66.94 300 PRO A C 1
ATOM 2407 O O . PRO A 1 300 ? 13.509 -32.474 -4.048 1.00 66.94 300 PRO A O 1
ATOM 2410 N N . GLN A 1 301 ? 12.489 -31.786 -5.918 1.00 65.75 301 GLN A N 1
ATOM 2411 C CA . GLN A 1 301 ? 13.671 -32.061 -6.729 1.00 65.75 301 GLN A CA 1
ATOM 2412 C C . GLN A 1 301 ? 14.824 -31.153 -6.275 1.00 65.75 301 GLN A C 1
ATOM 2414 O O . GLN A 1 301 ? 14.760 -29.937 -6.440 1.00 65.75 301 GLN A O 1
ATOM 2419 N N . GLU A 1 302 ? 15.917 -31.731 -5.761 1.00 58.75 302 GLU A N 1
ATOM 2420 C CA . GLU A 1 302 ? 17.126 -31.012 -5.302 1.00 58.75 302 GLU A CA 1
ATOM 2421 C C . GLU A 1 302 ? 17.876 -30.247 -6.417 1.00 58.75 302 GLU A C 1
ATOM 2423 O O . GLU A 1 302 ? 18.981 -29.732 -6.232 1.00 58.75 302 GLU A O 1
ATOM 2428 N N . HIS A 1 303 ? 17.303 -30.129 -7.610 1.00 55.34 303 HIS A N 1
ATOM 2429 C CA . HIS A 1 303 ? 17.952 -29.510 -8.747 1.00 55.34 303 HIS A CA 1
ATOM 2430 C C . HIS A 1 303 ? 17.669 -28.010 -8.808 1.00 55.34 303 HIS A C 1
ATOM 2432 O O . HIS A 1 303 ? 16.998 -27.532 -9.724 1.00 55.34 303 HIS A O 1
ATOM 2438 N N . VAL A 1 304 ? 18.337 -27.238 -7.943 1.00 54.88 304 VAL A N 1
ATOM 2439 C CA . VAL A 1 304 ? 18.741 -25.874 -8.324 1.00 54.88 304 VAL A CA 1
ATOM 2440 C C . VAL A 1 304 ? 19.799 -26.018 -9.417 1.00 54.88 304 VAL A C 1
ATOM 2442 O O . VAL A 1 304 ? 21.003 -25.902 -9.200 1.00 54.88 304 VAL A O 1
ATOM 2445 N N . SER A 1 305 ? 19.346 -26.358 -10.622 1.00 57.19 305 SER A N 1
ATOM 2446 C CA . SER A 1 305 ? 20.176 -26.232 -11.805 1.00 57.19 305 SER A CA 1
ATOM 2447 C C . SER A 1 305 ? 20.477 -24.750 -11.936 1.00 57.19 305 SER A C 1
ATOM 2449 O O . SER A 1 305 ? 19.551 -23.942 -12.043 1.00 57.19 305 SER A O 1
ATOM 2451 N N . THR A 1 306 ? 21.759 -24.384 -11.925 1.00 59.59 306 THR A N 1
ATOM 2452 C CA . THR A 1 306 ? 22.177 -23.062 -12.392 1.00 59.59 306 THR A CA 1
ATOM 2453 C C . THR A 1 306 ? 21.418 -22.761 -13.682 1.00 59.59 306 THR A C 1
ATOM 2455 O O . THR A 1 306 ? 21.353 -23.663 -14.530 1.00 59.59 306 THR A O 1
ATOM 2458 N N . PRO A 1 307 ? 20.808 -21.566 -13.828 1.00 61.25 307 PRO A N 1
ATOM 2459 C CA . PRO A 1 307 ? 20.060 -21.231 -15.027 1.00 61.25 307 PRO A CA 1
ATOM 2460 C C . PRO A 1 307 ? 20.925 -21.599 -16.232 1.00 61.25 307 PRO A C 1
ATOM 2462 O O . PRO A 1 307 ? 22.089 -21.187 -16.259 1.00 61.25 307 PRO A O 1
ATOM 2465 N N . PRO A 1 308 ? 20.426 -22.426 -17.167 1.00 63.59 308 PRO A N 1
ATOM 2466 C CA . PRO A 1 308 ? 21.174 -22.742 -18.370 1.00 63.59 308 PRO A CA 1
ATOM 2467 C C . PRO A 1 308 ? 21.659 -21.434 -18.994 1.00 63.59 308 PRO A C 1
ATOM 2469 O O . PRO A 1 308 ? 20.891 -20.468 -19.031 1.00 63.59 308 PRO A O 1
ATOM 2472 N N . ASP A 1 309 ? 22.896 -21.394 -19.492 1.00 78.56 309 ASP A N 1
ATOM 2473 C CA . ASP A 1 309 ? 23.410 -20.260 -20.276 1.00 78.56 309 ASP A CA 1
ATOM 2474 C C . ASP A 1 309 ? 22.778 -20.264 -21.684 1.00 78.56 309 ASP A C 1
ATOM 2476 O O . ASP A 1 309 ? 23.447 -20.263 -22.711 1.00 78.56 309 ASP A O 1
ATOM 2480 N N . ASP A 1 310 ? 21.450 -20.384 -21.717 1.00 88.31 310 ASP A N 1
ATOM 2481 C CA . ASP A 1 310 ? 20.606 -20.342 -22.894 1.00 88.31 310 ASP A CA 1
ATOM 2482 C C . ASP A 1 310 ? 20.104 -18.896 -23.062 1.00 88.31 310 ASP A C 1
ATOM 2484 O O . ASP A 1 310 ? 19.291 -18.414 -22.255 1.00 88.31 310 ASP A O 1
ATOM 2488 N N . PRO A 1 311 ? 20.562 -18.181 -24.106 1.00 90.31 311 PRO A N 1
ATOM 2489 C CA . PRO A 1 311 ? 20.149 -16.811 -24.379 1.00 90.31 311 PRO A CA 1
ATOM 2490 C C . PRO A 1 311 ? 18.635 -16.668 -24.556 1.00 90.31 311 PRO A C 1
ATOM 2492 O O . PRO A 1 311 ? 18.072 -15.638 -24.180 1.00 90.31 311 PRO A O 1
ATOM 2495 N N . VAL A 1 312 ? 17.967 -17.688 -25.106 1.00 92.56 312 VAL A N 1
ATOM 2496 C CA . VAL A 1 312 ? 16.525 -17.665 -25.383 1.00 92.56 312 VAL A CA 1
ATOM 2497 C C . VAL A 1 312 ? 15.735 -17.799 -24.090 1.00 92.56 312 VAL A C 1
ATOM 2499 O O . VAL A 1 312 ? 14.799 -17.026 -23.857 1.00 92.56 312 VAL A O 1
ATOM 2502 N N . LEU A 1 313 ? 16.136 -18.714 -23.204 1.00 92.06 313 LEU A N 1
ATOM 2503 C CA . LEU A 1 313 ? 15.555 -18.821 -21.869 1.00 92.06 313 LEU A CA 1
ATOM 2504 C C . LEU A 1 313 ? 15.770 -17.534 -21.066 1.00 92.06 313 LEU A C 1
ATOM 2506 O O . LEU A 1 313 ? 14.824 -17.029 -20.462 1.00 92.06 313 LEU A O 1
ATOM 2510 N N . ARG A 1 314 ? 16.979 -16.960 -21.097 1.00 91.81 314 ARG A N 1
ATOM 2511 C CA . ARG A 1 314 ? 17.279 -15.696 -20.409 1.00 91.81 314 ARG A CA 1
ATOM 2512 C C . ARG A 1 314 ? 16.412 -14.549 -20.922 1.00 91.81 314 ARG A C 1
ATOM 2514 O O . ARG A 1 314 ? 15.847 -13.814 -20.114 1.00 91.81 314 ARG A O 1
ATOM 2521 N N . LEU A 1 315 ? 16.280 -14.404 -22.241 1.00 93.44 315 LEU A N 1
ATOM 2522 C CA . LEU A 1 315 ? 15.393 -13.412 -22.850 1.00 93.44 315 LEU A CA 1
ATOM 2523 C C . LEU A 1 315 ? 13.938 -13.639 -22.425 1.00 93.44 315 LEU A C 1
ATOM 2525 O O . LEU A 1 315 ? 13.266 -12.696 -22.016 1.00 93.44 315 LEU A O 1
ATOM 2529 N N . SER A 1 316 ? 13.471 -14.888 -22.468 1.00 94.75 316 SER A N 1
ATOM 2530 C CA . SER A 1 316 ? 12.106 -15.256 -22.083 1.00 94.75 316 SER A CA 1
ATOM 2531 C C . SER A 1 316 ? 11.822 -14.929 -20.613 1.00 94.75 316 SER A C 1
ATOM 2533 O O . SER A 1 316 ? 10.763 -14.376 -20.321 1.00 94.75 316 SER A O 1
ATOM 2535 N N . LEU A 1 317 ? 12.772 -15.200 -19.707 1.00 92.62 317 LEU A N 1
ATOM 2536 C CA . LEU A 1 317 ? 12.685 -14.879 -18.277 1.00 92.62 317 LEU A CA 1
ATOM 2537 C C . LEU A 1 317 ? 12.668 -13.370 -18.031 1.00 92.62 317 LEU A C 1
ATOM 2539 O O . LEU A 1 317 ? 11.812 -12.886 -17.298 1.00 92.62 317 LEU A O 1
ATOM 2543 N N . LEU A 1 318 ? 13.579 -12.614 -18.653 1.00 91.81 318 LEU A N 1
ATOM 2544 C CA . LEU A 1 318 ? 13.610 -11.152 -18.526 1.00 91.81 318 LEU A CA 1
ATOM 2545 C C . LEU A 1 318 ? 12.309 -10.523 -19.026 1.00 91.81 318 LEU A C 1
ATOM 2547 O O . LEU A 1 318 ? 11.779 -9.606 -18.393 1.00 91.81 318 LEU A O 1
ATOM 2551 N N . ASN A 1 319 ? 11.781 -11.046 -20.132 1.00 92.38 319 ASN A N 1
ATOM 2552 C CA . ASN A 1 319 ? 10.490 -10.638 -20.652 1.00 92.38 319 ASN A CA 1
ATOM 2553 C C . ASN A 1 319 ? 9.392 -10.968 -19.627 1.00 92.38 319 ASN A C 1
ATOM 2555 O O . ASN A 1 319 ? 8.680 -10.082 -19.180 1.00 92.38 319 ASN A O 1
ATOM 2559 N N . TYR A 1 320 ? 9.327 -12.205 -19.134 1.00 93.44 320 TYR A N 1
ATOM 2560 C CA . TYR A 1 320 ? 8.314 -12.626 -18.162 1.00 93.44 320 TYR A CA 1
ATOM 2561 C C . TYR A 1 320 ? 8.323 -11.765 -16.891 1.00 93.44 320 TYR A C 1
ATOM 2563 O O . TYR A 1 320 ? 7.281 -11.247 -16.498 1.00 93.44 320 TYR A O 1
ATOM 2571 N N . ILE A 1 321 ? 9.505 -11.512 -16.319 1.00 89.81 321 ILE A N 1
ATOM 2572 C CA . ILE A 1 321 ? 9.700 -10.640 -15.150 1.00 89.81 321 ILE A CA 1
ATOM 2573 C C . ILE A 1 321 ? 9.190 -9.216 -15.429 1.00 89.81 321 ILE A C 1
ATOM 2575 O O . ILE A 1 321 ? 8.493 -8.633 -14.600 1.00 89.81 321 ILE A O 1
ATOM 2579 N N . SER A 1 322 ? 9.479 -8.666 -16.612 1.00 89.75 322 SER A N 1
ATOM 2580 C CA . SER A 1 322 ? 9.024 -7.322 -17.011 1.00 89.75 322 SER A CA 1
ATOM 2581 C C . SER A 1 322 ? 7.498 -7.214 -17.143 1.00 89.75 322 SER A C 1
ATOM 2583 O O . SER A 1 322 ? 6.935 -6.125 -17.005 1.00 89.75 322 SER A O 1
ATOM 2585 N N . PHE A 1 323 ? 6.823 -8.339 -17.387 1.00 88.00 323 PHE A N 1
ATOM 2586 C CA . PHE A 1 323 ? 5.377 -8.429 -17.583 1.00 88.00 323 PHE A CA 1
ATOM 2587 C C . PHE A 1 323 ? 4.625 -9.052 -16.392 1.00 88.00 323 PHE A C 1
ATOM 2589 O O . PHE A 1 323 ? 3.416 -9.229 -16.494 1.00 88.00 323 PHE A O 1
ATOM 2596 N N . MET A 1 324 ? 5.271 -9.322 -15.245 1.00 79.88 324 MET A N 1
ATOM 2597 C CA . MET A 1 324 ? 4.616 -9.974 -14.089 1.00 79.88 324 MET A CA 1
ATOM 2598 C C . MET A 1 324 ? 3.359 -9.249 -13.586 1.00 79.88 324 MET A C 1
ATOM 2600 O O . MET A 1 324 ? 2.426 -9.895 -13.125 1.00 79.88 324 MET A O 1
ATOM 2604 N N . ASN A 1 325 ? 3.318 -7.919 -13.697 1.00 76.31 325 ASN A N 1
ATOM 2605 C CA . ASN A 1 325 ? 2.176 -7.097 -13.274 1.00 76.31 325 ASN A CA 1
ATOM 2606 C C . ASN A 1 325 ? 1.210 -6.757 -14.424 1.00 76.31 325 ASN A C 1
ATOM 2608 O O . ASN A 1 325 ? 0.356 -5.882 -14.281 1.00 76.31 325 ASN A O 1
ATOM 2612 N N . GLN A 1 326 ? 1.381 -7.381 -15.587 1.00 83.38 326 GLN A N 1
ATOM 2613 C CA . GLN A 1 326 ? 0.562 -7.159 -16.775 1.00 83.38 326 GLN A CA 1
ATOM 2614 C C . GLN A 1 326 ? -0.264 -8.409 -17.095 1.00 83.38 326 GLN A C 1
ATOM 2616 O O . GLN A 1 326 ? -0.138 -9.449 -16.453 1.00 83.38 326 GLN A O 1
ATOM 2621 N N . SER A 1 327 ? -1.154 -8.308 -18.083 1.00 83.62 327 SER A N 1
ATOM 2622 C CA . SER A 1 327 ? -1.942 -9.460 -18.516 1.00 83.62 327 SER A CA 1
ATOM 2623 C C . SER A 1 327 ? -1.071 -10.480 -19.258 1.00 83.62 327 SER A C 1
ATOM 2625 O O . SER A 1 327 ? -0.108 -10.120 -19.936 1.00 83.62 327 SER A O 1
ATOM 2627 N N . GLN A 1 328 ? -1.466 -11.754 -19.210 1.00 90.81 328 GLN A N 1
ATOM 2628 C CA . GLN A 1 328 ? -0.889 -12.809 -20.054 1.00 90.81 328 GLN A CA 1
ATOM 2629 C C . GLN A 1 328 ? -0.865 -12.410 -21.542 1.00 90.81 328 GLN A C 1
ATOM 2631 O O . GLN A 1 328 ? 0.101 -12.694 -22.247 1.00 90.81 328 GLN A O 1
ATOM 2636 N N . ASN A 1 329 ? -1.898 -11.699 -22.007 1.00 90.94 329 ASN A N 1
ATOM 2637 C CA . ASN A 1 329 ? -1.973 -11.208 -23.382 1.00 90.94 329 ASN A CA 1
ATOM 2638 C C . ASN A 1 329 ? -0.842 -10.225 -23.706 1.00 90.94 329 ASN A C 1
ATOM 2640 O O . ASN A 1 329 ? -0.257 -10.325 -24.775 1.00 90.94 329 ASN A O 1
ATOM 2644 N N . ALA A 1 330 ? -0.473 -9.336 -22.776 1.00 90.19 330 ALA A N 1
ATOM 2645 C CA . ALA A 1 330 ? 0.625 -8.393 -22.988 1.00 90.19 330 ALA A CA 1
ATOM 2646 C C . ALA A 1 330 ? 1.972 -9.112 -23.195 1.00 90.19 330 ALA A C 1
ATOM 2648 O O . ALA A 1 330 ? 2.769 -8.703 -24.041 1.00 90.19 330 ALA A O 1
ATOM 2649 N N . TYR A 1 331 ? 2.205 -10.216 -22.474 1.00 95.56 331 TYR A N 1
ATOM 2650 C CA . TYR A 1 331 ? 3.377 -11.065 -22.697 1.00 95.56 331 TYR A CA 1
ATOM 2651 C C . TYR A 1 331 ? 3.345 -11.732 -24.079 1.00 95.56 331 TYR A C 1
ATOM 2653 O O . TYR A 1 331 ? 4.347 -11.715 -24.796 1.00 95.56 331 TYR A O 1
ATOM 2661 N N . GLU A 1 332 ? 2.208 -12.318 -24.467 1.00 95.50 332 GLU A N 1
ATOM 2662 C CA . GLU A 1 332 ? 2.078 -12.978 -25.771 1.00 95.50 332 GLU A CA 1
ATOM 2663 C C . GLU A 1 332 ? 2.215 -11.984 -26.933 1.00 95.50 332 GLU A C 1
ATOM 2665 O O . GLU A 1 332 ? 2.895 -12.292 -27.910 1.00 95.50 332 GLU A O 1
ATOM 2670 N N . ASP A 1 333 ? 1.683 -10.768 -26.808 1.00 93.94 333 ASP A N 1
ATOM 2671 C CA . ASP A 1 333 ? 1.865 -9.698 -27.793 1.00 93.94 333 ASP A CA 1
ATOM 2672 C C . ASP A 1 333 ? 3.348 -9.318 -27.930 1.00 93.94 333 ASP A C 1
ATOM 2674 O O . ASP A 1 333 ? 3.879 -9.230 -29.042 1.00 93.94 333 ASP A O 1
ATOM 2678 N N . ALA A 1 334 ? 4.061 -9.158 -26.808 1.00 93.62 334 ALA A N 1
ATOM 2679 C CA . ALA A 1 334 ? 5.500 -8.899 -26.815 1.00 93.62 334 ALA A CA 1
ATOM 2680 C C . ALA A 1 334 ? 6.278 -10.042 -27.485 1.00 93.62 334 ALA A C 1
ATOM 2682 O O . ALA A 1 334 ? 7.161 -9.796 -28.309 1.00 93.62 334 ALA A O 1
ATOM 2683 N N . ARG A 1 335 ? 5.917 -11.294 -27.190 1.00 96.06 335 ARG A N 1
ATOM 2684 C CA . ARG A 1 335 ? 6.484 -12.481 -27.838 1.00 96.06 335 ARG A CA 1
ATOM 2685 C C . ARG A 1 335 ? 6.239 -12.483 -29.351 1.00 96.06 335 ARG A C 1
ATOM 2687 O O . ARG A 1 335 ? 7.173 -12.764 -30.102 1.00 96.06 335 ARG A O 1
ATOM 2694 N N . GLN A 1 336 ? 5.031 -12.152 -29.813 1.00 96.00 336 GLN A N 1
ATOM 2695 C CA . GLN A 1 336 ? 4.734 -12.064 -31.249 1.00 96.00 336 GLN A CA 1
ATOM 2696 C C . GLN A 1 336 ? 5.547 -10.961 -31.929 1.00 96.00 336 GLN A C 1
ATOM 2698 O O . GLN A 1 336 ? 6.111 -11.193 -32.997 1.00 96.00 336 GLN A O 1
ATOM 2703 N N . ASN A 1 337 ? 5.677 -9.794 -31.296 1.00 95.25 337 ASN A N 1
ATOM 2704 C CA . ASN A 1 337 ? 6.490 -8.697 -31.821 1.00 95.25 337 ASN A CA 1
ATOM 2705 C C . ASN A 1 337 ? 7.971 -9.091 -31.936 1.00 95.25 337 ASN A C 1
ATOM 2707 O O . ASN A 1 337 ? 8.605 -8.820 -32.956 1.00 95.25 337 ASN A O 1
ATOM 2711 N N . ILE A 1 338 ? 8.519 -9.786 -30.931 1.00 95.12 338 ILE A N 1
ATOM 2712 C CA . ILE A 1 338 ? 9.892 -10.308 -30.989 1.00 95.12 338 ILE A CA 1
ATOM 2713 C C . ILE A 1 338 ? 10.039 -11.293 -32.151 1.00 95.12 338 ILE A C 1
ATOM 2715 O O . ILE A 1 338 ? 10.981 -11.162 -32.925 1.00 95.12 338 ILE A O 1
ATOM 2719 N N . LYS A 1 339 ? 9.088 -12.219 -32.329 1.00 95.88 339 LYS A N 1
ATOM 2720 C CA . LYS A 1 339 ? 9.101 -13.192 -33.431 1.00 95.88 339 LYS A CA 1
ATOM 2721 C C . LYS A 1 339 ? 9.023 -12.532 -34.813 1.00 95.88 339 LYS A C 1
ATOM 2723 O O . LYS A 1 339 ? 9.636 -13.019 -35.756 1.00 95.88 339 LYS A O 1
ATOM 2728 N N . GLN A 1 340 ? 8.284 -11.430 -34.948 1.00 95.50 340 GLN A N 1
ATOM 2729 C CA . GLN A 1 340 ? 8.208 -10.673 -36.203 1.00 95.50 340 GLN A CA 1
ATOM 2730 C C . GLN A 1 340 ? 9.532 -9.977 -36.540 1.00 95.50 340 GLN A C 1
ATOM 2732 O O . GLN A 1 340 ? 9.951 -9.990 -37.695 1.00 95.50 340 GLN A O 1
ATOM 2737 N N . CYS A 1 341 ? 10.193 -9.385 -35.542 1.00 96.25 341 CYS A N 1
ATOM 2738 C CA . CYS A 1 341 ? 11.471 -8.695 -35.728 1.00 96.25 341 CYS A CA 1
ATOM 2739 C C . CYS A 1 341 ? 12.659 -9.660 -35.858 1.00 96.25 341 CYS A C 1
ATOM 2741 O O . CYS A 1 341 ? 13.617 -9.363 -36.569 1.00 96.25 341 CYS A O 1
ATOM 2743 N N . PHE A 1 342 ? 12.599 -10.802 -35.173 1.00 95.81 342 PHE A N 1
ATOM 2744 C CA . PHE A 1 342 ? 13.670 -11.793 -35.080 1.00 95.81 342 PHE A CA 1
ATOM 2745 C C . PHE A 1 342 ? 13.097 -13.211 -35.253 1.00 95.81 342 PHE A C 1
ATOM 2747 O O . PHE A 1 342 ? 12.915 -13.925 -34.264 1.00 95.81 342 PHE A O 1
ATOM 2754 N N . PRO A 1 343 ? 12.812 -13.643 -36.497 1.00 94.75 343 PRO A N 1
ATOM 2755 C CA . PRO A 1 343 ? 12.160 -14.930 -36.766 1.00 94.75 343 PRO A CA 1
ATOM 2756 C C . PRO A 1 343 ? 12.931 -16.158 -36.267 1.00 94.75 343 PRO A C 1
ATOM 2758 O O . PRO A 1 343 ? 12.317 -17.187 -35.996 1.00 94.75 343 PRO A O 1
ATOM 2761 N N . ASP A 1 344 ? 14.253 -16.037 -36.122 1.00 95.44 344 ASP A N 1
ATOM 2762 C CA . ASP A 1 344 ? 15.142 -17.111 -35.664 1.00 95.44 344 ASP A CA 1
ATOM 2763 C C . ASP A 1 344 ? 15.123 -17.307 -34.135 1.00 95.44 344 ASP A C 1
ATOM 2765 O O . ASP A 1 344 ? 15.674 -18.284 -33.629 1.00 95.44 344 ASP A O 1
ATOM 2769 N N . ILE A 1 345 ? 14.509 -16.384 -33.380 1.00 93.38 345 ILE A N 1
ATOM 2770 C CA . ILE A 1 345 ? 14.431 -16.444 -31.916 1.00 93.38 345 ILE A CA 1
ATOM 2771 C C . ILE A 1 345 ? 13.045 -16.937 -31.498 1.00 93.38 345 ILE A C 1
ATOM 2773 O O . ILE A 1 345 ? 12.045 -16.225 -31.606 1.00 93.38 345 ILE A O 1
ATOM 2777 N N . GLU A 1 346 ? 12.988 -18.140 -30.932 1.00 94.56 346 GLU A N 1
ATOM 2778 C CA . GLU A 1 346 ? 11.750 -18.712 -30.407 1.00 94.56 346 GLU A CA 1
ATOM 2779 C C . GLU A 1 346 ? 11.593 -18.434 -28.906 1.00 94.56 346 GLU A C 1
ATOM 2781 O O . GLU A 1 346 ? 11.945 -19.244 -28.054 1.00 94.56 346 GLU A O 1
ATOM 2786 N N . VAL A 1 347 ? 11.046 -17.263 -28.570 1.00 95.44 347 VAL A N 1
ATOM 2787 C CA . VAL A 1 347 ? 10.691 -16.928 -27.180 1.00 95.44 347 VAL A CA 1
ATOM 2788 C C . VAL A 1 347 ? 9.612 -17.890 -26.673 1.00 95.44 347 VAL A C 1
ATOM 2790 O O . VAL A 1 347 ? 8.620 -18.153 -27.368 1.00 95.44 347 VAL A O 1
ATOM 2793 N N . LEU A 1 348 ? 9.796 -18.394 -25.451 1.00 96.31 348 LEU A N 1
ATOM 2794 C CA . LEU A 1 348 ? 8.857 -19.310 -24.802 1.00 96.31 348 LEU A CA 1
ATOM 2795 C C . LEU A 1 348 ? 7.476 -18.657 -24.651 1.00 96.31 348 LEU A C 1
ATOM 2797 O O . LEU A 1 348 ? 7.370 -17.460 -24.408 1.00 96.31 348 LEU A O 1
ATOM 2801 N N . SER A 1 349 ? 6.406 -19.438 -24.796 1.00 96.19 349 SER A N 1
ATOM 2802 C CA . SER A 1 349 ? 5.049 -18.967 -24.469 1.00 96.19 349 SER A CA 1
ATOM 2803 C C . SER A 1 349 ? 4.911 -18.649 -22.978 1.00 96.19 349 SER A C 1
ATOM 2805 O O . SER A 1 349 ? 5.689 -19.149 -22.162 1.00 96.19 349 SER A O 1
ATOM 2807 N N . TYR A 1 350 ? 3.883 -17.877 -22.609 1.00 94.69 350 TYR A N 1
ATOM 2808 C CA . TYR A 1 350 ? 3.626 -17.497 -21.215 1.00 94.69 350 TYR A CA 1
ATOM 2809 C C . TYR A 1 350 ? 3.553 -18.720 -20.291 1.00 94.69 350 TYR A C 1
ATOM 2811 O O . TYR A 1 350 ? 4.175 -18.754 -19.233 1.00 94.69 350 TYR A O 1
ATOM 2819 N N . TYR A 1 351 ? 2.845 -19.765 -20.724 1.00 92.19 351 TYR A N 1
ATOM 2820 C CA . TYR A 1 351 ? 2.716 -21.007 -19.963 1.00 92.19 351 TYR A CA 1
ATOM 2821 C C . TYR A 1 351 ? 4.067 -21.709 -19.762 1.00 92.19 351 TYR A C 1
ATOM 2823 O O . TYR A 1 351 ? 4.402 -22.120 -18.652 1.00 92.19 351 TYR A O 1
ATOM 2831 N N . GLN A 1 352 ? 4.867 -21.821 -20.827 1.00 93.44 352 GLN A N 1
ATOM 2832 C CA . GLN A 1 352 ? 6.174 -22.478 -20.766 1.00 93.44 352 GLN A CA 1
ATOM 2833 C C . GLN A 1 352 ? 7.136 -21.730 -19.841 1.00 93.44 352 GLN A C 1
ATOM 2835 O O . GLN A 1 352 ? 7.834 -22.364 -19.050 1.00 93.44 352 GLN A O 1
ATOM 2840 N N . ILE A 1 353 ? 7.173 -20.397 -19.925 1.00 94.38 353 ILE A N 1
ATOM 2841 C CA . ILE A 1 353 ? 8.069 -19.603 -19.086 1.00 94.38 353 ILE A CA 1
ATOM 2842 C C . ILE A 1 353 ? 7.600 -19.544 -17.632 1.00 94.38 353 ILE A C 1
ATOM 2844 O O . ILE A 1 353 ? 8.449 -19.627 -16.749 1.00 94.38 353 ILE A O 1
ATOM 2848 N N . LYS A 1 354 ? 6.283 -19.482 -17.374 1.00 91.75 354 LYS A N 1
ATOM 2849 C CA . LYS A 1 354 ? 5.711 -19.549 -16.020 1.00 91.75 354 LYS A CA 1
ATOM 2850 C C . LYS A 1 354 ? 6.137 -20.849 -15.341 1.00 91.75 354 LYS A C 1
ATOM 2852 O O . LYS A 1 354 ? 6.799 -20.796 -14.312 1.00 91.75 354 LYS A O 1
ATOM 2857 N N . ARG A 1 355 ? 5.911 -21.992 -15.997 1.00 87.69 355 ARG A N 1
ATOM 2858 C CA . ARG A 1 355 ? 6.325 -23.305 -15.478 1.00 87.69 355 ARG A CA 1
ATOM 2859 C C . ARG A 1 355 ? 7.837 -23.405 -15.282 1.00 87.69 355 ARG A C 1
ATOM 2861 O O . ARG A 1 355 ? 8.317 -23.991 -14.320 1.00 87.69 355 ARG A O 1
ATOM 2868 N N . ARG A 1 356 ? 8.625 -22.814 -16.185 1.00 88.50 356 ARG A N 1
ATOM 2869 C CA . ARG A 1 356 ? 10.086 -22.801 -16.041 1.00 88.50 356 ARG A CA 1
ATOM 2870 C C . ARG A 1 356 ? 10.540 -21.938 -14.863 1.00 88.50 356 ARG A C 1
ATOM 2872 O O . ARG A 1 356 ? 11.498 -22.319 -14.200 1.00 88.50 356 ARG A O 1
ATOM 2879 N N . ALA A 1 357 ? 9.880 -20.808 -14.617 1.00 88.44 357 ALA A N 1
ATOM 2880 C CA . ALA A 1 357 ? 10.143 -19.935 -13.479 1.00 88.44 357 ALA A CA 1
ATOM 2881 C C . ALA A 1 357 ? 9.751 -20.601 -12.152 1.00 88.44 357 ALA A C 1
ATOM 2883 O O . ALA A 1 357 ? 10.530 -20.533 -11.204 1.00 88.44 357 ALA A O 1
ATOM 2884 N N . GLU A 1 358 ? 8.612 -21.294 -12.106 1.00 85.81 358 GLU A N 1
ATOM 2885 C CA . GLU A 1 358 ? 8.175 -22.102 -10.957 1.00 85.81 358 GLU A CA 1
ATOM 2886 C C . GLU A 1 358 ? 9.230 -23.171 -10.634 1.00 85.81 358 GLU A C 1
ATOM 2888 O O . GLU A 1 358 ? 9.801 -23.150 -9.547 1.00 85.81 358 GLU A O 1
ATOM 2893 N N . ASN A 1 359 ? 9.639 -23.973 -11.624 1.00 81.81 359 ASN A N 1
ATOM 2894 C CA . ASN A 1 359 ? 10.671 -25.000 -11.440 1.00 81.81 359 ASN A CA 1
ATOM 2895 C C . ASN A 1 359 ? 12.046 -24.434 -11.030 1.00 81.81 359 ASN A C 1
ATOM 2897 O O . ASN A 1 359 ? 12.791 -25.086 -10.309 1.00 81.81 359 ASN A O 1
ATOM 2901 N N . LEU A 1 360 ? 12.441 -23.260 -11.542 1.00 82.81 360 LEU A N 1
ATOM 2902 C CA . LEU A 1 360 ? 13.741 -22.649 -11.220 1.00 82.81 360 LEU A CA 1
ATOM 2903 C C . LEU A 1 360 ? 13.763 -22.007 -9.830 1.00 82.81 360 LEU A C 1
ATOM 2905 O O . LEU A 1 360 ? 14.819 -21.947 -9.205 1.00 82.81 360 LEU A O 1
ATOM 2909 N N . SER A 1 361 ? 12.627 -21.474 -9.383 1.00 81.81 361 SER A N 1
ATOM 2910 C CA . SER A 1 361 ? 12.513 -20.788 -8.095 1.00 81.81 361 SER A CA 1
ATOM 2911 C C . SER A 1 361 ? 12.081 -21.714 -6.960 1.00 81.81 361 SER A C 1
ATOM 2913 O O . SER A 1 361 ? 12.295 -21.370 -5.800 1.00 81.81 361 SER A O 1
ATOM 2915 N N . GLY A 1 362 ? 11.456 -22.851 -7.278 1.00 76.81 362 GLY A N 1
ATOM 2916 C CA . GLY A 1 362 ? 10.728 -23.670 -6.310 1.00 76.81 362 GLY A CA 1
ATOM 2917 C C . GLY A 1 362 ? 9.474 -22.975 -5.763 1.00 76.81 362 GLY A C 1
ATOM 2918 O O . GLY A 1 362 ? 8.915 -23.419 -4.764 1.00 76.81 362 GLY A O 1
ATOM 2919 N N . VAL A 1 363 ? 9.046 -21.860 -6.371 1.00 78.56 363 VAL A N 1
ATOM 2920 C CA . VAL A 1 363 ? 7.881 -21.079 -5.943 1.00 78.56 363 VAL A CA 1
ATOM 2921 C C . VAL A 1 363 ? 6.754 -21.292 -6.942 1.00 78.56 363 VAL A C 1
ATOM 2923 O O . VAL A 1 363 ? 6.757 -20.708 -8.024 1.00 78.56 363 VAL A O 1
ATOM 2926 N N . ILE A 1 364 ? 5.772 -22.103 -6.556 1.00 77.06 364 ILE A N 1
ATOM 2927 C CA . ILE A 1 364 ? 4.528 -22.301 -7.306 1.00 77.06 364 ILE A CA 1
ATOM 2928 C C . ILE A 1 364 ? 3.487 -21.248 -6.914 1.00 77.06 364 ILE A C 1
ATOM 2930 O O . ILE A 1 364 ? 3.347 -20.881 -5.743 1.00 77.06 364 ILE A O 1
ATOM 2934 N N . THR A 1 365 ? 2.752 -20.734 -7.901 1.00 69.00 365 THR A N 1
ATOM 2935 C CA . THR A 1 365 ? 1.673 -19.770 -7.647 1.00 69.00 365 THR A CA 1
ATOM 2936 C C . THR A 1 365 ? 0.368 -20.492 -7.344 1.00 69.00 365 THR A C 1
ATOM 2938 O O . THR A 1 365 ? -0.166 -21.213 -8.181 1.00 69.00 365 THR A O 1
ATOM 2941 N N . TRP A 1 366 ? -0.170 -20.276 -6.143 1.00 66.81 366 TRP A N 1
ATOM 2942 C CA . TRP A 1 366 ? -1.451 -20.848 -5.749 1.00 66.81 366 TRP A CA 1
ATOM 2943 C C . TRP A 1 366 ? -2.598 -19.875 -6.055 1.00 66.81 366 TRP A C 1
ATOM 2945 O O . TRP A 1 366 ? -2.911 -18.972 -5.273 1.00 66.81 366 TRP A O 1
ATOM 2955 N N . GLU A 1 367 ? -3.213 -20.035 -7.224 1.00 66.44 367 GLU A N 1
ATOM 2956 C CA . GLU A 1 367 ? -4.299 -19.169 -7.684 1.00 66.44 367 GLU A CA 1
ATOM 2957 C C . GLU A 1 367 ? -5.664 -19.727 -7.250 1.00 66.44 367 GLU A C 1
ATOM 2959 O O . GLU A 1 367 ? -6.220 -20.630 -7.870 1.00 66.44 367 GLU A O 1
ATOM 2964 N N . HIS A 1 368 ? -6.249 -19.155 -6.195 1.00 66.88 368 HIS A N 1
ATOM 2965 C CA . HIS A 1 368 ? -7.678 -19.319 -5.920 1.00 66.88 368 HIS A CA 1
ATOM 2966 C C . HIS A 1 368 ? -8.469 -18.163 -6.529 1.00 66.88 368 HIS A C 1
ATOM 2968 O O . HIS A 1 368 ? -8.070 -17.001 -6.431 1.00 66.88 368 HIS A O 1
ATOM 2974 N N . HIS A 1 369 ? -9.649 -18.452 -7.077 1.00 77.12 369 HIS A N 1
ATOM 2975 C CA . HIS A 1 369 ? -10.574 -17.397 -7.469 1.00 77.12 369 HIS A CA 1
ATOM 2976 C C . HIS A 1 369 ? -10.999 -16.590 -6.235 1.00 77.12 369 HIS A C 1
ATOM 2978 O O . HIS A 1 369 ? -11.467 -17.141 -5.239 1.00 77.12 369 HIS A O 1
ATOM 2984 N N . MET A 1 370 ? -10.840 -15.269 -6.294 1.00 82.25 370 MET A N 1
ATOM 2985 C CA . MET A 1 370 ? -11.256 -14.349 -5.235 1.00 82.25 370 MET A CA 1
ATOM 2986 C C . MET A 1 370 ? -12.285 -13.359 -5.777 1.00 82.25 370 MET A C 1
ATOM 2988 O O . MET A 1 370 ? -12.248 -12.954 -6.940 1.00 82.25 370 MET A O 1
ATOM 2992 N N . CYS A 1 371 ? -13.200 -12.915 -4.921 1.00 84.31 371 CYS A N 1
ATOM 2993 C CA . CYS A 1 371 ? -14.098 -11.818 -5.243 1.00 84.31 371 CYS A CA 1
ATOM 2994 C C . CYS A 1 371 ? -13.307 -10.510 -5.409 1.00 84.31 371 CYS A C 1
ATOM 2996 O O . CYS A 1 371 ? -12.784 -9.978 -4.432 1.00 84.31 371 CYS A O 1
ATOM 2998 N N . ALA A 1 372 ? -13.307 -9.933 -6.615 1.00 77.62 372 ALA A N 1
ATOM 2999 C CA . ALA A 1 372 ? -12.552 -8.716 -6.946 1.00 77.62 372 ALA A CA 1
ATOM 3000 C C . ALA A 1 372 ? -12.891 -7.482 -6.085 1.00 77.62 372 ALA A C 1
ATOM 3002 O O . ALA A 1 372 ? -12.081 -6.570 -5.971 1.00 77.62 372 ALA A O 1
ATOM 3003 N N . ARG A 1 373 ? -14.093 -7.424 -5.494 1.00 74.56 373 ARG A N 1
ATOM 3004 C CA . ARG A 1 373 ? -14.541 -6.270 -4.692 1.00 74.56 373 ARG A CA 1
ATOM 3005 C C . ARG A 1 373 ? -14.259 -6.398 -3.203 1.00 74.56 373 ARG A C 1
ATOM 3007 O O . ARG A 1 373 ? -14.080 -5.384 -2.542 1.00 74.56 373 ARG A O 1
ATOM 3014 N N . SER A 1 374 ? -14.297 -7.614 -2.667 1.00 81.25 374 SER A N 1
ATOM 3015 C CA . SER A 1 374 ? -14.179 -7.846 -1.223 1.00 81.25 374 SER A CA 1
ATOM 3016 C C . SER A 1 374 ? -12.923 -8.616 -0.838 1.00 81.25 374 SER A C 1
ATOM 3018 O O . SER A 1 374 ? -12.745 -8.895 0.343 1.00 81.25 374 SER A O 1
ATOM 3020 N N . CYS A 1 375 ? -12.117 -9.037 -1.817 1.00 80.38 375 CYS A N 1
ATOM 3021 C CA . CYS A 1 375 ? -10.955 -9.905 -1.634 1.00 80.38 375 CYS A CA 1
ATOM 3022 C C . CYS A 1 375 ? -11.274 -11.182 -0.833 1.00 80.38 375 CYS A C 1
ATOM 3024 O O . CYS A 1 375 ? -10.422 -11.710 -0.127 1.00 80.38 375 CYS A O 1
ATOM 3026 N N . VAL A 1 376 ? -12.508 -11.690 -0.920 1.00 83.69 376 VAL A N 1
ATOM 3027 C CA . VAL A 1 376 ? -12.866 -12.972 -0.297 1.00 83.69 376 VAL A CA 1
ATOM 3028 C C . VAL A 1 376 ? -12.516 -14.089 -1.259 1.00 83.69 376 VAL A C 1
ATOM 3030 O O . VAL A 1 376 ? -13.018 -14.094 -2.381 1.00 83.69 376 VAL A O 1
ATOM 3033 N N . GLY A 1 377 ? -11.678 -15.024 -0.817 1.00 84.19 377 GLY A N 1
ATOM 3034 C CA . GLY A 1 377 ? -11.393 -16.244 -1.566 1.00 84.19 377 GLY A CA 1
ATOM 3035 C C . GLY A 1 377 ? -12.620 -17.147 -1.658 1.00 84.19 377 GLY A C 1
ATOM 3036 O O . GLY A 1 377 ? -13.322 -17.357 -0.667 1.00 84.19 377 GLY A O 1
ATOM 3037 N N . PHE A 1 378 ? -12.873 -17.690 -2.847 1.00 86.88 378 PHE A N 1
ATOM 3038 C CA . PHE A 1 378 ? -13.826 -18.775 -3.066 1.00 86.88 378 PHE A CA 1
ATOM 3039 C C . PHE A 1 378 ? -13.165 -20.096 -2.680 1.00 86.88 378 PHE A C 1
ATOM 3041 O O . PHE A 1 378 ? -12.823 -20.924 -3.517 1.00 86.88 378 PHE A O 1
ATOM 3048 N N . THR A 1 379 ? -12.928 -20.240 -1.380 1.00 86.75 379 THR A N 1
ATOM 3049 C CA . THR A 1 379 ? -12.303 -21.408 -0.768 1.00 86.75 379 THR A CA 1
ATOM 3050 C C . THR A 1 379 ? -13.196 -21.949 0.338 1.00 86.75 379 THR A C 1
ATOM 3052 O O . THR A 1 379 ? -14.124 -21.281 0.809 1.00 86.75 379 THR A O 1
ATOM 3055 N N . GLY A 1 380 ? -12.924 -23.176 0.770 1.00 87.56 380 GLY A N 1
ATOM 3056 C CA . GLY A 1 380 ? -13.660 -23.812 1.852 1.00 87.56 380 GLY A CA 1
ATOM 3057 C C . GLY A 1 380 ? -15.176 -23.893 1.592 1.00 87.56 380 GLY A C 1
ATOM 3058 O O . GLY A 1 380 ? -15.590 -24.340 0.521 1.00 87.56 380 GLY A O 1
ATOM 3059 N N . PRO A 1 381 ? -16.035 -23.420 2.515 1.00 88.62 381 PRO A N 1
ATOM 3060 C CA . PRO A 1 381 ? -17.487 -23.353 2.308 1.00 88.62 381 PRO A CA 1
ATOM 3061 C C . PRO A 1 381 ? -17.922 -22.483 1.119 1.00 88.62 381 PRO A C 1
ATOM 3063 O O . PRO A 1 381 ? -19.074 -22.547 0.690 1.00 88.62 381 PRO A O 1
ATOM 3066 N N . TYR A 1 382 ? -17.026 -21.646 0.590 1.00 89.31 382 TYR A N 1
ATOM 3067 C CA . TYR A 1 382 ? -17.300 -20.755 -0.533 1.00 89.31 382 TYR A CA 1
ATOM 3068 C C . TYR A 1 382 ? -16.816 -21.281 -1.886 1.00 89.31 382 TYR A C 1
ATOM 3070 O O . TYR A 1 382 ? -17.042 -20.603 -2.885 1.00 89.31 382 TYR A O 1
ATOM 3078 N N . THR A 1 383 ? -16.202 -22.466 -1.958 1.00 87.62 383 THR A N 1
ATOM 3079 C CA . THR A 1 383 ? -15.635 -23.009 -3.208 1.00 87.62 383 THR A CA 1
ATOM 3080 C C . THR A 1 383 ? -16.665 -23.129 -4.336 1.00 87.62 383 THR A C 1
ATOM 3082 O O . THR A 1 383 ? -16.337 -22.925 -5.499 1.00 87.62 383 THR A O 1
ATOM 3085 N N . CYS A 1 384 ? -17.931 -23.401 -4.007 1.00 86.19 384 CYS A N 1
ATOM 3086 C CA . CYS A 1 384 ? -19.007 -23.541 -4.996 1.00 86.19 384 CYS A CA 1
ATOM 3087 C C . CYS A 1 384 ? -19.748 -22.226 -5.303 1.00 86.19 384 CYS A C 1
ATOM 3089 O O . CYS A 1 384 ? -20.787 -22.250 -5.963 1.00 86.19 384 CYS A O 1
ATOM 3091 N N . LEU A 1 385 ? -19.293 -21.083 -4.779 1.00 86.81 385 LEU A N 1
ATOM 3092 C CA . LEU A 1 385 ? -19.958 -19.807 -5.018 1.00 86.81 385 LEU A CA 1
ATOM 3093 C C . LEU A 1 385 ? -19.479 -19.170 -6.322 1.00 86.81 385 LEU A C 1
ATOM 3095 O O . LEU A 1 385 ? -18.316 -18.823 -6.474 1.00 86.81 385 LEU A O 1
ATOM 3099 N N . GLU A 1 386 ? -20.419 -18.892 -7.222 1.00 84.69 386 GLU A N 1
ATOM 3100 C CA . GLU A 1 386 ? -20.161 -18.099 -8.434 1.00 84.69 386 GLU A CA 1
ATOM 3101 C C . GLU A 1 386 ? -20.260 -16.583 -8.186 1.00 84.69 386 GLU A C 1
ATOM 3103 O O . GLU A 1 386 ? -19.962 -15.763 -9.056 1.00 84.69 386 GLU A O 1
ATOM 3108 N N . ARG A 1 387 ? -20.740 -16.175 -7.003 1.00 85.25 387 ARG A N 1
ATOM 3109 C CA . ARG A 1 387 ? -20.968 -14.771 -6.642 1.00 85.25 387 ARG A CA 1
ATOM 3110 C C . ARG A 1 387 ? -20.364 -14.450 -5.289 1.00 85.25 387 ARG A C 1
ATOM 3112 O O . ARG A 1 387 ? -20.372 -15.257 -4.368 1.00 85.25 387 ARG A O 1
ATOM 3119 N N . CYS A 1 388 ? -19.905 -13.210 -5.167 1.00 86.25 388 CYS A N 1
ATOM 3120 C CA . CYS A 1 388 ? -19.292 -12.699 -3.952 1.00 86.25 388 CYS A CA 1
ATOM 3121 C C . CYS A 1 388 ? -20.248 -12.792 -2.744 1.00 86.25 388 CYS A C 1
ATOM 3123 O O . CYS A 1 388 ? -21.293 -12.131 -2.763 1.00 86.25 388 CYS A O 1
ATOM 3125 N N . PRO A 1 389 ? -19.895 -13.530 -1.674 1.00 82.94 389 PRO A N 1
ATOM 3126 C CA . PRO A 1 389 ? -20.770 -13.711 -0.512 1.00 82.94 389 PRO A CA 1
ATOM 3127 C C . PRO A 1 389 ? -20.927 -12.435 0.323 1.00 82.94 389 PRO A C 1
ATOM 3129 O O . PRO A 1 389 ? -21.877 -12.308 1.092 1.00 82.94 389 PRO A O 1
ATOM 3132 N N . LEU A 1 390 ? -20.005 -11.477 0.175 1.00 79.38 390 LEU A N 1
ATOM 3133 C CA . LEU A 1 390 ? -20.023 -10.201 0.892 1.00 79.38 390 LEU A CA 1
ATOM 3134 C C . LEU A 1 390 ? -20.628 -9.049 0.091 1.00 79.38 390 LEU A C 1
ATOM 3136 O O . LEU A 1 390 ? -20.619 -7.918 0.582 1.00 79.38 390 LEU A O 1
ATOM 3140 N N . ASN A 1 391 ? -21.172 -9.302 -1.105 1.00 65.50 391 ASN A N 1
ATOM 3141 C CA . ASN A 1 391 ? -21.936 -8.281 -1.813 1.00 65.50 391 ASN A CA 1
ATOM 3142 C C . ASN A 1 391 ? -23.183 -7.946 -0.982 1.00 65.50 391 ASN A C 1
ATOM 3144 O O . ASN A 1 391 ? -24.227 -8.584 -1.111 1.00 65.50 391 ASN A O 1
ATOM 3148 N N . ARG A 1 392 ? -23.088 -6.923 -0.125 1.00 55.19 392 ARG A N 1
ATOM 3149 C CA . ARG A 1 392 ? -24.272 -6.232 0.379 1.00 55.19 392 ARG A CA 1
ATOM 3150 C C . ARG A 1 392 ? -24.952 -5.640 -0.845 1.00 55.19 392 ARG A C 1
ATOM 3152 O O . ARG A 1 392 ? -24.392 -4.764 -1.500 1.00 55.19 392 ARG A O 1
ATOM 3159 N N . GLY A 1 393 ? -26.117 -6.173 -1.190 1.00 48.00 393 GLY A N 1
ATOM 3160 C CA . GLY A 1 393 ? -26.932 -5.615 -2.251 1.00 48.00 393 GLY A CA 1
ATOM 3161 C C . GLY A 1 393 ? -27.186 -4.135 -1.981 1.00 48.00 393 GLY A C 1
ATOM 3162 O O . GLY A 1 393 ? -27.769 -3.782 -0.961 1.00 48.00 393 GLY A O 1
ATOM 3163 N N . TYR A 1 394 ? -26.804 -3.288 -2.934 1.00 38.72 394 TYR A N 1
ATOM 3164 C CA . TYR A 1 394 ? -27.769 -2.308 -3.404 1.00 38.72 394 TYR A CA 1
ATOM 3165 C C . TYR A 1 394 ? -28.909 -3.125 -4.014 1.00 38.72 394 TYR A C 1
ATOM 3167 O O . TYR A 1 394 ? -28.792 -3.644 -5.123 1.00 38.72 394 TYR A O 1
ATOM 3175 N N . VAL A 1 395 ? -29.956 -3.342 -3.225 1.00 38.97 395 VAL A N 1
ATOM 3176 C CA . VAL A 1 395 ? -31.270 -3.646 -3.782 1.00 38.97 395 VAL A CA 1
ATOM 3177 C C . VAL A 1 395 ? -31.753 -2.306 -4.324 1.00 38.97 395 VAL A C 1
ATOM 3179 O O . VAL A 1 395 ? -31.888 -1.358 -3.551 1.00 38.97 395 VAL A O 1
ATOM 3182 N N . GLY A 1 396 ? -31.835 -2.206 -5.650 1.00 36.41 396 GLY A N 1
ATOM 3183 C CA . GLY A 1 396 ? -32.468 -1.075 -6.327 1.00 36.41 396 GLY A CA 1
ATOM 3184 C C . GLY A 1 396 ? -33.967 -1.047 -6.087 1.00 36.41 396 GLY A C 1
ATOM 3185 O O . GLY A 1 396 ? -34.533 -2.134 -5.819 1.00 36.41 396 GLY A O 1
#

Organism: NCBI:txid56493

Secondary structure (DSSP, 8-state):
--PPP-TT-------------HHHHHHHHHHHHHHS-----SS--EEEEEEEE--SSSS--PSSPEEEEEEEEEEE-TTT--EEEEEEEEE-TT---SS-EEEEEE-TTT--EEEEEEESS--SS--HHHHHHHHHHHHHHT---HHHHHHHHHHHHHHHSPPPTT----TT---PPPPP-------------------------------PPPPPPPPPPPPPPPPPPPPPPPPPPPPPPPPP-----------PPP-------S-HHHHHHHHHHHHHHH--HHHHS-HHHHHHHHS-----------HHHHHHHHHHHHTTTS-HHHHHHHHHHHHHH-TT--PPPHHHHHHHHHHHHT-------B-TTT--BS-GGGTT-SS-TT------

Sequence (396 aa):
MFSAPNPFLSTSPVQRPVIPDARRSIWEYKLIRSLQVNRTNGLLTHFPYYRPFAALDAGVTTPPFLLGADHQFLWNSDLTESVLATVYFSISPAFYFPSPRVHLTTNIHTHSPAIIVLWWEIPTELPYSVIEYLVSFERLSDQDFEPFVQQLNQFCQDYHSPVHPYQTESPLSLDIPPPLISTPGTPFKTRPDTPHPSANPLAPHKHEISQPPTPRNLSPPPRSQPSSPRPPSPPPAPPPTPPPSDFDRDDYVRTPPPRVKIPHTIIPKIRISLEFIRMVEEATLETQFGPDDLAELLDPQEHVSTPPDDPVLRLSLLNYISFMNQSQNAYEDARQNIKQCFPDIEVLSYYQIKRRAENLSGVITWEHHMCARSCVGFTGPYTCLERCPLNRGYVG

pLDDT: mean 71.81, std 20.44, range [29.75, 97.88]

Radius of gyration: 34.95 Å; chains: 1; bounding box: 101×67×121 Å

Foldseek 3Di:
DDDDDDPPPDDDPPPDPPDPPVVVVVLVVLLVLLPPPPPPPPQWDWDKDKDQPPPPDDPPPDDDGFIKIKIKTFGADPVPRATLEIEIEIATCVAPDPDWDWDWDADPPRRHIYIYTYHNHQALADDVVVVVVVVVSCVVRVDDCVVVNVSSNVCSNVSPDDDDPPPPPDPPPPPDPDPDDDDDDDDDDDDDDDDDDDDDDDDDDDDDDDDDDDDDDDDDDDDDDDDDDDDDDDDDDDDDDPPPPPPPVPPPPVPPPPPPPDDDDPDVVVVVVVQVVVCVSVDDPPVVDDPVVSVCVVPPPPDLPPPPPDPLLVVLLVLCVVCVVHDLVVSVVVQVVCCVVPVPRRRDRNVRNLVVCCSNVVDDDDDFDADPPPRHGCDRVNVPPPDDPPPPDPPD